Protein 7RWK (pdb70)

Foldseek 3Di:
DADPVLLVVQCLLLVCAALPPRHHNVVVLVVVVCPPHNSQKAFQAALDQPFQVHNPPVSVVPVHPSLRIHHHDPVVSCCCGPVPVVVRHSVNVSVSSVVSSVVSVVVVPDDAAQEAAEAEEFAPPPHPPTLDDQVLVQVQSPPSHHHPDSDHLYQHQDDDPDDPPDLVSLVVSLVSSVCSCVPGPVVVVVVPPGQAYEYHYDDALVVLLVLLLVCQVHDHYHYWFFAVVVTGTHADPDDPAWDKDKDKDAAAQAAEEEEQAQHDDDCCLVCVVPPVRYIYIYIYTVVRHQRNPHHVVNLVVLLVVVVVVQVVRCVVRVPAPAYEYHYPDTSRNSSSNSNSDDQPPGGKYFYWDQPVPDGGIDGRDIGD/DADPVLLVVQCLLLVCAALVPRHHNVVVLVVVVCVPHHSQKDFQQALDLPFQVHNPPVNVVPVHPSLRIHHHDPVVSCCCGPVPVPVCHSVNVSVSSVVSSVVSVLQVPQDPVQEAAEEEEEAPAPDPPTLDHLVLVQVQSPPSHGHPDSDHQYQHLDDDPDDPVDQVSLVVSVVSNVVSCVPRPVVCPVVPNHAAYEYHYDDFLVSLLVLLLSCQPHDHYHYWFFAVDPTGGHAADDDPAWDKDKDKDDDAQAEEEEEQAQHDDDCVLVCPVPHVRYMYIYIYTVPRHQRNRRHPVNLVVLLVVLVVNQVVSCVVRVPHQAYEYHYPDGSRNSSSNSNNDDPVRGHKYFYWGADPPVGGIDGRDIGD

Solvent-accessible surface area: 33455 Å² total; per-residue (Å²): 143,18,46,84,102,21,34,4,9,0,1,9,69,0,14,2,18,0,9,50,55,12,51,66,2,19,46,60,5,78,75,33,129,11,147,149,36,142,4,9,15,0,34,0,1,6,33,113,87,147,22,39,43,28,46,95,132,88,0,79,120,26,41,61,52,17,92,3,0,1,0,0,21,48,70,46,21,138,40,0,36,100,118,14,52,98,110,25,50,46,92,93,0,46,82,27,3,149,53,9,24,62,18,8,106,43,0,3,69,10,43,72,60,52,7,0,18,1,0,4,1,1,32,103,35,77,88,169,69,6,43,2,73,27,118,70,0,34,42,4,0,14,26,40,51,29,31,109,67,129,121,32,18,19,0,56,17,29,196,31,159,98,50,76,52,70,72,100,20,5,121,64,3,17,72,26,1,52,129,7,0,93,112,71,0,83,67,56,15,62,103,53,66,20,42,6,2,0,0,0,0,60,10,38,38,0,0,0,0,17,0,0,67,26,0,12,103,31,67,68,21,31,3,0,9,30,2,149,126,85,151,15,5,57,28,36,114,133,94,113,108,18,69,20,133,65,95,111,64,48,178,6,208,43,7,0,0,35,0,8,0,20,45,103,7,77,47,85,56,0,35,150,45,24,41,158,79,7,1,6,26,11,0,43,6,101,61,29,82,108,19,10,3,8,10,67,44,5,5,79,59,0,34,37,8,0,42,143,6,9,57,42,1,71,79,48,29,103,130,41,120,16,2,23,0,0,6,18,9,8,21,0,0,0,0,1,0,0,33,16,5,26,49,180,49,17,9,43,1,41,0,17,19,60,15,226,111,79,48,14,13,88,95,34,25,37,6,85,143,21,45,63,102,21,49,6,11,0,1,8,75,0,16,2,11,0,11,2,38,15,54,59,3,20,47,57,3,81,71,33,121,25,170,150,38,74,5,7,15,0,36,0,1,5,38,113,85,144,24,32,42,24,44,92,134,95,0,82,125,20,40,62,50,19,93,3,0,0,0,1,20,56,69,23,17,136,15,0,38,95,91,2,52,90,38,0,37,41,93,102,0,33,115,21,2,147,60,12,24,63,53,6,117,46,7,4,92,1,47,69,122,82,11,0,20,0,0,3,1,0,30,97,38,75,66,77,47,0,39,2,35,29,61,26,0,23,51,3,0,29,85,31,38,26,13,104,60,128,124,32,21,19,0,46,18,20,198,36,180,88,47,33,73,77,72,99,24,7,115,54,2,23,84,20,0,48,123,14,1,75,161,67,0,102,74,68,38,101,102,38,94,1,71,14,0,0,0,0,0,54,16,43,42,0,0,0,0,20,0,0,73,32,0,28,130,36,224,102,24,35,3,0,10,44,2,85,62,89,68,11,3,59,33,31,134,144,99,117,108,19,68,22,113,59,90,103,61,48,178,13,205,47,7,0,0,35,0,5,0,14,43,110,7,82,47,123,78,0,30,206,57,42,15,143,60,7,1,7,21,12,0,45,5,114,63,26,66,86,22,12,2,9,14,65,41,5,2,108,60,0,61,59,6,0,45,148,5,7,74,45,0,84,83,42,24,112,144,23,112,36,2,24,0,0,5,18,10,7,24,0,0,0,0,2,0,0,46,30,7,77,64,159,53,11,11,46,1,43,0,16,23,65,14,162,146,76,36,37,7,83,87,42,28,42,7,96

Organism: NCBI:txid1282363

Radius of gyration: 30.32 Å; Cα contacts (8 Å, |Δi|>4): 1378; chains: 2; bounding box: 70×77×73 Å

Sequence (736 aa):
AVSQRNKLILWTRGGGRCYLCNCALLGDLISGKDKLNKGYIAHIVAAEIDGPRGDPIRSPLLCDDVENLILLCDAHHRLIDVEAVAEYSEPRLQQIKRAHEARVEAVTEITADRGTHMLFYSARIGEHDCPIQAQDARSAVLPAYYPKDRHPIALDVARSEYADNEAQYWQFQIENLNRQFERKVRPLLADGHIDHLSVFGLAPQPLLIHLGRLLSDLRKVRVHQLHREPKGWDWRNERPPVVYKTDRTGHGRTIALKIGISATIVDERITRCLGEDTTIWSLSAEGAHNDILHSEGDLQTFRSTCRRLFDAIKAAHPDATDLHIFPAMPVSTAIELGRIWMPKADLPLHIYDENRTAGGFFHRHSLGAVSQRNKLILWTRGGGRCYLCNCALLGDLISGKDKLNKGYIAHIVAAEIDGPRGDPIRSPLLCDDVENLILLCDAHHRLIDVEAVAEYSEPRLQQIKRAHEARVEAVTEITADRGTHMLFYSARIGEHDCPIQAQDARSAVLPAYYPKDRHPIALDVARSEYADNEAQYWQFQIENLNRQFERKVRPLLADGHIDHLSVFGLAPQPLLIHLGRLLSDLRKVRVHQLHREPKGWDWRNERPPVVYKTDRTGHGRTIALKIGISATIVDERITRCLGEDTTIWSLSAEGAHNDILHSEGDLQTFRSTCRRLFDAIKAAHPDATDLHIFPAMPVSTAIELGRIWMPKADLPLHIYDENRTAGGFFHRHSLG

B-factor: mean 39.61, std 12.67, range [18.43, 121.67]

InterPro domains:
  IPR040836 SMODS-associated and fused to various effectors [NF033611] (123-364)
  IPR040836 SMODS-associated and fused to various effectors [PF18145] (180-364)

Secondary structure (DSSP, 8-state):
---HHHHHHHHHHTTTB-TTT--B-HHHHHHT--SSSGGGEEESS-SSTTSTT--TTHHHHHTT-GGGEEE--HHHHHIIIII-TTTS-HHHHHHHHHHHHHHHHHHHH-----EEEEEEEETTTTSTT-SS-HHHHHHHTTTT-EESSSS-EEEE----SS-TTSHHHHHHHHHHHHHHHHHHTHHHHHHT----EEEEE-S-HHHHHHHHHHTTT-SSEEE---EETTEESS----SPPPPEEEEEEE--SEEEEEEESSS---HHHHHHHS-SSEEEEEEEETT--TT---SHHHHHHHHHHHHHHHHHHHHH--S-S-EEEEEE--HHHHHHHHHH--TTTSPPEEEEEE-SSSS-EEEEEEE-/---HHHHHHHHHHTTTB-TTT--B-HHHHHTT---SSGGGEEESS-SSTTSTT--TTHHHHHTT-GGGEEE--HHHHHIIIII-TTTS-HHHHHHHHHHHHHHHHHHHTS-GGGEEEEEEEESSTTSTT-SS-HHHHHHHHTTT-EESSSS-EEEE----S--TTSHHHHHHHHHHHHHHHHHHTHHHHHHTSS-SEEEEE-S-HHHHHHHHHHTTT-SSEEEE--BTTTTBSS----SPPPPEEEEEEE--SEEEEEEESSS---HHHHHHHH-SSEEEEEEEETT--TT---SHHHHHHHHHHHHHHHHHHHHH-TT---EEEEEE--HHHHHHHHHH--TTTSPPEEEEEE-TTT-SEEEEEEE-

Nearest PDB structures (foldseek):
  7rwk-assembly1_B  TM=6.955E-01  e=9.842E-72  Asticcacaulis sp. YBE204
  8fmh-assembly1_B  TM=7.406E-01  e=3.882E-23  Pseudomonas syringae
  8fm1-assembly5_J  TM=6.313E-01  e=9.308E-23  Pseudomonas syringae
  8fm1-assembly6_L  TM=6.138E-01  e=2.232E-22  Pseudomonas syringae
  8fm1-assembly3_E  TM=6.115E-01  e=6.376E-22  Pseudomonas syringae

Structure (mmCIF, N/CA/C/O backbone):
data_7RWK
#
_entry.id   7RWK
#
_cell.length_a   69.311
_cell.length_b   96.922
_cell.length_c   131.184
_cell.angle_alpha   90.000
_cell.angle_beta   90.000
_cell.angle_gamma   90.000
#
_symmetry.space_group_name_H-M   'P 21 21 21'
#
loop_
_entity.id
_entity.type
_entity.pdbx_description
1 polymer 'SAVED domain-containing protein'
2 non-polymer 'ZINC ION'
3 non-polymer 'MAGNESIUM ION'
4 water water
#
loop_
_atom_site.group_PDB
_atom_site.id
_atom_site.type_symbol
_atom_site.label_atom_id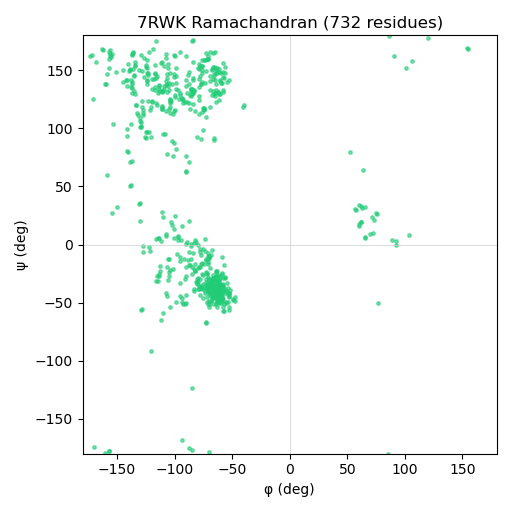
_atom_site.label_alt_id
_atom_site.label_comp_id
_atom_site.label_asym_id
_atom_site.label_entity_id
_atom_site.label_seq_id
_atom_site.pdbx_PDB_ins_code
_atom_site.Cartn_x
_atom_site.Cartn_y
_atom_site.Cartn_z
_atom_site.occupancy
_atom_site.B_iso_or_equiv
_atom_site.auth_seq_id
_atom_site.auth_comp_id
_atom_site.auth_asym_id
_atom_site.auth_atom_id
_atom_site.pdbx_PDB_model_num
ATOM 1 N N . ALA A 1 4 ? 54.495 91.435 109.564 1.00 61.28 4 ALA A N 1
ATOM 2 C CA . ALA A 1 4 ? 54.141 90.052 109.224 1.00 64.07 4 ALA A CA 1
ATOM 3 C C . ALA A 1 4 ? 53.831 89.915 107.731 1.00 60.71 4 ALA A C 1
ATOM 4 O O . ALA A 1 4 ? 53.591 90.912 107.041 1.00 54.55 4 ALA A O 1
ATOM 6 N N . VAL A 1 5 ? 53.837 88.679 107.238 1.00 50.34 5 VAL A N 1
ATOM 7 C CA . VAL A 1 5 ? 53.581 88.421 105.824 1.00 45.39 5 VAL A CA 1
ATOM 8 C C . VAL A 1 5 ? 52.074 88.385 105.603 1.00 42.51 5 VAL A C 1
ATOM 9 O O . VAL A 1 5 ? 51.340 87.757 106.371 1.00 42.80 5 VAL A O 1
ATOM 13 N N . SER A 1 6 ? 51.601 89.078 104.571 1.00 41.29 6 SER A N 1
ATOM 14 C CA . SER A 1 6 ? 50.161 89.138 104.330 1.00 40.45 6 SER A CA 1
ATOM 15 C C . SER A 1 6 ? 49.611 87.757 103.992 1.00 39.17 6 SER A C 1
ATOM 16 O O . SER A 1 6 ? 50.308 86.906 103.437 1.00 38.90 6 SER A O 1
ATOM 19 N N . GLN A 1 7 ? 48.335 87.545 104.322 1.00 41.11 7 GLN A N 1
ATOM 20 C CA . GLN A 1 7 ? 47.690 86.276 103.999 1.00 43.26 7 GLN A CA 1
ATOM 21 C C . GLN A 1 7 ? 47.703 86.007 102.501 1.00 37.99 7 GLN A C 1
ATOM 22 O O . GLN A 1 7 ? 47.808 84.850 102.076 1.00 37.05 7 GLN A O 1
ATOM 28 N N . ARG A 1 8 ? 47.585 87.055 101.690 1.00 35.42 8 ARG A N 1
ATOM 29 C CA . ARG A 1 8 ? 47.607 86.877 100.247 1.00 34.31 8 ARG A CA 1
ATOM 30 C C . ARG A 1 8 ? 48.987 86.410 99.765 1.00 34.24 8 ARG A C 1
ATOM 31 O O . ARG A 1 8 ? 49.089 85.527 98.903 1.00 33.05 8 ARG A O 1
ATOM 39 N N . ASN A 1 9 ? 50.057 86.965 100.325 1.00 34.31 9 ASN A N 1
ATOM 40 C CA . ASN A 1 9 ? 51.386 86.501 99.958 1.00 34.04 9 ASN A CA 1
ATOM 41 C C . ASN A 1 9 ? 51.615 85.085 100.462 1.00 33.04 9 ASN A C 1
ATOM 42 O O . ASN A 1 9 ? 52.320 84.310 99.810 1.00 31.01 9 ASN A O 1
ATOM 47 N N . LYS A 1 10 ? 51.032 84.725 101.613 1.00 33.54 10 LYS A N 1
ATOM 48 C CA . LYS A 1 10 ? 51.114 83.339 102.055 1.00 34.64 10 LYS A CA 1
ATOM 49 C C . LYS A 1 10 ? 50.453 82.416 101.043 1.00 32.33 10 LYS A C 1
ATOM 50 O O . LYS A 1 10 ? 50.997 81.358 100.696 1.00 30.33 10 LYS A O 1
ATOM 56 N N . LEU A 1 11 ? 49.279 82.809 100.553 1.00 31.21 11 LEU A N 1
ATOM 57 C CA . LEU A 1 11 ? 48.556 81.966 99.614 1.00 30.46 11 LEU A CA 1
ATOM 58 C C . LEU A 1 11 ? 49.334 81.820 98.323 1.00 29.44 11 LEU A C 1
ATOM 59 O O . LEU A 1 11 ? 49.500 80.712 97.813 1.00 27.22 11 LEU A O 1
ATOM 64 N N . ILE A 1 12 ? 49.860 82.931 97.813 1.00 29.79 12 ILE A N 1
ATOM 65 C CA . ILE A 1 12 ? 50.614 82.914 96.564 1.00 30.56 12 ILE A CA 1
ATOM 66 C C . ILE A 1 12 ? 51.812 81.986 96.678 1.00 29.04 12 ILE A C 1
ATOM 67 O O . ILE A 1 12 ? 52.054 81.146 95.803 1.00 27.83 12 ILE A O 1
ATOM 72 N N . LEU A 1 13 ? 52.581 82.131 97.762 1.00 28.79 13 LEU A N 1
ATOM 73 C CA . LEU A 1 13 ? 53.809 81.361 97.901 1.00 29.09 13 LEU A CA 1
ATOM 74 C C . LEU A 1 13 ? 53.508 79.878 98.076 1.00 27.84 13 LEU A C 1
ATOM 75 O O . LEU A 1 13 ? 54.163 79.033 97.457 1.00 25.48 13 LEU A O 1
ATOM 80 N N . TRP A 1 14 ? 52.491 79.549 98.873 1.00 29.37 14 TRP A N 1
ATOM 81 C CA . TRP A 1 14 ? 52.133 78.150 99.072 1.00 29.02 14 TRP A CA 1
ATOM 82 C C . TRP A 1 14 ? 51.624 77.523 97.775 1.00 28.09 14 TRP A C 1
ATOM 83 O O . TRP A 1 14 ? 51.881 76.342 97.509 1.00 27.47 14 TRP A O 1
ATOM 94 N N . THR A 1 15 ? 50.920 78.296 96.951 1.00 27.64 15 THR A N 1
ATOM 95 C CA . THR A 1 15 ? 50.484 77.776 95.665 1.00 28.57 15 THR A CA 1
ATOM 96 C C . THR A 1 15 ? 51.673 77.572 94.745 1.00 27.18 15 THR A C 1
ATOM 97 O O . THR A 1 15 ? 51.852 76.494 94.169 1.00 27.48 15 THR A O 1
ATOM 101 N N . ARG A 1 16 ? 52.504 78.601 94.601 1.00 27.74 16 ARG A N 1
ATOM 102 C CA . ARG A 1 16 ? 53.666 78.482 93.727 1.00 28.91 16 ARG A CA 1
ATOM 103 C C . ARG A 1 16 ? 54.600 77.368 94.188 1.00 28.09 16 ARG A C 1
ATOM 104 O O . ARG A 1 16 ? 55.222 76.688 93.363 1.00 27.82 16 ARG A O 1
ATOM 112 N N . GLY A 1 17 ? 54.727 77.178 95.497 1.00 27.58 17 GLY A N 1
ATOM 113 C CA . GLY A 1 17 ? 55.617 76.175 96.040 1.00 26.73 17 GLY A CA 1
ATOM 114 C C . GLY A 1 17 ? 55.035 74.786 96.156 1.00 27.77 17 GLY A C 1
ATOM 115 O O . GLY A 1 17 ? 55.713 73.878 96.647 1.00 25.53 17 GLY A O 1
ATOM 116 N N . GLY A 1 18 ? 53.777 74.609 95.751 1.00 25.81 18 GLY A N 1
ATOM 117 C CA . GLY A 1 18 ? 53.106 73.342 95.899 1.00 28.00 18 GLY A CA 1
ATOM 118 C C . GLY A 1 18 ? 52.989 72.864 97.328 1.00 29.09 18 GLY A C 1
ATOM 119 O O . GLY A 1 18 ? 52.719 71.681 97.554 1.00 26.29 18 GLY A O 1
ATOM 120 N N . GLY A 1 19 ? 53.160 73.761 98.299 1.00 29.00 19 GLY A N 1
ATOM 121 C CA . GLY A 1 19 ? 53.116 73.368 99.695 1.00 28.91 19 GLY A CA 1
ATOM 122 C C . GLY A 1 19 ? 54.230 72.436 100.108 1.00 30.31 19 GLY A C 1
ATOM 123 O O . GLY A 1 19 ? 54.035 71.586 100.992 1.00 30.93 19 GLY A O 1
ATOM 124 N N . ARG A 1 20 ? 55.403 72.569 99.502 1.00 30.67 20 ARG A N 1
ATOM 125 C CA . ARG A 1 20 ? 56.486 71.643 99.788 1.00 31.35 20 ARG A CA 1
ATOM 126 C C . ARG A 1 20 ? 57.769 72.403 100.086 1.00 29.92 20 ARG A C 1
ATOM 127 O O . ARG A 1 20 ? 57.999 73.491 99.556 1.00 29.86 20 ARG A O 1
ATOM 135 N N . CYS A 1 21 ? 58.610 71.793 100.919 1.00 30.29 21 CYS A N 1
ATOM 136 C CA . CYS A 1 21 ? 59.893 72.372 101.285 1.00 29.75 21 CYS A CA 1
ATOM 137 C C . CYS A 1 21 ? 60.750 72.564 100.040 1.00 30.40 21 CYS A C 1
ATOM 138 O O . CYS A 1 21 ? 60.917 71.643 99.236 1.00 33.91 21 CYS A O 1
ATOM 141 N N . TYR A 1 22 ? 61.286 73.770 99.868 1.00 29.46 22 TYR A N 1
ATOM 142 C CA . TYR A 1 22 ? 62.072 74.055 98.677 1.00 29.58 22 TYR A CA 1
ATOM 143 C C . TYR A 1 22 ? 63.422 73.338 98.652 1.00 30.82 22 TYR A C 1
ATOM 144 O O . TYR A 1 22 ? 64.092 73.343 97.613 1.00 28.78 22 TYR A O 1
ATOM 153 N N . LEU A 1 23 ? 63.857 72.725 99.750 1.00 30.92 23 LEU A N 1
ATOM 154 C CA . LEU A 1 23 ? 65.116 72.002 99.679 1.00 33.25 23 LEU A CA 1
ATOM 155 C C . LEU A 1 23 ? 64.989 70.485 99.644 1.00 33.40 23 LEU A C 1
ATOM 156 O O . LEU A 1 23 ? 65.769 69.854 98.938 1.00 34.10 23 LEU A O 1
ATOM 161 N N . CYS A 1 24 ? 63.974 69.886 100.260 1.00 30.58 24 CYS A N 1
ATOM 162 C CA . CYS A 1 24 ? 63.835 68.436 100.234 1.00 31.11 24 CYS A CA 1
ATOM 163 C C . CYS A 1 24 ? 62.525 67.976 99.619 1.00 33.28 24 CYS A C 1
ATOM 164 O O . CYS A 1 24 ? 62.330 66.773 99.459 1.00 30.49 24 CYS A O 1
ATOM 167 N N . ASN A 1 25 ? 61.622 68.898 99.293 1.00 33.28 25 ASN A N 1
ATOM 168 C CA . ASN A 1 25 ? 60.351 68.678 98.619 1.00 32.43 25 ASN A CA 1
ATOM 169 C C . ASN A 1 25 ? 59.317 68.007 99.520 1.00 32.56 25 ASN A C 1
ATOM 170 O O . ASN A 1 25 ? 58.302 67.517 99.009 1.00 34.73 25 ASN A O 1
ATOM 175 N N . CYS A 1 26 ? 59.578 67.876 100.819 1.00 31.98 26 CYS A N 1
ATOM 176 C CA . CYS A 1 26 ? 58.605 67.213 101.686 1.00 31.67 26 CYS A CA 1
ATOM 177 C C . CYS A 1 26 ? 57.312 68.026 101.814 1.00 31.45 26 CYS A C 1
ATOM 178 O O . CYS A 1 26 ? 57.296 69.258 101.687 1.00 31.22 26 CYS A O 1
ATOM 181 N N . ALA A 1 27 ? 56.221 67.317 102.071 1.00 30.70 27 ALA A N 1
ATOM 182 C CA . ALA A 1 27 ? 54.900 67.916 102.113 1.00 31.48 27 ALA A CA 1
ATOM 183 C C . ALA A 1 27 ? 54.677 68.644 103.433 1.00 34.52 27 ALA A C 1
ATOM 184 O O . ALA A 1 27 ? 54.773 68.045 104.507 1.00 35.95 27 ALA A O 1
ATOM 186 N N . LEU A 1 28 ? 54.329 69.930 103.350 1.00 35.74 28 LEU A N 1
ATOM 187 C CA . LEU A 1 28 ? 54.172 70.764 104.535 1.00 34.35 28 LEU A CA 1
ATOM 188 C C . LEU A 1 28 ? 52.725 71.055 104.887 1.00 35.25 28 LEU A C 1
ATOM 189 O O . LEU A 1 28 ? 52.465 71.542 105.994 1.00 36.64 28 LEU A O 1
ATOM 194 N N . LEU A 1 29 ? 51.781 70.767 103.989 1.00 34.52 29 LEU A N 1
ATOM 195 C CA . LEU A 1 29 ? 50.394 71.145 104.223 1.00 34.37 29 LEU A CA 1
ATOM 196 C C . LEU A 1 29 ? 49.820 70.436 105.443 1.00 36.65 29 LEU A C 1
ATOM 197 O O . LEU A 1 29 ? 49.212 71.071 106.313 1.00 37.37 29 LEU A O 1
ATOM 202 N N . GLY A 1 30 ? 49.986 69.110 105.512 1.00 36.03 30 GLY A N 1
ATOM 203 C CA . GLY A 1 30 ? 49.472 68.364 106.652 1.00 36.74 30 GLY A CA 1
ATOM 204 C C . GLY A 1 30 ? 49.964 68.903 107.980 1.00 40.53 30 GLY A C 1
ATOM 205 O O . GLY A 1 30 ? 49.199 69.009 108.941 1.00 42.08 30 GLY A O 1
ATOM 206 N N . ASP A 1 31 ? 51.244 69.277 108.045 1.00 41.11 31 ASP A N 1
ATOM 207 C CA . ASP A 1 31 ? 51.771 69.869 109.269 1.00 42.36 31 ASP A CA 1
ATOM 208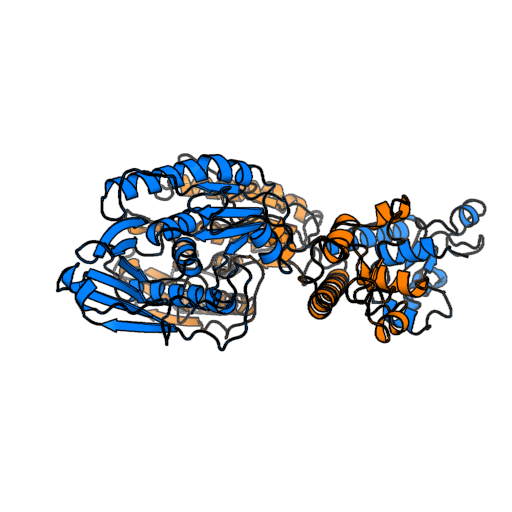 C C . ASP A 1 31 ? 51.168 71.243 109.520 1.00 42.56 31 ASP A C 1
ATOM 209 O O . ASP A 1 31 ? 50.843 71.580 110.664 1.00 45.73 31 ASP A O 1
ATOM 214 N N . LEU A 1 32 ? 50.973 72.037 108.467 1.00 40.63 32 LEU A N 1
ATOM 215 C CA . LEU A 1 32 ? 50.341 73.343 108.650 1.00 41.76 32 LEU A CA 1
ATOM 216 C C . LEU A 1 32 ? 48.945 73.198 109.246 1.00 42.35 32 LEU A C 1
ATOM 217 O O . LEU A 1 32 ? 48.572 73.927 110.177 1.00 41.53 32 LEU A O 1
ATOM 222 N N . ILE A 1 33 ? 48.159 72.256 108.717 1.00 42.72 33 ILE A N 1
ATOM 223 C CA . ILE A 1 33 ? 46.814 72.028 109.235 1.00 43.11 33 ILE A CA 1
ATOM 224 C C . ILE A 1 33 ? 46.888 71.599 110.693 1.00 42.21 33 ILE A C 1
ATOM 225 O O . ILE A 1 33 ? 46.092 72.040 111.532 1.00 44.37 33 ILE A O 1
ATOM 230 N N . SER A 1 34 ? 47.889 70.783 111.025 1.00 44.76 34 SER A N 1
ATOM 231 C CA . SER A 1 34 ? 48.088 70.317 112.388 1.00 47.13 34 SER A CA 1
ATOM 232 C C . SER A 1 34 ? 48.583 71.410 113.323 1.00 48.48 34 SER A C 1
ATOM 233 O O . SER A 1 34 ? 48.652 71.174 114.532 1.00 50.07 34 SER A O 1
ATOM 236 N N . GLY A 1 35 ? 48.927 72.588 112.803 1.00 47.44 35 GLY A N 1
ATOM 237 C CA . GLY A 1 35 ? 49.441 73.636 113.660 1.00 46.48 35 GLY A CA 1
ATOM 238 C C . GLY A 1 35 ? 50.832 73.386 114.185 1.00 48.67 35 GLY A C 1
ATOM 239 O O . GLY A 1 35 ? 51.200 73.936 115.223 1.00 53.05 35 GLY A O 1
ATOM 240 N N . LYS A 1 36 ? 51.626 72.572 113.503 1.00 48.72 36 LYS A N 1
ATOM 241 C CA . LYS A 1 36 ? 52.968 72.294 113.989 1.00 50.78 36 LYS A CA 1
ATOM 242 C C . LYS A 1 36 ? 53.973 73.376 113.620 1.00 50.83 36 LYS A C 1
ATOM 243 O O . LYS A 1 36 ? 55.158 73.205 113.927 1.00 49.05 36 LYS A O 1
ATOM 249 N N . ASP A 1 37 ? 53.541 74.468 112.980 1.00 48.33 37 ASP A N 1
ATOM 250 C CA . ASP A 1 37 ? 54.453 75.534 112.547 1.00 48.02 37 ASP A CA 1
ATOM 251 C C . ASP A 1 37 ? 54.613 76.606 113.628 1.00 51.74 37 ASP A C 1
ATOM 252 O O . ASP A 1 37 ? 54.302 77.781 113.437 1.00 49.70 37 ASP A O 1
ATOM 257 N N . LYS A 1 38 ? 55.148 76.189 114.778 1.00 53.28 38 LYS A N 1
ATOM 258 C CA . LYS A 1 38 ? 55.214 77.098 115.921 1.00 55.50 38 LYS A CA 1
ATOM 259 C C . LYS A 1 38 ? 56.424 78.021 115.845 1.00 53.49 38 LYS A C 1
ATOM 260 O O . LYS A 1 38 ? 56.327 79.205 116.185 1.00 53.80 38 LYS A O 1
ATOM 266 N N . LEU A 1 39 ? 57.562 77.500 115.383 1.00 54.51 39 LEU A N 1
ATOM 267 C CA . LEU A 1 39 ? 58.774 78.308 115.283 1.00 55.73 39 LEU A CA 1
ATOM 268 C C . LEU A 1 39 ? 58.701 79.298 114.117 1.00 55.72 39 LEU A C 1
ATOM 269 O O . LEU A 1 39 ? 59.135 80.450 114.245 1.00 52.94 39 LEU A O 1
ATOM 274 N N . ASN A 1 40 ? 58.181 78.860 112.969 1.00 57.01 40 ASN A N 1
ATOM 275 C CA . ASN A 1 40 ? 58.079 79.680 111.759 1.00 51.15 40 ASN A CA 1
ATOM 276 C C . ASN A 1 40 ? 56.626 79.565 111.274 1.00 49.80 40 ASN A C 1
ATOM 277 O O . ASN A 1 40 ? 56.294 78.542 110.657 1.00 46.19 40 ASN A O 1
ATOM 282 N N . LYS A 1 41 ? 55.753 80.567 111.511 1.00 49.09 41 LYS A N 1
ATOM 283 C CA . LYS A 1 41 ? 54.373 80.393 111.043 1.00 49.64 41 LYS A CA 1
ATOM 284 C C . LYS A 1 41 ? 54.375 80.227 109.530 1.00 44.56 41 LYS A C 1
ATOM 285 O O . LYS A 1 41 ? 55.105 80.923 108.816 1.00 41.32 41 LYS A O 1
ATOM 291 N N . GLY A 1 42 ? 53.523 79.327 109.047 1.00 42.24 42 GLY A N 1
ATOM 292 C CA . GLY A 1 42 ? 53.373 79.061 107.629 1.00 41.02 42 GLY A CA 1
ATOM 293 C C . GLY A 1 42 ? 54.577 78.465 106.945 1.00 38.22 42 GLY A C 1
ATOM 294 O O . GLY A 1 42 ? 54.570 78.357 105.712 1.00 34.38 42 GLY A O 1
ATOM 295 N N . TYR A 1 43 ? 55.623 78.110 107.697 1.00 40.10 43 TYR A N 1
ATOM 296 C CA . TYR A 1 43 ? 56.864 77.562 107.158 1.00 35.93 43 TYR A CA 1
ATOM 297 C C . TYR A 1 43 ? 57.494 78.497 106.132 1.00 34.43 43 TYR A C 1
ATOM 298 O O . TYR A 1 43 ? 58.174 78.043 105.201 1.00 30.57 43 TYR A O 1
ATOM 307 N N . ILE A 1 44 ? 57.284 79.807 106.310 1.00 33.80 44 ILE A N 1
ATOM 308 C CA . ILE A 1 44 ? 57.868 80.807 105.422 1.00 33.05 44 ILE A CA 1
ATOM 309 C C . ILE A 1 44 ? 59.283 81.123 105.877 1.00 32.66 44 ILE A C 1
ATOM 310 O O . ILE A 1 44 ? 59.529 81.396 107.057 1.00 34.05 44 ILE A O 1
ATOM 315 N N . ALA A 1 45 ? 60.220 81.081 104.942 1.00 32.63 45 ALA A N 1
ATOM 316 C CA . ALA A 1 45 ? 61.586 81.505 105.191 1.00 33.34 45 ALA A CA 1
ATOM 317 C C . ALA A 1 45 ? 61.900 82.699 104.305 1.00 33.87 45 ALA A C 1
ATOM 318 O O . ALA A 1 45 ? 61.612 82.684 103.101 1.00 31.92 45 ALA A O 1
ATOM 320 N N . HIS A 1 46 ? 62.483 83.729 104.902 1.00 34.13 46 HIS A N 1
ATOM 321 C CA . HIS A 1 46 ? 62.918 84.907 104.172 1.00 31.71 46 HIS A CA 1
ATOM 322 C C . HIS A 1 46 ? 64.318 84.666 103.624 1.00 32.63 46 HIS A C 1
ATOM 323 O O . HIS A 1 46 ? 65.205 84.226 104.363 1.00 34.51 46 HIS A O 1
ATOM 330 N N . ILE A 1 47 ? 64.530 84.964 102.344 1.00 30.81 47 ILE A N 1
ATOM 331 C CA . ILE A 1 47 ? 65.862 84.774 101.776 1.00 31.24 47 ILE A CA 1
ATOM 332 C C . ILE A 1 47 ? 66.765 85.861 102.340 1.00 32.72 47 ILE A C 1
ATOM 333 O O . ILE A 1 47 ? 67.704 85.579 103.090 1.00 33.55 47 ILE A O 1
ATOM 338 N N . VAL A 1 48 ? 66.492 87.106 101.973 1.00 32.77 48 VAL A N 1
ATOM 339 C CA . VAL A 1 48 ? 66.977 88.259 102.724 1.00 33.44 48 VAL A CA 1
ATOM 340 C C . VAL A 1 48 ? 66.134 88.353 103.991 1.00 32.59 48 VAL A C 1
ATOM 341 O O . VAL A 1 48 ? 64.911 88.519 103.922 1.00 30.35 48 VAL A O 1
ATOM 345 N N . ALA A 1 49 ? 66.770 88.184 105.145 1.00 32.36 49 ALA A N 1
ATOM 346 C CA . ALA A 1 49 ? 66.012 88.139 106.390 1.00 33.12 49 ALA A CA 1
ATOM 347 C C . ALA A 1 49 ? 65.192 89.409 106.557 1.00 35.55 49 ALA A C 1
ATOM 348 O O . ALA A 1 49 ? 65.628 90.506 106.187 1.00 36.88 49 ALA A O 1
ATOM 350 N N . ALA A 1 50 ? 63.987 89.249 107.108 1.00 36.85 50 ALA A N 1
ATOM 351 C CA . ALA A 1 50 ? 63.163 90.401 107.463 1.00 38.28 50 ALA A CA 1
ATOM 352 C C . ALA A 1 50 ? 63.849 91.262 108.518 1.00 38.56 50 ALA A C 1
ATOM 353 O O . ALA A 1 50 ? 63.657 92.480 108.549 1.00 39.39 50 ALA A O 1
ATOM 355 N N . GLU A 1 51 ? 64.629 90.638 109.390 1.00 39.43 51 GLU A N 1
ATOM 356 C CA . GLU A 1 51 ? 65.415 91.322 110.411 1.00 39.12 51 GLU A CA 1
ATOM 357 C C . GLU A 1 51 ? 66.743 91.766 109.805 1.00 36.66 51 GLU A C 1
ATOM 358 O O . GLU A 1 51 ? 67.441 90.973 109.164 1.00 36.56 51 GLU A O 1
ATOM 364 N N . ILE A 1 52 ? 67.086 93.036 109.997 1.00 37.32 52 ILE A N 1
ATOM 365 C CA . ILE A 1 52 ? 68.335 93.550 109.430 1.00 38.18 52 ILE A CA 1
ATOM 366 C C . ILE A 1 52 ? 69.538 92.754 109.942 1.00 35.31 52 ILE A C 1
ATOM 367 O O . ILE A 1 52 ? 70.490 92.482 109.195 1.00 35.13 52 ILE A O 1
ATOM 372 N N . ASP A 1 53 ? 69.502 92.339 111.206 1.00 35.98 53 ASP A N 1
ATOM 373 C CA . ASP A 1 53 ? 70.626 91.608 111.776 1.00 37.19 53 ASP A CA 1
ATOM 374 C C . ASP A 1 53 ? 70.603 90.120 111.459 1.00 35.00 53 ASP A C 1
ATOM 375 O O . ASP A 1 53 ? 71.507 89.409 111.911 1.00 36.10 53 ASP A O 1
ATOM 380 N N . GLY A 1 54 ? 69.614 89.635 110.686 1.00 36.19 54 GLY A N 1
ATOM 381 C CA . GLY A 1 54 ? 69.472 88.215 110.449 1.00 35.33 54 GLY A CA 1
ATOM 382 C C . GLY A 1 54 ? 70.340 87.718 109.305 1.00 34.80 54 GLY A C 1
ATOM 383 O O . GLY A 1 54 ? 71.108 88.459 108.677 1.00 36.80 54 GLY A O 1
ATOM 384 N N . PRO A 1 55 ? 70.204 86.428 109.006 1.00 36.55 55 PRO A N 1
ATOM 385 C CA . PRO A 1 55 ? 71.018 85.829 107.936 1.00 36.35 55 PRO A CA 1
ATOM 386 C C . PRO A 1 55 ? 70.669 86.435 106.585 1.00 36.73 55 PRO A C 1
ATOM 387 O O . PRO A 1 55 ? 69.501 86.484 106.195 1.00 35.82 55 PRO A O 1
ATOM 391 N N . ARG A 1 56 ? 71.704 86.895 105.873 1.00 36.96 56 ARG A N 1
ATOM 392 C CA . ARG A 1 56 ? 71.575 87.649 104.622 1.00 38.85 56 ARG A CA 1
ATOM 393 C C . ARG A 1 56 ? 70.827 88.982 104.805 1.00 37.22 56 ARG A C 1
ATOM 394 O O . ARG A 1 56 ? 70.320 89.547 103.833 1.00 38.51 56 ARG A O 1
ATOM 402 N N . GLY A 1 57 ? 70.736 89.497 106.033 1.00 36.57 57 GLY A N 1
ATOM 403 C CA . GLY A 1 57 ? 70.101 90.785 106.256 1.00 36.48 57 GLY A CA 1
ATOM 404 C C . GLY A 1 57 ? 70.867 91.950 105.647 1.00 39.51 57 GLY A C 1
ATOM 405 O O . GLY A 1 57 ? 72.051 91.856 105.301 1.00 39.88 57 GLY A O 1
ATOM 406 N N . ASP A 1 58 ? 70.167 93.091 105.549 1.00 39.42 58 ASP A N 1
ATOM 407 C CA . ASP A 1 58 ? 70.669 94.317 104.932 1.00 39.58 58 ASP A CA 1
ATOM 408 C C . ASP A 1 58 ? 69.846 95.486 105.444 1.00 39.31 58 ASP A C 1
ATOM 409 O O . ASP A 1 58 ? 68.618 95.360 105.530 1.00 38.83 58 ASP A O 1
ATOM 414 N N . PRO A 1 59 ? 70.464 96.630 105.778 1.00 42.18 59 PRO A N 1
ATOM 415 C CA . PRO A 1 59 ? 69.685 97.737 106.376 1.00 38.88 59 PRO A CA 1
ATOM 416 C C . PRO A 1 59 ? 68.607 98.307 105.471 1.00 37.65 59 PRO A C 1
ATOM 417 O O . PRO A 1 59 ? 67.568 98.762 105.968 1.00 36.87 59 PRO A O 1
ATOM 421 N N . ILE A 1 60 ? 68.815 98.303 104.163 1.00 38.49 60 ILE A N 1
ATOM 422 C CA . ILE A 1 60 ? 67.828 98.842 103.230 1.00 38.83 60 ILE A CA 1
ATOM 423 C C . ILE A 1 60 ? 66.848 97.763 102.771 1.00 41.15 60 ILE A C 1
ATOM 424 O O . ILE A 1 60 ? 65.626 97.927 102.850 1.00 41.50 60 ILE A O 1
ATOM 429 N N . ARG A 1 61 ? 67.371 96.628 102.317 1.00 40.18 61 ARG A N 1
ATOM 430 C CA . ARG A 1 61 ? 66.555 95.639 101.630 1.00 39.67 61 ARG A CA 1
ATOM 431 C C . ARG A 1 61 ? 65.782 94.725 102.576 1.00 39.46 61 ARG A C 1
ATOM 432 O O . ARG A 1 61 ? 64.766 94.156 102.158 1.00 40.42 61 ARG A O 1
ATOM 440 N N . SER A 1 62 ? 66.209 94.563 103.834 1.00 38.34 62 SER A N 1
ATOM 441 C CA . SER A 1 62 ? 65.390 93.766 104.748 1.00 39.67 62 SER A CA 1
ATOM 442 C C . SER A 1 62 ? 63.978 94.325 104.873 1.00 40.47 62 SER A C 1
ATOM 443 O O . SER A 1 62 ? 63.017 93.590 104.585 1.00 41.84 62 SER A O 1
ATOM 446 N N . PRO A 1 63 ? 63.765 95.588 105.265 1.00 41.06 63 PRO A N 1
ATOM 447 C CA . PRO A 1 63 ? 62.377 96.074 105.325 1.00 44.04 63 PRO A CA 1
ATOM 448 C C . PRO A 1 63 ? 61.728 96.154 103.957 1.00 41.19 63 PRO A C 1
ATOM 449 O O . PRO A 1 63 ? 60.513 95.962 103.839 1.00 41.18 63 PRO A O 1
ATOM 453 N N . LEU A 1 64 ? 62.508 96.405 102.912 1.00 39.55 64 LEU A N 1
ATOM 454 C CA . LEU A 1 64 ? 61.939 96.469 101.576 1.00 40.37 64 LEU A CA 1
ATOM 455 C C . LEU A 1 64 ? 61.372 95.120 101.134 1.00 39.79 64 LEU A C 1
ATOM 456 O O . LEU A 1 64 ? 60.397 95.077 100.382 1.00 40.47 64 LEU A O 1
ATOM 461 N N . LEU A 1 65 ? 61.925 94.013 101.618 1.00 39.97 65 LEU A N 1
ATOM 462 C CA . LEU A 1 65 ? 61.565 92.699 101.099 1.00 37.57 65 LEU A CA 1
ATOM 463 C C . LEU A 1 65 ? 60.852 91.815 102.115 1.00 36.99 65 LEU A C 1
ATOM 464 O O . LEU A 1 65 ? 60.601 90.649 101.819 1.00 36.75 65 LEU A O 1
ATOM 469 N N . CYS A 1 66 ? 60.530 92.322 103.303 1.00 39.58 66 CYS A N 1
ATOM 470 C CA . CYS A 1 66 ? 59.945 91.446 104.315 1.00 38.53 66 CYS A CA 1
ATOM 471 C C . CYS A 1 66 ? 58.504 91.053 104.015 1.00 38.71 66 CYS A C 1
ATOM 472 O O . CYS A 1 66 ? 57.990 90.139 104.666 1.00 39.50 66 CYS A O 1
ATOM 475 N N . ASP A 1 67 ? 57.830 91.706 103.070 1.00 37.68 67 ASP A N 1
ATOM 476 C CA . ASP A 1 67 ? 56.507 91.254 102.649 1.00 39.15 67 ASP A CA 1
ATOM 477 C C . ASP A 1 67 ? 56.449 91.153 101.134 1.00 39.20 67 ASP A C 1
ATOM 478 O O . ASP A 1 67 ? 55.432 91.446 100.500 1.00 39.02 67 ASP A O 1
ATOM 483 N N . ASP A 1 68 ? 57.557 90.751 100.527 1.00 38.72 68 ASP A N 1
ATOM 484 C CA . ASP A 1 68 ? 57.643 90.564 99.087 1.00 36.99 68 ASP A CA 1
ATOM 485 C C . ASP A 1 68 ? 57.785 89.072 98.820 1.00 36.42 68 ASP A C 1
ATOM 486 O O . ASP A 1 68 ? 58.773 88.454 99.243 1.00 35.18 68 ASP A O 1
ATOM 491 N N . VAL A 1 69 ? 56.812 88.505 98.098 1.00 34.95 69 VAL A N 1
ATOM 492 C CA . VAL A 1 69 ? 56.797 87.067 97.854 1.00 33.71 69 VAL A CA 1
ATOM 493 C C . VAL A 1 69 ? 58.001 86.620 97.033 1.00 34.08 69 VAL A C 1
ATOM 494 O O . VAL A 1 69 ? 58.420 85.464 97.137 1.00 34.85 69 VAL A O 1
ATOM 498 N N . GLU A 1 70 ? 58.606 87.519 96.251 1.00 36.09 70 GLU A N 1
ATOM 499 C CA . GLU A 1 70 ? 59.801 87.162 95.495 1.00 35.32 70 GLU A CA 1
ATOM 500 C C . GLU A 1 70 ? 61.001 86.914 96.394 1.00 32.99 70 GLU A C 1
ATOM 501 O O . GLU A 1 70 ? 62.027 86.424 95.908 1.00 33.55 70 GLU A O 1
ATOM 507 N N . ASN A 1 71 ? 60.881 87.220 97.686 1.00 33.27 71 ASN A N 1
ATOM 508 C CA . ASN A 1 71 ? 61.922 87.014 98.678 1.00 32.19 71 ASN A CA 1
ATOM 509 C C . ASN A 1 71 ? 61.611 85.855 99.633 1.00 33.17 71 ASN A C 1
ATOM 510 O O . ASN A 1 71 ? 62.354 85.638 100.599 1.00 31.93 71 ASN A O 1
ATOM 515 N N . LEU A 1 72 ? 60.551 85.088 99.378 1.00 33.16 72 LEU A N 1
ATOM 516 C CA . LEU A 1 72 ? 60.107 84.034 100.285 1.00 30.83 72 LEU A CA 1
ATOM 517 C C . LEU A 1 72 ? 60.198 82.658 99.631 1.00 29.62 72 LEU A C 1
ATOM 518 O O . LEU A 1 72 ? 60.008 82.506 98.420 1.00 28.72 72 LEU A O 1
ATOM 523 N N . ILE A 1 73 ? 60.497 81.655 100.459 1.00 30.46 73 ILE A N 1
ATOM 524 C CA . ILE A 1 73 ? 60.441 80.245 100.088 1.00 28.88 73 ILE A CA 1
ATOM 525 C C . ILE A 1 73 ? 59.773 79.497 101.236 1.00 31.02 73 ILE A C 1
ATOM 526 O O . ILE A 1 73 ? 59.583 80.038 102.332 1.00 30.94 73 ILE A O 1
ATOM 531 N N . LEU A 1 74 ? 59.373 78.254 100.955 1.00 28.78 74 LEU A N 1
ATOM 532 C CA . LEU A 1 74 ? 58.863 77.328 101.963 1.00 28.98 74 LEU A CA 1
ATOM 533 C C . LEU A 1 74 ? 59.985 76.388 102.379 1.00 29.75 74 LEU A C 1
ATOM 534 O O . LEU A 1 74 ? 60.689 75.833 101.523 1.00 28.90 74 LEU A O 1
ATOM 539 N N . LEU A 1 75 ? 60.133 76.187 103.682 1.00 29.92 75 LEU A N 1
ATOM 540 C CA . LEU A 1 75 ? 61.137 75.261 104.188 1.00 31.79 75 LEU A CA 1
ATOM 541 C C . LEU A 1 75 ? 60.565 74.507 105.371 1.00 32.52 75 LEU A C 1
ATOM 542 O O . LEU A 1 75 ? 59.815 75.076 106.170 1.00 31.73 75 LEU A O 1
ATOM 547 N N . CYS A 1 76 ? 60.894 73.221 105.469 1.00 32.07 76 CYS A N 1
ATOM 548 C CA . CYS A 1 76 ? 60.613 72.565 106.734 1.00 34.87 76 CYS A CA 1
ATOM 549 C C . CYS A 1 76 ? 61.581 73.096 107.792 1.00 35.45 76 CYS A C 1
ATOM 550 O O . CYS A 1 76 ? 62.626 73.675 107.480 1.00 33.50 76 CYS A O 1
ATOM 553 N N . ASP A 1 77 ? 61.223 72.876 109.061 1.00 37.38 77 ASP A N 1
ATOM 554 C CA . ASP A 1 77 ? 61.982 73.463 110.164 1.00 42.41 77 ASP A CA 1
ATOM 555 C C . ASP A 1 77 ? 63.453 73.067 110.092 1.00 45.35 77 ASP A C 1
ATOM 556 O O . ASP A 1 77 ? 64.338 73.887 110.369 1.00 44.69 77 ASP A O 1
ATOM 561 N N . ALA A 1 78 ? 63.734 71.821 109.700 1.00 41.73 78 ALA A N 1
ATOM 562 C CA . ALA A 1 78 ? 65.116 71.376 109.638 1.00 43.08 78 ALA A CA 1
ATOM 563 C C . ALA A 1 78 ? 65.916 72.162 108.630 1.00 37.19 78 ALA A C 1
ATOM 564 O O . ALA A 1 78 ? 67.016 72.645 108.925 1.00 38.23 78 ALA A O 1
ATOM 566 N N . HIS A 1 79 ? 65.350 72.375 107.466 1.00 39.23 79 HIS A N 1
ATOM 567 C CA . HIS A 1 79 ? 66.097 73.065 106.441 1.00 38.81 79 HIS A CA 1
ATOM 568 C C . HIS A 1 79 ? 65.995 74.574 106.567 1.00 36.00 79 HIS A C 1
ATOM 569 O O . HIS A 1 79 ? 66.870 75.284 106.060 1.00 33.81 79 HIS A O 1
ATOM 576 N N . HIS A 1 80 ? 64.991 75.081 107.279 1.00 36.35 80 HIS A N 1
ATOM 577 C CA . HIS A 1 80 ? 65.072 76.475 107.676 1.00 37.21 80 HIS A CA 1
ATOM 578 C C . HIS A 1 80 ? 66.293 76.689 108.567 1.00 38.52 80 HIS A C 1
ATOM 579 O O . HIS A 1 80 ? 67.058 77.638 108.359 1.00 36.75 80 HIS A O 1
ATOM 586 N N . ARG A 1 81 ? 66.540 75.766 109.505 1.00 38.24 81 ARG A N 1
ATOM 587 C CA . ARG A 1 81 ? 67.719 75.883 110.353 1.00 39.10 81 ARG A CA 1
ATOM 588 C C . ARG A 1 81 ? 68.999 75.719 109.559 1.00 38.05 81 ARG A C 1
ATOM 589 O O . ARG A 1 81 ? 70.032 76.280 109.929 1.00 38.76 81 ARG A O 1
ATOM 597 N N . LEU A 1 82 ? 68.958 74.939 108.484 1.00 38.68 82 LEU A N 1
ATOM 598 C CA . LEU A 1 82 ? 70.162 74.704 107.700 1.00 37.05 82 LEU A CA 1
ATOM 599 C C . LEU A 1 82 ? 70.638 75.976 107.011 1.00 38.27 82 LEU A C 1
ATOM 600 O O . LEU A 1 82 ? 71.835 76.294 107.039 1.00 38.62 82 LEU A O 1
ATOM 605 N N . ILE A 1 83 ? 69.715 76.738 106.407 1.00 35.97 83 ILE A N 1
ATOM 606 C CA . ILE A 1 83 ? 70.121 77.951 105.695 1.00 37.81 83 ILE A CA 1
ATOM 607 C C . ILE A 1 83 ? 70.225 79.170 106.605 1.00 35.32 83 ILE A C 1
ATOM 608 O O . ILE A 1 83 ? 70.789 80.199 106.190 1.00 34.81 83 ILE A O 1
ATOM 613 N N . ASP A 1 84 ? 69.710 79.094 107.827 1.00 34.83 84 ASP A N 1
ATOM 614 C CA . ASP A 1 84 ? 69.744 80.243 108.717 1.00 38.19 84 ASP A CA 1
ATOM 615 C C . ASP A 1 84 ? 70.798 80.137 109.815 1.00 40.34 84 ASP A C 1
ATOM 616 O O . ASP A 1 84 ? 71.220 81.171 110.337 1.00 40.73 84 ASP A O 1
ATOM 621 N N . VAL A 1 85 ? 71.253 78.931 110.165 1.00 39.45 85 VAL A N 1
ATOM 622 C CA . VAL A 1 85 ? 72.173 78.775 111.289 1.00 40.52 85 VAL A CA 1
ATOM 623 C C . VAL A 1 85 ? 73.396 77.961 110.885 1.00 41.69 85 VAL A C 1
ATOM 624 O O . VAL A 1 85 ? 74.535 78.424 111.006 1.00 42.12 85 VAL A O 1
ATOM 628 N N . GLU A 1 86 ? 73.165 76.755 110.375 1.00 44.03 86 GLU A N 1
ATOM 629 C CA . GLU A 1 86 ? 74.255 75.810 110.181 1.00 45.24 86 GLU A CA 1
ATOM 630 C C . GLU A 1 86 ? 75.105 76.147 108.960 1.00 47.44 86 GLU A C 1
ATOM 631 O O . GLU A 1 86 ? 76.335 76.011 109.001 1.00 48.92 86 GLU A O 1
ATOM 637 N N . ALA A 1 87 ? 74.486 76.595 107.872 1.00 44.59 87 ALA A N 1
ATOM 638 C CA . ALA A 1 87 ? 75.201 76.719 106.609 1.00 45.79 87 ALA A CA 1
ATOM 639 C C . ALA A 1 87 ? 74.829 78.018 105.908 1.00 44.90 87 ALA A C 1
ATOM 640 O O . ALA A 1 87 ? 74.487 78.033 104.725 1.00 45.27 87 ALA A O 1
ATOM 642 N N . VAL A 1 88 ? 74.915 79.136 106.635 1.00 41.14 88 VAL A N 1
ATOM 643 C CA . VAL A 1 88 ? 74.530 80.427 106.062 1.00 41.01 88 VAL A CA 1
ATOM 644 C C . VAL A 1 88 ? 75.385 80.755 104.848 1.00 40.81 88 VAL A C 1
ATOM 645 O O . VAL A 1 88 ? 74.875 81.201 103.816 1.00 40.19 88 VAL A O 1
ATOM 649 N N . ALA A 1 89 ? 76.696 80.542 104.945 1.00 45.76 89 ALA A N 1
ATOM 650 C CA . ALA A 1 89 ? 77.583 80.921 103.845 1.00 47.61 89 ALA A CA 1
ATOM 651 C C . ALA A 1 89 ? 77.297 80.096 102.587 1.00 48.57 89 ALA A C 1
ATOM 652 O O . ALA A 1 89 ? 77.413 80.604 101.465 1.00 48.06 89 ALA A O 1
ATOM 654 N N . GLU A 1 90 ? 76.934 78.822 102.753 1.00 46.39 90 GLU A N 1
ATOM 655 C CA . GLU A 1 90 ? 76.615 77.990 101.597 1.00 47.92 90 GLU A CA 1
ATOM 656 C C . GLU A 1 90 ? 75.436 78.539 100.808 1.00 46.75 90 GLU A C 1
ATOM 657 O O . GLU A 1 90 ? 75.417 78.455 99.577 1.00 49.22 90 GLU A O 1
ATOM 663 N N . TYR A 1 91 ? 74.439 79.089 101.495 1.00 44.38 91 TYR A N 1
ATOM 664 C CA . TYR A 1 91 ? 73.177 79.502 100.877 1.00 41.55 91 TYR A CA 1
ATOM 665 C C . TYR A 1 91 ? 73.084 81.024 100.775 1.00 39.89 91 TYR A C 1
ATOM 666 O O . TYR A 1 91 ? 72.368 81.682 101.533 1.00 39.68 91 TYR A O 1
ATOM 675 N N . SER A 1 92 ? 73.782 81.581 99.794 1.00 40.56 92 SER A N 1
ATOM 676 C CA . SER A 1 92 ? 73.684 83.011 99.525 1.00 39.83 92 SER A CA 1
ATOM 677 C C . SER A 1 92 ? 72.345 83.336 98.878 1.00 39.14 92 SER A C 1
ATOM 678 O O . SER A 1 92 ? 71.642 82.448 98.383 1.00 39.03 92 SER A O 1
ATOM 681 N N . GLU A 1 93 ? 71.999 84.634 98.879 1.00 36.69 93 GLU A N 1
ATOM 682 C CA . GLU A 1 93 ? 70.807 85.095 98.166 1.00 38.07 93 GLU A CA 1
ATOM 683 C C . GLU A 1 93 ? 70.709 84.545 96.746 1.00 39.00 93 GLU A C 1
ATOM 684 O O . GLU A 1 93 ? 69.640 84.026 96.393 1.00 37.44 93 GLU A O 1
ATOM 690 N N . PRO A 1 94 ? 71.752 84.593 95.901 1.00 38.75 94 PRO A N 1
ATOM 691 C CA . PRO A 1 94 ? 71.597 84.030 94.548 1.00 39.28 94 PRO A CA 1
ATOM 692 C C . PRO A 1 94 ? 71.331 82.537 94.537 1.00 41.61 94 PRO A C 1
ATOM 693 O O . PRO A 1 94 ? 70.543 82.060 93.711 1.00 43.91 94 PRO A O 1
ATOM 697 N N . ARG A 1 95 ? 71.960 81.772 95.422 1.00 39.84 95 ARG A N 1
ATOM 698 C CA . ARG A 1 95 ? 71.714 80.341 95.385 1.00 39.63 95 ARG A CA 1
ATOM 699 C C . ARG A 1 95 ? 70.305 80.018 95.860 1.00 39.29 95 ARG A C 1
ATOM 700 O O . ARG A 1 95 ? 69.633 79.163 95.271 1.00 43.03 95 ARG A O 1
ATOM 708 N N . LEU A 1 96 ? 69.829 80.697 96.906 1.00 37.58 96 LEU A N 1
ATOM 709 C CA . LEU A 1 96 ? 68.457 80.459 97.355 1.00 38.91 96 LEU A CA 1
ATOM 710 C C . LEU A 1 96 ? 67.460 80.956 96.321 1.00 38.72 96 LEU A C 1
ATOM 711 O O . LEU A 1 96 ? 66.442 80.303 96.046 1.00 36.94 96 LEU A O 1
ATOM 716 N N . GLN A 1 97 ? 67.751 82.107 95.730 1.00 38.86 97 GLN A N 1
ATOM 717 C CA . GLN A 1 97 ? 66.917 82.626 94.667 1.00 39.49 97 GLN A CA 1
ATOM 718 C C . GLN A 1 97 ? 66.850 81.647 93.500 1.00 43.10 97 GLN A C 1
ATOM 719 O O . GLN A 1 97 ? 65.789 81.478 92.888 1.00 43.24 97 GLN A O 1
ATOM 725 N N . GLN A 1 98 ? 67.959 80.974 93.175 1.00 45.72 98 GLN A N 1
ATOM 726 C CA . GLN A 1 98 ? 67.893 80.079 92.024 1.00 51.37 98 GLN A CA 1
ATOM 727 C C . GLN A 1 98 ? 67.150 78.785 92.373 1.00 46.25 98 GLN A C 1
ATOM 728 O O . GLN A 1 98 ? 66.493 78.191 91.508 1.00 45.81 98 GLN A O 1
ATOM 734 N N . ILE A 1 99 ? 67.304 78.284 93.605 1.00 43.07 99 ILE A N 1
ATOM 735 C CA . ILE A 1 99 ? 66.489 77.151 94.036 1.00 39.38 99 ILE A CA 1
ATOM 736 C C . ILE A 1 99 ? 65.008 77.526 93.982 1.00 35.59 99 ILE A C 1
ATOM 737 O O . ILE A 1 99 ? 64.159 76.732 93.559 1.00 31.66 99 ILE A O 1
ATOM 742 N N . LYS A 1 100 ? 64.686 78.758 94.378 1.00 35.73 100 LYS A N 1
ATOM 743 C CA . LYS A 1 100 ? 63.308 79.224 94.350 1.00 33.21 100 LYS A CA 1
ATOM 744 C C . LYS A 1 100 ? 62.739 79.244 92.943 1.00 35.06 100 LYS A C 1
ATOM 745 O O . LYS A 1 100 ? 61.633 78.745 92.721 1.00 30.99 100 LYS A O 1
ATOM 751 N N . ARG A 1 101 ? 63.497 79.752 91.957 1.00 36.84 101 ARG A N 1
ATOM 752 C CA . ARG A 1 101 ? 62.884 79.892 90.641 1.00 37.01 101 ARG A CA 1
ATOM 753 C C . ARG A 1 101 ? 62.609 78.485 90.127 1.00 38.05 101 ARG A C 1
ATOM 754 O O . ARG A 1 101 ? 61.579 78.216 89.488 1.00 35.84 101 ARG A O 1
ATOM 762 N N . ALA A 1 102 ? 63.619 77.619 90.313 1.00 34.19 102 ALA A N 1
ATOM 763 C CA . ALA A 1 102 ? 63.620 76.273 89.779 1.00 33.07 102 ALA A CA 1
ATOM 764 C C . ALA A 1 102 ? 62.554 75.433 90.431 1.00 34.09 102 ALA A C 1
ATOM 765 O O . ALA A 1 102 ? 61.922 74.600 89.772 1.00 30.46 102 ALA A O 1
ATOM 767 N N . HIS A 1 103 ? 62.374 75.597 91.739 1.00 32.20 103 HIS A N 1
ATOM 768 C CA . HIS A 1 103 ? 61.321 74.857 92.414 1.00 30.01 103 HIS A CA 1
ATOM 769 C C . HIS A 1 103 ? 59.960 75.290 91.889 1.00 28.78 103 HIS A C 1
ATOM 770 O O . HIS A 1 103 ? 59.109 74.455 91.568 1.00 28.39 103 HIS A O 1
ATOM 777 N N . GLU A 1 104 ? 59.750 76.597 91.761 1.00 30.00 104 GLU A N 1
ATOM 778 C CA . GLU A 1 104 ? 58.432 77.074 91.360 1.00 31.12 104 GLU A CA 1
ATOM 779 C C . GLU A 1 104 ? 58.173 76.797 89.885 1.00 31.40 104 GLU A C 1
ATOM 780 O O . GLU A 1 104 ? 57.059 76.397 89.516 1.00 31.02 104 GLU A O 1
ATOM 786 N N . ALA A 1 105 ? 59.203 76.933 89.037 1.00 31.62 105 ALA A N 1
ATOM 787 C CA . ALA A 1 105 ? 59.038 76.572 87.627 1.00 32.25 105 ALA A CA 1
ATOM 788 C C . ALA A 1 105 ? 58.702 75.086 87.473 1.00 31.67 105 ALA A C 1
ATOM 789 O O . ALA A 1 105 ? 57.815 74.721 86.689 1.00 29.26 105 ALA A O 1
ATOM 791 N N . ARG A 1 106 ? 59.382 74.221 88.235 1.00 28.10 106 ARG A N 1
ATOM 792 C CA . ARG A 1 106 ? 59.107 72.789 88.159 1.00 29.83 106 ARG A CA 1
ATOM 793 C C . ARG A 1 106 ? 57.678 72.482 88.579 1.00 30.62 106 ARG A C 1
ATOM 794 O O . ARG A 1 106 ? 56.991 71.687 87.926 1.00 28.35 106 ARG A O 1
ATOM 802 N N . VAL A 1 107 ? 57.204 73.118 89.659 1.00 30.54 107 VAL A N 1
ATOM 803 C CA . VAL A 1 107 ? 55.849 72.863 90.156 1.00 29.19 107 VAL A CA 1
ATOM 804 C C . VAL A 1 107 ? 54.814 73.229 89.093 1.00 30.82 107 VAL A C 1
ATOM 805 O O . VAL A 1 107 ? 53.912 72.443 88.777 1.00 28.35 107 VAL A O 1
ATOM 809 N N . GLU A 1 108 ? 54.955 74.413 88.491 1.00 33.20 108 GLU A N 1
ATOM 810 C CA . GLU A 1 108 ? 54.010 74.814 87.452 1.00 34.39 108 GLU A CA 1
ATOM 811 C C . GLU A 1 108 ? 54.020 73.838 86.282 1.00 33.67 108 GLU A C 1
ATOM 812 O O . GLU A 1 108 ? 52.965 73.523 85.716 1.00 32.90 108 GLU A O 1
ATOM 818 N N . ALA A 1 109 ? 55.205 73.373 85.884 1.00 33.88 109 ALA A N 1
ATOM 819 C CA . ALA A 1 109 ? 55.275 72.548 84.685 1.00 32.16 109 ALA A CA 1
ATOM 820 C C . ALA A 1 109 ? 54.607 71.193 84.897 1.00 30.90 109 ALA A C 1
ATOM 821 O O . ALA A 1 109 ? 53.902 70.710 84.008 1.00 32.78 109 ALA A O 1
ATOM 823 N N . VAL A 1 110 ? 54.723 70.605 86.087 1.00 30.39 110 VAL A N 1
ATOM 824 C CA . VAL A 1 110 ? 54.129 69.283 86.261 1.00 29.93 110 VAL A CA 1
ATOM 825 C C . VAL A 1 110 ? 52.623 69.372 86.484 1.00 29.99 110 VAL A C 1
ATOM 826 O O . VAL A 1 110 ? 51.867 68.507 86.009 1.00 29.42 110 VAL A O 1
ATOM 830 N N . THR A 1 111 ? 52.138 70.410 87.182 1.00 28.33 111 THR A N 1
ATOM 831 C CA . THR A 1 111 ? 50.685 70.494 87.362 1.00 28.88 111 THR A CA 1
ATOM 832 C C . THR A 1 111 ? 49.980 70.850 86.065 1.00 29.74 111 THR A C 1
ATOM 833 O O . THR A 1 111 ? 48.753 70.716 85.986 1.00 29.00 111 THR A O 1
ATOM 837 N N . GLU A 1 112 ? 50.723 71.332 85.070 1.00 31.56 112 GLU A N 1
ATOM 838 C CA . GLU A 1 112 ? 50.154 71.653 83.770 1.00 33.82 112 GLU A CA 1
ATOM 839 C C . GLU A 1 112 ? 49.848 70.412 82.933 1.00 36.12 112 GLU A C 1
ATOM 840 O O . GLU A 1 112 ? 48.969 70.453 82.067 1.00 36.72 112 GLU A O 1
ATOM 846 N N . ILE A 1 113 ? 50.558 69.313 83.168 1.00 32.59 113 ILE A N 1
ATOM 847 C CA . ILE A 1 113 ? 50.463 68.133 82.320 1.00 32.71 113 ILE A CA 1
ATOM 848 C C . ILE A 1 113 ? 49.211 67.341 82.673 1.00 32.59 113 ILE A C 1
ATOM 849 O O . ILE A 1 113 ? 49.141 66.710 83.732 1.00 32.70 113 ILE A O 1
ATOM 854 N N . THR A 1 114 ? 48.256 67.299 81.757 1.00 34.99 114 THR A N 1
ATOM 855 C CA . THR A 1 114 ? 47.062 66.491 81.977 1.00 37.06 114 THR A CA 1
ATOM 856 C C . THR A 1 114 ? 46.312 66.421 80.663 1.00 36.91 114 THR A C 1
ATOM 857 O O . THR A 1 114 ? 46.500 67.258 79.774 1.00 39.22 114 THR A O 1
ATOM 861 N N . ALA A 1 115 ? 45.499 65.381 80.531 1.00 37.93 115 ALA A N 1
ATOM 862 C CA . ALA A 1 115 ? 44.686 65.258 79.332 1.00 41.83 115 ALA A CA 1
ATOM 863 C C . ALA A 1 115 ? 43.705 66.423 79.241 1.00 44.22 115 ALA A C 1
ATOM 864 O O . ALA A 1 115 ? 43.230 66.954 80.247 1.00 41.33 115 ALA A O 1
ATOM 866 N N . ASP A 1 116 ? 43.406 66.821 78.020 1.00 47.01 116 ASP A N 1
ATOM 867 C CA . ASP A 1 116 ? 42.502 67.926 77.800 1.00 47.44 116 ASP A CA 1
ATOM 868 C C . ASP A 1 116 ? 41.078 67.453 78.019 1.00 48.40 116 ASP A C 1
ATOM 869 O O . ASP A 1 116 ? 40.703 66.362 77.568 1.00 45.90 116 ASP A O 1
ATOM 874 N N . ARG A 1 117 ? 40.286 68.269 78.684 1.00 45.52 117 ARG A N 1
ATOM 875 C CA . ARG A 1 117 ? 38.875 67.999 78.820 1.00 50.04 117 ARG A CA 1
ATOM 876 C C . ARG A 1 117 ? 38.002 68.571 77.764 1.00 41.34 117 ARG A C 1
ATOM 877 O O . ARG A 1 117 ? 36.802 68.271 77.793 1.00 40.90 117 ARG A O 1
ATOM 885 N N . GLY A 1 118 ? 38.452 69.554 77.027 1.00 36.99 118 GLY A N 1
ATOM 886 C CA . GLY A 1 118 ? 37.569 70.172 76.075 1.00 36.49 118 GLY A CA 1
ATOM 887 C C . GLY A 1 118 ? 37.458 69.305 74.831 1.00 33.57 118 GLY A C 1
ATOM 888 O O . GLY A 1 118 ? 38.434 68.717 74.372 1.00 36.29 118 GLY A O 1
ATOM 889 N N . THR A 1 119 ? 36.256 69.239 74.260 1.00 31.02 119 THR A N 1
ATOM 890 C CA . THR A 1 119 ? 36.016 68.320 73.152 1.00 30.50 119 THR A CA 1
ATOM 891 C C . THR A 1 119 ? 35.257 69.030 72.050 1.00 28.59 119 THR A C 1
ATOM 892 O O . THR A 1 119 ? 34.562 70.015 72.282 1.00 30.37 119 THR A O 1
ATOM 896 N N . HIS A 1 120 ? 35.436 68.541 70.832 1.00 27.68 120 HIS A N 1
ATOM 897 C CA . HIS A 1 120 ? 34.652 68.976 69.694 1.00 26.28 120 HIS A CA 1
ATOM 898 C C . HIS A 1 120 ? 33.662 67.875 69.321 1.00 27.84 120 HIS A C 1
ATOM 899 O O . HIS A 1 120 ? 34.030 66.696 69.223 1.00 28.65 120 HIS A O 1
ATOM 906 N N . MET A 1 121 ? 32.407 68.254 69.143 1.00 26.01 121 MET A N 1
ATOM 907 C CA . MET A 1 121 ? 31.383 67.322 68.723 1.00 26.14 121 MET A CA 1
ATOM 908 C C . MET A 1 121 ? 31.391 67.199 67.205 1.00 25.36 121 MET A C 1
ATOM 909 O O . MET A 1 121 ? 31.488 68.196 66.490 1.00 26.51 121 MET A O 1
ATOM 914 N N . LEU A 1 122 ? 31.343 65.968 66.729 1.00 24.30 122 LEU A N 1
ATOM 915 C CA . LEU A 1 122 ? 31.225 65.654 65.316 1.00 26.06 122 LEU A CA 1
ATOM 916 C C . LEU A 1 122 ? 29.935 64.848 65.127 1.00 25.65 122 LEU A C 1
ATOM 917 O O . LEU A 1 122 ? 29.740 63.808 65.784 1.00 25.79 122 LEU A O 1
ATOM 922 N N . PHE A 1 123 ? 29.056 65.341 64.258 1.00 23.03 123 PHE A N 1
ATOM 923 C CA . PHE A 1 123 ? 27.779 64.716 63.927 1.00 24.24 123 PHE A CA 1
ATOM 924 C C . PHE A 1 123 ? 27.884 64.082 62.550 1.00 24.38 123 PHE A C 1
ATOM 925 O O . PHE A 1 123 ? 28.389 64.703 61.610 1.00 23.21 123 PHE A O 1
ATOM 933 N N . TYR A 1 124 ? 27.363 62.870 62.411 1.00 23.11 124 TYR A N 1
ATOM 934 C CA . TYR A 1 124 ? 27.173 62.279 61.088 1.00 24.92 124 TYR A CA 1
ATOM 935 C C . TYR A 1 124 ? 25.768 61.705 61.049 1.00 26.68 124 TYR A C 1
ATOM 936 O O . TYR A 1 124 ? 25.462 60.762 61.785 1.00 24.58 124 TYR A O 1
ATOM 945 N N . SER A 1 125 ? 24.908 62.301 60.223 1.00 27.93 125 SER A N 1
ATOM 946 C CA . SER A 1 125 ? 23.489 61.982 60.253 1.00 27.72 125 SER A CA 1
ATOM 947 C C . SER A 1 125 ? 22.790 62.688 59.104 1.00 31.18 125 SER A C 1
ATOM 948 O O . SER A 1 125 ? 23.292 63.675 58.551 1.00 30.19 125 SER A O 1
ATOM 951 N N . ALA A 1 126 ? 21.595 62.198 58.791 1.00 32.58 126 ALA A N 1
ATOM 952 C CA . ALA A 1 126 ? 20.695 62.928 57.910 1.00 34.35 126 ALA A CA 1
ATOM 953 C C . ALA A 1 126 ? 20.057 64.091 58.665 1.00 32.84 126 ALA A C 1
ATOM 954 O O . ALA A 1 126 ? 19.964 64.083 59.900 1.00 31.20 126 ALA A O 1
ATOM 956 N N . ARG A 1 127 ? 19.666 65.123 57.912 1.00 35.45 127 ARG A N 1
ATOM 957 C CA . ARG A 1 127 ? 18.822 66.208 58.434 1.00 38.59 127 ARG A CA 1
ATOM 958 C C . ARG A 1 127 ? 19.473 66.949 59.601 1.00 35.33 127 ARG A C 1
ATOM 959 O O . ARG A 1 127 ? 18.794 67.374 60.539 1.00 34.80 127 ARG A O 1
ATOM 967 N N . ILE A 1 128 ? 20.799 67.086 59.578 1.00 34.42 128 ILE A N 1
ATOM 968 C CA . ILE A 1 128 ? 21.468 67.854 60.619 1.00 35.90 128 ILE A CA 1
ATOM 969 C C . ILE A 1 128 ? 20.985 69.290 60.555 1.00 35.41 128 ILE A C 1
ATOM 970 O O . ILE A 1 128 ? 20.922 69.894 59.473 1.00 34.31 128 ILE A O 1
ATOM 975 N N . GLY A 1 129 ? 20.606 69.829 61.714 1.00 36.06 129 GLY A N 1
ATOM 976 C CA . GLY A 1 129 ? 20.144 71.192 61.811 1.00 36.59 129 GLY A CA 1
ATOM 977 C C . GLY A 1 129 ? 18.662 71.369 61.602 1.00 41.64 129 GLY A C 1
ATOM 978 O O . GLY A 1 129 ? 18.180 72.510 61.587 1.00 46.28 129 GLY A O 1
ATOM 979 N N . GLU A 1 130 ? 17.921 70.288 61.430 1.00 41.58 130 GLU A N 1
ATOM 980 C CA . GLU A 1 130 ? 16.491 70.368 61.203 1.00 42.05 130 GLU A CA 1
ATOM 981 C C . GLU A 1 130 ? 15.731 69.914 62.441 1.00 41.79 130 GLU A C 1
ATOM 982 O O . GLU A 1 130 ? 16.307 69.359 63.376 1.00 40.85 130 GLU A O 1
ATOM 988 N N . HIS A 1 131 ? 14.434 70.245 62.481 1.00 44.25 131 HIS A N 1
ATOM 989 C CA . HIS A 1 131 ? 13.679 70.077 63.720 1.00 43.25 131 HIS A CA 1
ATOM 990 C C . HIS A 1 131 ? 13.634 68.617 64.163 1.00 44.09 131 HIS A C 1
ATOM 991 O O . HIS A 1 131 ? 13.643 68.344 65.366 1.00 42.54 131 HIS A O 1
ATOM 998 N N . ASP A 1 132 ? 13.612 67.675 63.213 1.00 43.90 132 ASP A N 1
ATOM 999 C CA . ASP A 1 132 ? 13.471 66.249 63.496 1.00 44.96 132 ASP A CA 1
ATOM 1000 C C . ASP A 1 132 ? 14.789 65.476 63.380 1.00 42.55 132 ASP A C 1
ATOM 1001 O O . ASP A 1 132 ? 14.762 64.249 63.240 1.00 41.79 132 ASP A O 1
ATOM 1006 N N . CYS A 1 133 ? 15.931 66.157 63.446 1.00 40.48 133 CYS A N 1
ATOM 1007 C CA . CYS A 1 133 ? 17.214 65.459 63.429 1.00 37.98 133 CYS A CA 1
ATOM 1008 C C . CYS A 1 133 ? 17.370 64.571 64.663 1.00 37.51 133 CYS A C 1
ATOM 1009 O O . CYS A 1 133 ? 17.111 65.028 65.789 1.00 37.04 133 CYS A O 1
ATOM 1012 N N . PRO A 1 134 ? 17.796 63.311 64.506 1.00 33.52 134 PRO A N 1
ATOM 1013 C CA . PRO A 1 134 ? 17.968 62.447 65.685 1.00 33.23 134 PRO A CA 1
ATOM 1014 C C . PRO A 1 134 ? 19.227 62.747 66.482 1.00 31.26 134 PRO A C 1
ATOM 1015 O O . PRO A 1 134 ? 19.365 62.235 67.597 1.00 32.06 134 PRO A O 1
ATOM 1019 N N . ILE A 1 135 ? 20.128 63.581 65.983 1.00 32.71 135 ILE A N 1
ATOM 1020 C CA . ILE A 1 135 ? 21.213 64.147 66.784 1.00 30.53 135 ILE A CA 1
ATOM 1021 C C . ILE A 1 135 ? 21.113 65.675 66.755 1.00 31.96 135 ILE A C 1
ATOM 1022 O O . ILE A 1 135 ? 21.316 66.308 65.717 1.00 31.77 135 ILE A O 1
ATOM 1027 N N . GLN A 1 136 ? 20.865 66.248 67.916 1.00 32.44 136 GLN A N 1
ATOM 1028 C CA . GLN A 1 136 ? 20.722 67.671 68.190 1.00 34.50 136 GLN A CA 1
ATOM 1029 C C . GLN A 1 136 ? 21.752 68.190 69.182 1.00 33.76 136 GLN A C 1
ATOM 1030 O O . GLN A 1 136 ? 22.093 67.516 70.165 1.00 31.39 136 GLN A O 1
ATOM 1036 N N . ALA A 1 137 ? 22.198 69.425 68.903 1.00 31.27 137 ALA A N 1
ATOM 1037 C CA . ALA A 1 137 ? 23.368 70.003 69.558 1.00 31.96 137 ALA A CA 1
ATOM 1038 C C . ALA A 1 137 ? 23.209 70.080 71.070 1.00 33.75 137 ALA A C 1
ATOM 1039 O O . ALA A 1 137 ? 24.172 69.843 71.803 1.00 32.29 137 ALA A O 1
ATOM 1041 N N . GLN A 1 138 ? 22.019 70.426 71.559 1.00 35.62 138 GLN A N 1
ATOM 1042 C CA . GLN A 1 138 ? 21.841 70.537 73.003 1.00 37.54 138 GLN A CA 1
ATOM 1043 C C . GLN A 1 138 ? 21.938 69.169 73.667 1.00 36.37 138 GLN A C 1
ATOM 1044 O O . GLN A 1 138 ? 22.468 69.048 74.778 1.00 36.12 138 GLN A O 1
ATOM 1050 N N . ASP A 1 139 ? 21.436 68.122 73.006 1.00 35.03 139 ASP A N 1
ATOM 1051 C CA . ASP A 1 139 ? 21.577 66.787 73.568 1.00 34.54 139 ASP A CA 1
ATOM 1052 C C . ASP A 1 139 ? 23.022 66.312 73.522 1.00 34.33 139 ASP A C 1
ATOM 1053 O O . ASP A 1 139 ? 23.480 65.625 74.443 1.00 32.21 139 ASP A O 1
ATOM 1058 N N . ALA A 1 140 ? 23.758 66.684 72.475 1.00 30.64 140 ALA A N 1
ATOM 1059 C CA . ALA A 1 140 ? 25.159 66.313 72.404 1.00 30.80 140 ALA A CA 1
ATOM 1060 C C . ALA A 1 140 ? 25.969 67.039 73.469 1.00 30.97 140 ALA A C 1
ATOM 1061 O O . ALA A 1 140 ? 26.808 66.423 74.141 1.00 30.64 140 ALA A O 1
ATOM 1063 N N . ARG A 1 141 ? 25.734 68.346 73.641 1.00 31.71 141 ARG A N 1
ATOM 1064 C CA . ARG A 1 141 ? 26.534 69.108 74.597 1.00 32.92 141 ARG A CA 1
ATOM 1065 C C . ARG A 1 141 ? 26.348 68.587 76.020 1.00 32.51 141 ARG A C 1
ATOM 1066 O O . ARG A 1 141 ? 27.312 68.536 76.804 1.00 29.23 141 ARG A O 1
ATOM 1074 N N . SER A 1 142 ? 25.140 68.131 76.346 1.00 29.77 142 SER A N 1
ATOM 1075 C CA . SER A 1 142 ? 24.914 67.511 77.642 1.00 31.67 142 SER A CA 1
ATOM 1076 C C . SER A 1 142 ? 25.537 66.110 77.727 1.00 31.40 142 SER A C 1
ATOM 1077 O O . SER A 1 142 ? 26.033 65.715 78.793 1.00 28.37 142 SER A O 1
ATOM 1080 N N . ALA A 1 143 ? 25.584 65.376 76.611 1.00 29.31 143 ALA A N 1
ATOM 1081 C CA . ALA A 1 143 ? 26.008 63.973 76.672 1.00 32.08 143 ALA A CA 1
ATOM 1082 C C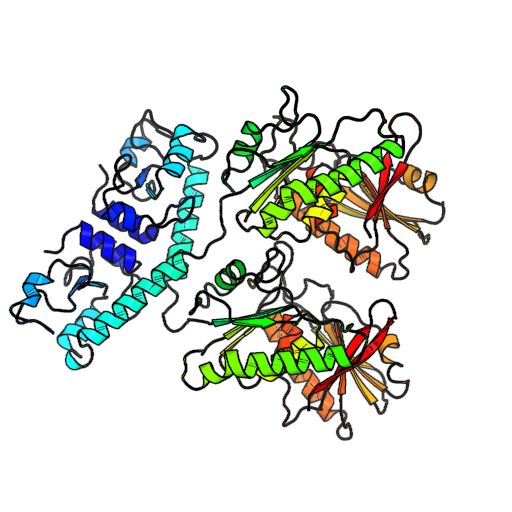 . ALA A 1 143 ? 27.508 63.816 76.936 1.00 30.00 143 ALA A C 1
ATOM 1083 O O . ALA A 1 143 ? 27.929 62.797 77.500 1.00 29.86 143 ALA A O 1
ATOM 1085 N N . VAL A 1 144 ? 28.323 64.810 76.571 1.00 29.45 144 VAL A N 1
ATOM 1086 C CA . VAL A 1 144 ? 29.768 64.674 76.765 1.00 29.14 144 VAL A CA 1
ATOM 1087 C C . VAL A 1 144 ? 30.182 64.903 78.220 1.00 29.68 144 VAL A C 1
ATOM 1088 O O . VAL A 1 144 ? 31.275 64.483 78.615 1.00 30.81 144 VAL A O 1
ATOM 1092 N N . LEU A 1 145 ? 29.338 65.561 79.032 1.00 30.01 145 LEU A N 1
ATOM 1093 C CA . LEU A 1 145 ? 29.612 65.788 80.442 1.00 30.84 145 LEU A CA 1
ATOM 1094 C C . LEU A 1 145 ? 29.374 64.501 81.237 1.00 33.35 145 LEU A C 1
ATOM 1095 O O . LEU A 1 145 ? 28.552 63.671 80.854 1.00 33.24 145 LEU A O 1
ATOM 1100 N N . PRO A 1 146 ? 30.103 64.295 82.337 1.00 35.27 146 PRO A N 1
ATOM 1101 C CA . PRO A 1 146 ? 31.141 65.219 82.770 1.00 38.68 146 PRO A CA 1
ATOM 1102 C C . PRO A 1 146 ? 32.483 64.745 82.308 1.00 43.05 146 PRO A C 1
ATOM 1103 O O . PRO A 1 146 ? 33.397 65.236 82.885 1.00 47.09 146 PRO A O 1
ATOM 1107 N N . ALA A 1 147 ? 32.596 63.702 81.473 1.00 40.61 147 ALA A N 1
ATOM 1108 C CA . ALA A 1 147 ? 33.912 63.249 81.049 1.00 41.54 147 ALA A CA 1
ATOM 1109 C C . ALA A 1 147 ? 34.584 64.311 80.129 1.00 43.29 147 ALA A C 1
ATOM 1110 O O . ALA A 1 147 ? 35.811 64.346 79.991 1.00 47.64 147 ALA A O 1
ATOM 1112 N N . TYR A 1 148 ? 33.828 65.056 79.315 1.00 39.67 148 TYR A N 1
ATOM 1113 C CA . TYR A 1 148 ? 34.412 66.136 78.507 1.00 40.47 148 TYR A CA 1
ATOM 1114 C C . TYR A 1 148 ? 33.434 67.289 78.626 1.00 38.96 148 TYR A C 1
ATOM 1115 O O . TYR A 1 148 ? 32.283 67.155 79.020 1.00 34.28 148 TYR A O 1
ATOM 1124 N N . TYR A 1 149 ? 33.926 68.483 78.262 1.00 39.24 149 TYR A N 1
ATOM 1125 C CA . TYR A 1 149 ? 33.027 69.617 78.073 1.00 32.86 149 TYR A CA 1
ATOM 1126 C C . TYR A 1 149 ? 33.192 70.174 76.660 1.00 30.36 149 TYR A C 1
ATOM 1127 O O . TYR A 1 149 ? 34.301 70.167 76.106 1.00 30.90 149 TYR A O 1
ATOM 1136 N N . PRO A 1 150 ? 32.121 70.677 76.053 1.00 30.39 150 PRO A N 1
ATOM 1137 C CA . PRO A 1 150 ? 32.234 71.186 74.679 1.00 30.27 150 PRO A CA 1
ATOM 1138 C C . PRO A 1 150 ? 33.209 72.354 74.604 1.00 32.42 150 PRO A C 1
ATOM 1139 O O . PRO A 1 150 ? 33.106 73.338 75.345 1.00 31.36 150 PRO A O 1
ATOM 1143 N N . LYS A 1 151 ? 34.203 72.212 73.734 1.00 32.53 151 LYS A N 1
ATOM 1144 C CA . LYS A 1 151 ? 35.163 73.291 73.523 1.00 31.87 151 LYS A CA 1
ATOM 1145 C C . LYS A 1 151 ? 34.584 74.358 72.599 1.00 33.35 151 LYS A C 1
ATOM 1146 O O . LYS A 1 151 ? 34.904 75.542 72.731 1.00 33.05 151 LYS A O 1
ATOM 1152 N N . ASP A 1 152 ? 33.741 73.954 71.664 1.00 32.07 152 ASP A N 1
ATOM 1153 C CA . ASP A 1 152 ? 32.913 74.866 70.911 1.00 31.09 152 ASP A CA 1
ATOM 1154 C C . ASP A 1 152 ? 31.468 74.404 71.024 1.00 32.61 152 ASP A C 1
ATOM 1155 O O . ASP A 1 152 ? 31.179 73.203 71.062 1.00 31.45 152 ASP A O 1
ATOM 1160 N N . ARG A 1 153 ? 30.572 75.380 71.078 1.00 31.70 153 ARG A N 1
ATOM 1161 C CA . ARG A 1 153 ? 29.155 75.126 71.268 1.00 32.14 153 ARG A CA 1
ATOM 1162 C C . ARG A 1 153 ? 28.541 74.351 70.105 1.00 29.22 153 ARG A C 1
ATOM 1163 O O . ARG A 1 153 ? 27.532 73.656 70.279 1.00 29.66 153 ARG A O 1
ATOM 1171 N N . HIS A 1 154 ? 29.091 74.482 68.944 1.00 27.47 154 HIS A N 1
ATOM 1172 C CA . HIS A 1 154 ? 28.468 73.987 67.744 1.00 27.82 154 HIS A CA 1
ATOM 1173 C C . HIS A 1 154 ? 29.185 72.761 67.206 1.00 27.99 154 HIS A C 1
ATOM 1174 O O . HIS A 1 154 ? 30.413 72.688 67.246 1.00 26.83 154 HIS A O 1
ATOM 1181 N N . PRO A 1 155 ? 28.437 71.788 66.713 1.00 27.73 155 PRO A N 1
ATOM 1182 C CA . PRO A 1 155 ? 29.045 70.578 66.167 1.00 27.40 155 PRO A CA 1
ATOM 1183 C C . PRO A 1 155 ? 29.641 70.809 64.792 1.00 28.24 155 PRO A C 1
ATOM 1184 O O . PRO A 1 155 ? 29.266 71.724 64.070 1.00 29.44 155 PRO A O 1
ATOM 1188 N N . ILE A 1 156 ? 30.571 69.931 64.426 1.00 27.78 156 ILE A N 1
ATOM 1189 C CA . ILE A 1 156 ? 31.028 69.828 63.049 1.00 29.39 156 ILE A CA 1
ATOM 1190 C C . ILE A 1 156 ? 30.081 68.858 62.346 1.00 30.69 156 ILE A C 1
ATOM 1191 O O . ILE A 1 156 ? 29.897 67.720 62.803 1.00 27.57 156 ILE A O 1
ATOM 1196 N N . ALA A 1 157 ? 29.432 69.325 61.270 1.00 30.21 157 ALA A N 1
ATOM 1197 C CA . ALA A 1 157 ? 28.311 68.614 60.655 1.00 31.25 157 ALA A CA 1
ATOM 1198 C C . ALA A 1 157 ? 28.767 67.859 59.412 1.00 33.26 157 ALA A C 1
ATOM 1199 O O . ALA A 1 157 ? 29.153 68.475 58.416 1.00 40.49 157 ALA A O 1
ATOM 1201 N N . LEU A 1 158 ? 28.696 66.528 59.457 1.00 30.45 158 LEU A N 1
ATOM 1202 C CA . LEU A 1 158 ? 28.847 65.688 58.272 1.00 31.31 158 LEU A CA 1
ATOM 1203 C C . LEU A 1 158 ? 27.462 65.199 57.865 1.00 30.33 158 LEU A C 1
ATOM 1204 O O . LEU A 1 158 ? 26.762 64.582 58.672 1.00 27.80 158 LEU A O 1
ATOM 1209 N N . ASP A 1 159 ? 27.049 65.510 56.640 1.00 30.81 159 ASP A N 1
ATOM 1210 C CA . ASP A 1 159 ? 25.684 65.250 56.217 1.00 32.83 159 ASP A CA 1
ATOM 1211 C C . ASP A 1 159 ? 25.547 63.862 55.610 1.00 33.49 159 ASP A C 1
ATOM 1212 O O . ASP A 1 159 ? 26.307 63.480 54.706 1.00 33.11 159 ASP A O 1
ATOM 1217 N N . VAL A 1 160 ? 24.552 63.122 56.077 1.00 32.53 160 VAL A N 1
ATOM 1218 C CA . VAL A 1 160 ? 24.022 62.043 55.259 1.00 33.73 160 VAL A CA 1
ATOM 1219 C C . VAL A 1 160 ? 23.071 62.728 54.274 1.00 36.70 160 VAL A C 1
ATOM 1220 O O . VAL A 1 160 ? 21.890 62.951 54.570 1.00 35.69 160 VAL A O 1
ATOM 1224 N N . ALA A 1 161 ? 23.597 63.089 53.111 1.00 37.62 161 ALA A N 1
ATOM 1225 C CA . ALA A 1 161 ? 22.911 64.001 52.212 1.00 43.68 161 ALA A CA 1
ATOM 1226 C C . ALA A 1 161 ? 21.676 63.345 51.615 1.00 46.46 161 ALA A C 1
ATOM 1227 O O . ALA A 1 161 ? 21.651 62.146 51.329 1.00 44.87 161 ALA A O 1
ATOM 1229 N N . ARG A 1 162 ? 20.652 64.166 51.417 1.00 52.64 162 ARG A N 1
ATOM 1230 C CA . ARG A 1 162 ? 19.429 63.720 50.770 1.00 58.63 162 ARG A CA 1
ATOM 1231 C C . ARG A 1 162 ? 19.736 63.202 49.367 1.00 57.08 162 ARG A C 1
ATOM 1232 O O . ARG A 1 162 ? 20.521 63.793 48.620 1.00 54.78 162 ARG A O 1
ATOM 1240 N N . SER A 1 163 ? 19.091 62.104 48.997 1.00 58.23 163 SER A N 1
ATOM 1241 C CA . SER A 1 163 ? 19.390 61.462 47.729 1.00 59.87 163 SER A CA 1
ATOM 1242 C C . SER A 1 163 ? 18.117 60.874 47.147 1.00 61.30 163 SER A C 1
ATOM 1243 O O . SER A 1 163 ? 17.224 60.437 47.878 1.00 60.86 163 SER A O 1
ATOM 1246 N N . GLU A 1 164 ? 18.066 60.820 45.818 1.00 61.28 164 GLU A N 1
ATOM 1247 C CA . GLU A 1 164 ? 16.932 60.227 45.136 1.00 60.48 164 GLU A CA 1
ATOM 1248 C C . GLU A 1 164 ? 17.147 58.757 44.818 1.00 61.10 164 GLU A C 1
ATOM 1249 O O . GLU A 1 164 ? 16.435 58.202 43.973 1.00 56.60 164 GLU A O 1
ATOM 1255 N N . TYR A 1 165 ? 18.134 58.127 45.447 1.00 65.56 165 TYR A N 1
ATOM 1256 C CA . TYR A 1 165 ? 18.351 56.689 45.372 1.00 63.37 165 TYR A CA 1
ATOM 1257 C C . TYR A 1 165 ? 17.994 56.055 46.711 1.00 60.11 165 TYR A C 1
ATOM 1258 O O . TYR A 1 165 ? 18.092 56.695 47.762 1.00 57.70 165 TYR A O 1
ATOM 1267 N N . ALA A 1 166 ? 17.615 54.782 46.670 1.00 61.88 166 ALA A N 1
ATOM 1268 C CA . ALA A 1 166 ? 17.241 53.999 47.842 1.00 59.12 166 ALA A CA 1
ATOM 1269 C C . ALA A 1 166 ? 18.394 53.100 48.289 1.00 57.38 166 ALA A C 1
ATOM 1270 O O . ALA A 1 166 ? 19.346 52.857 47.540 1.00 56.95 166 ALA A O 1
ATOM 1272 N N . ASP A 1 167 ? 18.298 52.614 49.538 1.00 56.25 167 ASP A N 1
ATOM 1273 C CA . ASP A 1 167 ? 19.358 51.810 50.155 1.00 53.46 167 ASP A CA 1
ATOM 1274 C C . ASP A 1 167 ? 19.723 50.565 49.363 1.00 52.49 167 ASP A C 1
ATOM 1275 O O . ASP A 1 167 ? 20.784 49.986 49.621 1.00 45.43 167 ASP A O 1
ATOM 1280 N N . ASN A 1 168 ? 18.869 50.116 48.440 1.00 53.14 168 ASN A N 1
ATOM 1281 C CA . ASN A 1 168 ? 19.122 48.884 47.696 1.00 54.46 168 ASN A CA 1
ATOM 1282 C C . ASN A 1 168 ? 19.671 49.134 46.300 1.00 54.10 168 ASN A C 1
ATOM 1283 O O . ASN A 1 168 ? 19.868 48.178 45.540 1.00 52.66 168 ASN A O 1
ATOM 1288 N N . GLU A 1 169 ? 19.969 50.382 45.957 1.00 54.47 169 GLU A N 1
ATOM 1289 C CA . GLU A 1 169 ? 20.556 50.695 44.668 1.00 54.62 169 GLU A CA 1
ATOM 1290 C C . GLU A 1 169 ? 21.998 51.115 44.896 1.00 51.54 169 GLU A C 1
ATOM 1291 O O . GLU A 1 169 ? 22.289 51.869 45.831 1.00 50.88 169 GLU A O 1
ATOM 1297 N N . ALA A 1 170 ? 22.895 50.611 44.040 1.00 50.88 170 ALA A N 1
ATOM 1298 C CA . ALA A 1 170 ? 24.330 50.824 44.232 1.00 50.93 170 ALA A CA 1
ATOM 1299 C C . ALA A 1 170 ? 24.653 52.306 44.215 1.00 50.66 170 ALA A C 1
ATOM 1300 O O . ALA A 1 170 ? 25.532 52.780 44.942 1.00 46.37 170 ALA A O 1
ATOM 1302 N N . GLN A 1 171 ? 23.912 53.030 43.383 1.00 55.47 171 GLN A N 1
ATOM 1303 C CA . GLN A 1 171 ? 24.018 54.459 43.152 1.00 58.79 171 GLN A CA 1
ATOM 1304 C C . GLN A 1 171 ? 24.088 55.224 44.469 1.00 52.10 171 GLN A C 1
ATOM 1305 O O . GLN A 1 171 ? 24.964 56.077 44.658 1.00 46.41 171 GLN A O 1
ATOM 1311 N N . TYR A 1 172 ? 23.209 54.862 45.415 1.00 51.42 172 TYR A N 1
ATOM 1312 C CA . TYR A 1 172 ? 23.153 55.480 46.738 1.00 47.90 172 TYR A CA 1
ATOM 1313 C C . TYR A 1 172 ? 24.481 55.342 47.485 1.00 43.71 172 TYR A C 1
ATOM 1314 O O . TYR A 1 172 ? 24.953 56.294 48.123 1.00 41.57 172 TYR A O 1
ATOM 1323 N N . TRP A 1 173 ? 25.078 54.141 47.450 1.00 44.39 173 TRP A N 1
ATOM 1324 C CA . TRP A 1 173 ? 26.285 53.884 48.229 1.00 41.23 173 TRP A CA 1
ATOM 1325 C C . TRP A 1 173 ? 27.494 54.599 47.650 1.00 39.90 173 TRP A C 1
ATOM 1326 O O . TRP A 1 173 ? 28.362 55.053 48.401 1.00 38.78 173 TRP A O 1
ATOM 1337 N N . GLN A 1 174 ? 27.613 54.660 46.323 1.00 42.96 174 GLN A N 1
ATOM 1338 C CA . GLN A 1 174 ? 28.688 55.461 45.750 1.00 47.08 174 GLN A CA 1
ATOM 1339 C C . GLN A 1 174 ? 28.526 56.927 46.115 1.00 44.31 174 GLN A C 1
ATOM 1340 O O . GLN A 1 174 ? 29.483 57.584 46.531 1.00 43.99 174 GLN A O 1
ATOM 1346 N N . PHE A 1 175 ? 27.303 57.445 46.018 1.00 44.06 175 PHE A N 1
ATOM 1347 C CA . PHE A 1 175 ? 27.086 58.853 46.307 1.00 39.01 175 PHE A CA 1
ATOM 1348 C C . PHE A 1 175 ? 27.363 59.161 47.770 1.00 39.15 175 PHE A C 1
ATOM 1349 O O . PHE A 1 175 ? 28.004 60.168 48.091 1.00 37.11 175 PHE A O 1
ATOM 1357 N N . GLN A 1 176 ? 26.906 58.296 48.672 1.00 39.09 176 GLN A N 1
ATOM 1358 C CA . GLN A 1 176 ? 27.091 58.599 50.079 1.00 37.49 176 GLN A CA 1
ATOM 1359 C C . GLN A 1 176 ? 28.542 58.435 50.498 1.00 36.17 176 GLN A C 1
ATOM 1360 O O . GLN A 1 176 ? 29.017 59.194 51.350 1.00 35.29 176 GLN A O 1
ATOM 1366 N N . ILE A 1 177 ? 29.260 57.467 49.914 1.00 36.24 177 ILE A N 1
ATOM 1367 C CA . ILE A 1 177 ? 30.649 57.255 50.304 1.00 38.75 177 ILE A CA 1
ATOM 1368 C C . ILE A 1 177 ? 31.536 58.407 49.832 1.00 38.69 177 ILE A C 1
ATOM 1369 O O . ILE A 1 177 ? 32.277 58.994 50.630 1.00 34.06 177 ILE A O 1
ATOM 1374 N N . GLU A 1 178 ? 31.506 58.729 48.534 1.00 37.64 178 GLU A N 1
ATOM 1375 C CA . GLU A 1 178 ? 32.271 59.875 48.051 1.00 44.08 178 GLU A CA 1
ATOM 1376 C C . GLU A 1 178 ? 31.868 61.146 48.769 1.00 40.74 178 GLU A C 1
ATOM 1377 O O . GLU A 1 178 ? 32.710 62.007 49.025 1.00 40.53 178 GLU A O 1
ATOM 1383 N N . ASN A 1 179 ? 30.594 61.269 49.123 1.00 39.54 179 ASN A N 1
ATOM 1384 C CA . ASN A 1 179 ? 30.182 62.489 49.784 1.00 39.43 179 ASN A CA 1
ATOM 1385 C C . ASN A 1 179 ? 30.641 62.525 51.228 1.00 38.56 179 ASN A C 1
ATOM 1386 O O . ASN A 1 179 ? 30.943 63.607 51.739 1.00 39.77 179 ASN A O 1
ATOM 1391 N N . LEU A 1 180 ? 30.687 61.374 51.908 1.00 37.00 180 LEU A N 1
ATOM 1392 C CA . LEU A 1 180 ? 31.325 61.351 53.214 1.00 34.88 180 LEU A CA 1
ATOM 1393 C C . LEU A 1 180 ? 32.812 61.642 53.078 1.00 35.48 180 LEU A C 1
ATOM 1394 O O . LEU A 1 180 ? 33.376 62.383 53.891 1.00 34.44 180 LEU A O 1
ATOM 1399 N N . ASN A 1 181 ? 33.451 61.120 52.022 1.00 34.05 181 ASN A N 1
ATOM 1400 C CA . ASN A 1 181 ? 34.875 61.386 51.829 1.00 37.21 181 ASN A CA 1
ATOM 1401 C C . ASN A 1 181 ? 35.129 62.877 51.609 1.00 38.85 181 ASN A C 1
ATOM 1402 O O . ASN A 1 181 ? 35.932 63.479 52.328 1.00 39.97 181 ASN A O 1
ATOM 1407 N N . ARG A 1 182 ? 34.439 63.493 50.631 1.00 40.18 182 ARG A N 1
ATOM 1408 C CA . ARG A 1 182 ? 34.590 64.936 50.430 1.00 43.39 182 ARG A CA 1
ATOM 1409 C C . ARG A 1 182 ? 34.304 65.687 51.706 1.00 48.52 182 ARG A C 1
ATOM 1410 O O . ARG A 1 182 ? 35.021 66.623 52.057 1.00 47.45 182 ARG A O 1
ATOM 1418 N N . GLN A 1 183 ? 33.261 65.285 52.415 1.00 46.57 183 GLN A N 1
ATOM 1419 C CA . GLN A 1 183 ? 32.859 66.045 53.583 1.00 49.61 183 GLN A CA 1
ATOM 1420 C C . GLN A 1 183 ? 33.952 66.044 54.659 1.00 47.87 183 GLN A C 1
ATOM 1421 O O . GLN A 1 183 ? 34.280 67.095 55.225 1.00 47.47 183 GLN A O 1
ATOM 1427 N N . PHE A 1 184 ? 34.599 64.896 54.875 1.00 41.43 184 PHE A N 1
ATOM 1428 C CA . PHE A 1 184 ? 35.607 64.791 55.923 1.00 40.08 184 PHE A CA 1
ATOM 1429 C C . PHE A 1 184 ? 36.835 65.625 55.597 1.00 46.99 184 PHE A C 1
ATOM 1430 O O . PHE A 1 184 ? 37.491 66.170 56.482 1.00 41.82 184 PHE A O 1
ATOM 1438 N N . GLU A 1 185 ? 37.164 65.661 54.329 1.00 47.50 185 GLU A N 1
ATOM 1439 C CA . GLU A 1 185 ? 38.398 66.096 53.743 1.00 53.71 185 GLU A CA 1
ATOM 1440 C C . GLU A 1 185 ? 38.363 67.610 53.627 1.00 54.17 185 GLU A C 1
ATOM 1441 O O . GLU A 1 185 ? 39.430 68.263 53.650 1.00 54.58 185 GLU A O 1
ATOM 1447 N N . ARG A 1 186 ? 37.159 68.171 53.737 1.00 53.93 186 ARG A N 1
ATOM 1448 C CA . ARG A 1 1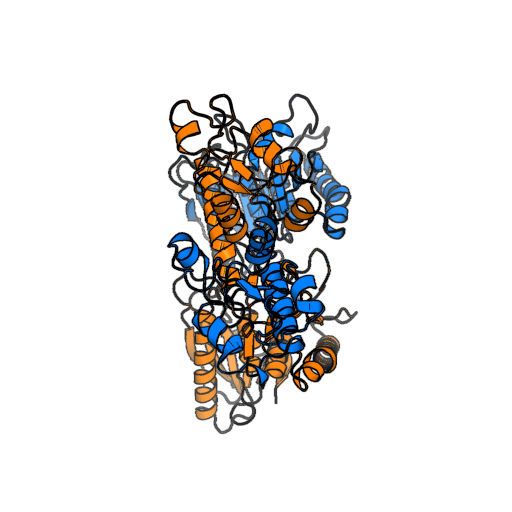86 ? 36.647 69.543 53.585 1.00 55.29 186 ARG A CA 1
ATOM 1449 C C . ARG A 1 186 ? 36.476 70.290 54.915 1.00 51.33 186 ARG A C 1
ATOM 1450 O O . ARG A 1 186 ? 36.935 71.424 55.066 1.00 49.06 186 ARG A O 1
ATOM 1458 N N . LYS A 1 187 ? 35.820 69.669 55.901 1.00 47.41 187 LYS A N 1
ATOM 1459 C CA . LYS A 1 187 ? 35.505 70.331 57.170 1.00 45.99 187 LYS A CA 1
ATOM 1460 C C . LYS A 1 187 ? 36.234 69.787 58.383 1.00 41.01 187 LYS A C 1
ATOM 1461 O O . LYS A 1 187 ? 36.250 70.450 59.428 1.00 38.93 187 LYS A O 1
ATOM 1467 N N . VAL A 1 188 ? 36.777 68.582 58.298 1.00 40.99 188 VAL A N 1
ATOM 1468 C CA . VAL A 1 188 ? 37.413 67.953 59.437 1.00 36.51 188 VAL A CA 1
ATOM 1469 C C . VAL A 1 188 ? 38.922 68.011 59.324 1.00 36.03 188 VAL A C 1
ATOM 1470 O O . VAL A 1 188 ? 39.587 68.478 60.244 1.00 36.46 188 VAL A O 1
ATOM 1474 N N . ARG A 1 189 ? 39.478 67.533 58.207 1.00 37.71 189 ARG A N 1
ATOM 1475 C CA . ARG A 1 189 ? 40.930 67.523 58.030 1.00 37.24 189 ARG A CA 1
ATOM 1476 C C . ARG A 1 189 ? 41.558 68.880 58.263 1.00 37.33 189 ARG A C 1
ATOM 1477 O O . ARG A 1 189 ? 42.428 68.979 59.136 1.00 35.01 189 ARG A O 1
ATOM 1485 N N . PRO A 1 190 ? 41.119 69.958 57.612 1.00 37.25 190 PRO A N 1
ATOM 1486 C CA . PRO A 1 190 ? 41.765 71.249 57.865 1.00 35.98 190 PRO A CA 1
ATOM 1487 C C . PRO A 1 190 ? 41.712 71.662 59.323 1.00 36.72 190 PRO A C 1
ATOM 1488 O O . PRO A 1 190 ? 42.634 72.342 59.786 1.00 37.37 190 PRO A O 1
ATOM 1492 N N . LEU A 1 191 ? 40.697 71.249 60.088 1.00 35.13 191 LEU A N 1
ATOM 1493 C CA . LEU A 1 191 ? 40.724 71.636 61.494 1.00 36.30 191 LEU A CA 1
ATOM 1494 C C . LEU A 1 191 ? 41.657 70.751 62.305 1.00 36.70 191 LEU A C 1
ATOM 1495 O O . LEU A 1 191 ? 42.263 71.225 63.272 1.00 36.75 191 LEU A O 1
ATOM 1500 N N . LEU A 1 192 ? 41.833 69.496 61.888 1.00 35.33 192 LEU A N 1
ATOM 1501 C CA . LEU A 1 192 ? 42.785 68.609 62.555 1.00 39.25 192 LEU A CA 1
ATOM 1502 C C . LEU A 1 192 ? 44.208 69.065 62.265 1.00 37.22 192 LEU A C 1
ATOM 1503 O O . LEU A 1 192 ? 45.032 69.174 63.178 1.00 36.71 192 LEU A O 1
ATOM 1508 N N . ALA A 1 193 ? 44.510 69.310 60.985 1.00 38.02 193 ALA A N 1
ATOM 1509 C CA . ALA A 1 193 ? 45.797 69.862 60.584 1.00 38.53 193 ALA A CA 1
ATOM 1510 C C . ALA A 1 193 ? 46.128 71.118 61.377 1.00 39.55 193 ALA A C 1
ATOM 1511 O O . ALA A 1 193 ? 47.287 71.353 61.732 1.00 39.64 193 ALA A O 1
ATOM 1513 N N . ASP A 1 194 ? 45.114 71.950 61.635 1.00 39.97 194 ASP A N 1
ATOM 1514 C CA . ASP A 1 194 ? 45.313 73.246 62.279 1.00 41.04 194 ASP A CA 1
ATOM 1515 C C . ASP A 1 194 ? 45.681 73.100 63.750 1.00 39.96 194 ASP A C 1
ATOM 1516 O O . ASP A 1 194 ? 46.265 74.024 64.333 1.00 37.75 194 ASP A O 1
ATOM 1521 N N . GLY A 1 195 ? 45.239 72.015 64.396 1.00 38.33 195 GLY A N 1
ATOM 1522 C CA . GLY A 1 195 ? 45.656 71.698 65.746 1.00 37.91 195 GLY A CA 1
ATOM 1523 C C . GLY A 1 195 ? 44.798 72.218 66.884 1.00 40.90 195 GLY A C 1
ATOM 1524 O O . GLY A 1 195 ? 45.150 71.984 68.045 1.00 41.84 195 GLY A O 1
ATOM 1525 N N . HIS A 1 196 ? 43.712 72.943 66.608 1.00 42.48 196 HIS A N 1
ATOM 1526 C CA . HIS A 1 196 ? 42.838 73.398 67.689 1.00 43.12 196 HIS A CA 1
ATOM 1527 C C . HIS A 1 196 ? 41.927 72.299 68.238 1.00 43.74 196 HIS A C 1
ATOM 1528 O O . HIS A 1 196 ? 41.358 72.486 69.319 1.00 45.33 196 HIS A O 1
ATOM 1535 N N . ILE A 1 197 ? 41.744 71.182 67.527 1.00 42.75 197 ILE A N 1
ATOM 1536 C CA . ILE A 1 197 ? 40.962 70.059 68.047 1.00 42.66 197 ILE A CA 1
ATOM 1537 C C . ILE A 1 197 ? 41.876 69.061 68.750 1.00 43.67 197 ILE A C 1
ATOM 1538 O O . ILE A 1 197 ? 42.734 68.435 68.123 1.00 41.98 197 ILE A O 1
ATOM 1543 N N . ASP A 1 198 ? 41.613 68.806 70.026 1.00 45.24 198 ASP A N 1
ATOM 1544 C CA . ASP A 1 198 ? 42.372 67.770 70.701 1.00 55.23 198 ASP A CA 1
ATOM 1545 C C . ASP A 1 198 ? 41.530 66.566 71.078 1.00 49.68 198 ASP A C 1
ATOM 1546 O O . ASP A 1 198 ? 42.076 65.468 71.202 1.00 50.21 198 ASP A O 1
ATOM 1551 N N . HIS A 1 199 ? 40.232 66.720 71.199 1.00 40.87 199 HIS A N 1
ATOM 1552 C CA . HIS A 1 199 ? 39.388 65.577 71.445 1.00 35.75 199 HIS A CA 1
ATOM 1553 C C . HIS A 1 199 ? 38.145 65.708 70.592 1.00 32.53 199 HIS A C 1
ATOM 1554 O O . HIS A 1 199 ? 37.594 66.803 70.430 1.00 33.55 199 HIS A O 1
ATOM 1561 N N . LEU A 1 200 ? 37.692 64.588 70.075 1.00 30.36 200 LEU A N 1
ATOM 1562 C CA . LEU A 1 200 ? 36.558 64.556 69.170 1.00 29.74 200 LEU A CA 1
ATOM 1563 C C . LEU A 1 200 ? 35.522 63.625 69.774 1.00 29.46 200 LEU A C 1
ATOM 1564 O O . LEU A 1 200 ? 35.835 62.476 70.106 1.00 29.59 200 LEU A O 1
ATOM 1569 N N . SER A 1 201 ? 34.318 64.141 69.987 1.00 28.53 201 SER A N 1
ATOM 1570 C CA . SER A 1 201 ? 33.199 63.335 70.459 1.00 27.81 201 SER A CA 1
ATOM 1571 C C . SER A 1 201 ? 32.279 63.084 69.278 1.00 28.39 201 SER A C 1
ATOM 1572 O O . SER A 1 201 ? 31.810 64.034 68.641 1.00 26.57 201 SER A O 1
ATOM 1575 N N . VAL A 1 202 ? 32.015 61.816 68.982 1.00 27.61 202 VAL A N 1
ATOM 1576 C CA . VAL A 1 202 ? 31.404 61.433 67.716 1.00 26.09 202 VAL A CA 1
ATOM 1577 C C . VAL A 1 202 ? 29.997 60.929 67.979 1.00 24.60 202 VAL A C 1
ATOM 1578 O O . VAL A 1 202 ? 29.782 60.105 68.874 1.00 26.48 202 VAL A O 1
ATOM 1582 N N . PHE A 1 203 ? 29.050 61.447 67.199 1.00 23.78 203 PHE A N 1
ATOM 1583 C CA . PHE A 1 203 ? 27.629 61.118 67.253 1.00 25.07 203 PHE A CA 1
ATOM 1584 C C . PHE A 1 203 ? 27.251 60.789 65.815 1.00 24.49 203 PHE A C 1
ATOM 1585 O O . PHE A 1 203 ? 27.121 61.705 64.991 1.00 24.76 203 PHE A O 1
ATOM 1593 N N . GLY A 1 204 ? 27.162 59.487 65.504 1.00 24.83 204 GLY A N 1
ATOM 1594 C CA . GLY A 1 204 ? 26.860 59.021 64.165 1.00 23.71 204 GLY A CA 1
ATOM 1595 C C . GLY A 1 204 ? 25.583 58.200 64.101 1.00 26.03 204 GLY A C 1
ATOM 1596 O O . GLY A 1 204 ? 25.394 57.282 64.910 1.00 27.28 204 GLY A O 1
ATOM 1597 N N . LEU A 1 205 ? 24.721 58.490 63.124 1.00 26.05 205 LEU A N 1
ATOM 1598 C CA . LEU A 1 205 ? 23.479 57.745 62.908 1.00 26.84 205 LEU A CA 1
ATOM 1599 C C . LEU A 1 205 ? 23.391 57.577 61.396 1.00 27.19 205 LEU A C 1
ATOM 1600 O O . LEU A 1 205 ? 23.002 58.519 60.705 1.00 27.82 205 LEU A O 1
ATOM 1605 N N . ALA A 1 206 ? 23.697 56.395 60.883 1.00 28.30 206 ALA A N 1
ATOM 1606 C CA . ALA A 1 206 ? 23.693 56.191 59.440 1.00 28.39 206 ALA A CA 1
ATOM 1607 C C . ALA A 1 206 ? 23.651 54.695 59.177 1.00 28.44 206 ALA A C 1
ATOM 1608 O O . ALA A 1 206 ? 23.800 53.896 60.101 1.00 28.92 206 ALA A O 1
ATOM 1610 N N . PRO A 1 207 ? 23.399 54.285 57.941 1.00 27.95 207 PRO A N 1
ATOM 1611 C CA . PRO A 1 207 ? 23.534 52.867 57.602 1.00 30.81 207 PRO A CA 1
ATOM 1612 C C . PRO A 1 207 ? 24.908 52.351 58.009 1.00 29.59 207 PRO A C 1
ATOM 1613 O O . PRO A 1 207 ? 25.908 53.065 57.906 1.00 27.86 207 PRO A O 1
ATOM 1617 N N . GLN A 1 208 ? 24.941 51.114 58.510 1.00 28.92 208 GLN A N 1
ATOM 1618 C CA . GLN A 1 208 ? 26.168 50.562 59.081 1.00 29.21 208 GLN A CA 1
ATOM 1619 C C . GLN A 1 208 ? 27.392 50.640 58.171 1.00 28.10 208 GLN A C 1
ATOM 1620 O O . GLN A 1 208 ? 28.479 50.933 58.687 1.00 26.15 208 GLN A O 1
ATOM 1626 N N . PRO A 1 209 ? 27.319 50.374 56.863 1.00 28.49 209 PRO A N 1
ATOM 1627 C CA . PRO A 1 209 ? 28.535 50.511 56.045 1.00 28.45 209 PRO A CA 1
ATOM 1628 C C . PRO A 1 209 ? 29.110 51.915 56.043 1.00 27.79 209 PRO A C 1
ATOM 1629 O O . PRO A 1 209 ? 30.334 52.070 55.999 1.00 28.60 209 PRO A O 1
ATOM 1633 N N . LEU A 1 210 ? 28.266 52.946 56.072 1.00 27.80 210 LEU A N 1
ATOM 1634 C CA . LEU A 1 210 ? 28.769 54.315 56.125 1.00 27.49 210 LEU A CA 1
ATOM 1635 C C . LEU A 1 210 ? 29.378 54.625 57.483 1.00 27.22 210 LEU A C 1
ATOM 1636 O O . LEU A 1 210 ? 30.371 55.364 57.575 1.00 25.67 210 LEU A O 1
ATOM 1641 N N . LEU A 1 211 ? 28.797 54.070 58.553 1.00 26.69 211 LEU A N 1
ATOM 1642 C CA . LEU A 1 211 ? 29.367 54.283 59.873 1.00 24.91 211 LEU A CA 1
ATOM 1643 C C . LEU A 1 211 ? 30.724 53.597 59.987 1.00 25.79 211 LEU A C 1
ATOM 1644 O O . LEU A 1 211 ? 31.628 54.106 60.658 1.00 26.49 211 LEU A O 1
ATOM 1649 N N . ILE A 1 212 ? 30.892 52.449 59.331 1.00 24.00 212 ILE A N 1
ATOM 1650 C CA . ILE A 1 212 ? 32.189 51.787 59.354 1.00 26.57 212 ILE A CA 1
ATOM 1651 C C . ILE A 1 212 ? 33.219 52.631 58.618 1.00 26.76 212 ILE A C 1
ATOM 1652 O O . ILE A 1 212 ? 34.385 52.746 59.045 1.00 24.94 212 ILE A O 1
ATOM 1657 N N . HIS A 1 213 ? 32.811 53.226 57.492 1.00 27.59 213 HIS A N 1
ATOM 1658 C CA . HIS A 1 213 ? 33.708 54.140 56.786 1.00 29.07 213 HIS A CA 1
ATOM 1659 C C . HIS A 1 213 ? 34.056 55.363 57.640 1.00 28.55 213 HIS A C 1
ATOM 1660 O O . HIS A 1 213 ? 35.226 55.772 57.708 1.00 28.16 213 HIS A O 1
ATOM 1667 N N . LEU A 1 214 ? 33.060 55.958 58.306 1.00 27.30 214 LEU A N 1
ATOM 1668 C CA . LEU A 1 214 ? 33.373 57.029 59.245 1.00 27.06 214 LEU A CA 1
ATOM 1669 C C . LEU A 1 214 ? 34.425 56.571 60.247 1.00 27.60 214 LEU A C 1
ATOM 1670 O O . LEU A 1 214 ? 35.386 57.298 60.523 1.00 28.38 214 LEU A O 1
ATOM 1675 N N . GLY A 1 215 ? 34.269 55.359 60.788 1.00 26.59 215 GLY A N 1
ATOM 1676 C CA . GLY A 1 215 ? 35.266 54.838 61.717 1.00 27.00 215 GLY A CA 1
ATOM 1677 C C . GLY A 1 215 ? 36.643 54.702 61.090 1.00 26.84 215 GLY A C 1
ATOM 1678 O O . GLY A 1 215 ? 37.654 55.035 61.708 1.00 27.80 215 GLY A O 1
ATOM 1679 N N . ARG A 1 216 ? 36.696 54.251 59.844 1.00 26.76 216 ARG A N 1
ATOM 1680 C CA . ARG A 1 216 ? 37.964 54.197 59.139 1.00 30.16 216 ARG A CA 1
ATOM 1681 C C . ARG A 1 216 ? 38.579 55.580 59.003 1.00 31.41 216 ARG A C 1
ATOM 1682 O O . ARG A 1 216 ? 39.791 55.740 59.181 1.00 32.26 216 ARG A O 1
ATOM 1690 N N . LEU A 1 217 ? 37.752 56.600 58.708 1.00 31.05 217 LEU A N 1
ATOM 1691 C CA . LEU A 1 217 ? 38.275 57.958 58.561 1.00 32.21 217 LEU A CA 1
ATOM 1692 C C . LEU A 1 217 ? 38.804 58.498 59.880 1.00 32.39 217 LEU A C 1
ATOM 1693 O O . LEU A 1 217 ? 39.675 59.375 59.883 1.00 31.45 217 LEU A O 1
ATOM 1698 N N . LEU A 1 218 ? 38.288 57.995 60.999 1.00 30.46 218 LEU A N 1
ATOM 1699 C CA . LEU A 1 218 ? 38.735 58.403 62.319 1.00 31.87 218 LEU A CA 1
ATOM 1700 C C . LEU A 1 218 ? 39.889 57.559 62.862 1.00 33.47 218 LEU A C 1
ATOM 1701 O O . LEU A 1 218 ? 40.338 57.803 63.987 1.00 34.80 218 LEU A O 1
ATOM 1706 N N . SER A 1 219 ? 40.378 56.575 62.107 1.00 34.75 219 SER A N 1
ATOM 1707 C CA . SER A 1 219 ? 41.235 55.549 62.709 1.00 36.93 219 SER A CA 1
ATOM 1708 C C . SER A 1 219 ? 42.586 56.098 63.182 1.00 40.50 219 SER A C 1
ATOM 1709 O O . SER A 1 219 ? 43.135 55.594 64.166 1.00 43.52 219 SER A O 1
ATOM 1712 N N . ASP A 1 220 ? 43.137 57.119 62.525 1.00 41.33 220 ASP A N 1
ATOM 1713 C CA . ASP A 1 220 ? 44.451 57.615 62.938 1.00 43.61 220 ASP A CA 1
ATOM 1714 C C . ASP A 1 220 ? 44.393 58.617 64.084 1.00 44.72 220 ASP A C 1
ATOM 1715 O O . ASP A 1 220 ? 45.444 58.981 64.617 1.00 46.21 220 ASP A O 1
ATOM 1720 N N . LEU A 1 221 ? 43.207 59.051 64.491 1.00 43.05 221 LEU A N 1
ATOM 1721 C CA . LEU A 1 221 ? 43.073 60.072 65.517 1.00 40.29 221 LEU A CA 1
ATOM 1722 C C . LEU A 1 221 ? 43.292 59.484 66.908 1.00 41.23 221 LEU A C 1
ATOM 1723 O O . LEU A 1 221 ? 42.941 58.332 67.179 1.00 40.86 221 LEU A O 1
ATOM 1728 N N . ARG A 1 222 ? 43.890 60.283 67.788 1.00 42.69 222 ARG A N 1
ATOM 1729 C CA . ARG A 1 222 ? 44.308 59.802 69.098 1.00 44.02 222 ARG A CA 1
ATOM 1730 C C . ARG A 1 222 ? 43.246 59.976 70.183 1.00 43.84 222 ARG A C 1
ATOM 1731 O O . ARG A 1 222 ? 43.215 59.191 71.138 1.00 41.83 222 ARG A O 1
ATOM 1739 N N . LYS A 1 223 ? 42.392 60.992 70.087 1.00 41.45 223 LYS A N 1
ATOM 1740 C CA . LYS A 1 223 ? 41.413 61.296 71.130 1.00 38.45 223 LYS A CA 1
ATOM 1741 C C . LYS A 1 223 ? 40.027 61.326 70.498 1.00 34.73 223 LYS A C 1
ATOM 1742 O O . LYS A 1 223 ? 39.611 62.334 69.912 1.00 36.49 223 LYS A O 1
ATOM 1748 N N . VAL A 1 224 ? 39.323 60.215 70.597 1.00 35.97 224 VAL A N 1
ATOM 1749 C CA . VAL A 1 224 ? 37.991 60.050 70.029 1.00 32.99 224 VAL A CA 1
ATOM 1750 C C . VAL A 1 224 ? 37.152 59.334 71.070 1.00 32.27 224 VAL A C 1
ATOM 1751 O O . VAL A 1 224 ? 37.610 58.354 71.671 1.00 32.13 224 VAL A O 1
ATOM 1755 N N . ARG A 1 225 ? 35.938 59.820 71.296 1.00 29.62 225 ARG A N 1
ATOM 1756 C CA . ARG A 1 225 ? 34.990 59.112 72.139 1.00 28.17 225 ARG A CA 1
ATOM 1757 C C . ARG A 1 225 ? 33.699 58.960 71.355 1.00 28.22 225 ARG A C 1
ATOM 1758 O O . ARG A 1 225 ? 33.038 59.952 71.035 1.00 30.26 225 ARG A O 1
ATOM 1766 N N . VAL A 1 226 ? 33.366 57.738 71.012 1.00 27.63 226 VAL A N 1
ATOM 1767 C CA . VAL A 1 226 ? 32.142 57.487 70.273 1.00 27.57 226 VAL A CA 1
ATOM 1768 C C . VAL A 1 226 ? 30.979 57.401 71.247 1.00 27.64 226 VAL A C 1
ATOM 1769 O O . VAL A 1 226 ? 31.110 56.909 72.375 1.00 29.14 226 VAL A O 1
ATOM 1773 N N . HIS A 1 227 ? 29.843 57.915 70.823 1.00 25.53 227 HIS A N 1
ATOM 1774 C CA . HIS A 1 227 ? 28.618 57.864 71.599 1.00 27.41 227 HIS A CA 1
ATOM 1775 C C . HIS A 1 227 ? 27.625 56.926 70.925 1.00 27.28 227 HIS A C 1
ATOM 1776 O O . HIS A 1 227 ? 27.720 56.654 69.725 1.00 25.49 227 HIS A O 1
ATOM 1783 N N . GLN A 1 228 ? 26.681 56.422 71.729 1.00 26.87 228 GLN A N 1
ATOM 1784 C CA . GLN A 1 228 ? 25.618 55.535 71.277 1.00 28.47 228 GLN A CA 1
ATOM 1785 C C . GLN A 1 228 ? 24.256 56.196 71.501 1.00 27.81 228 GLN A C 1
ATOM 1786 O O . GLN A 1 228 ? 24.033 56.858 72.519 1.00 26.39 228 GLN A O 1
ATOM 1792 N N . LEU A 1 229 ? 23.338 55.994 70.560 1.00 27.84 229 LEU A N 1
ATOM 1793 C CA . LEU A 1 229 ? 21.972 56.466 70.746 1.00 31.51 229 LEU A CA 1
ATOM 1794 C C . LEU A 1 229 ? 21.217 55.449 71.599 1.00 33.40 229 LEU A C 1
ATOM 1795 O O . LEU A 1 229 ? 21.032 54.295 71.191 1.00 33.96 229 LEU A O 1
ATOM 1800 N N . HIS A 1 230 ? 20.815 55.867 72.787 1.00 35.95 230 HIS A N 1
ATOM 1801 C CA . HIS A 1 230 ? 20.115 54.992 73.705 1.00 39.68 230 HIS A CA 1
ATOM 1802 C C . HIS A 1 230 ? 18.625 55.220 73.532 1.00 47.38 230 HIS A C 1
ATOM 1803 O O . HIS A 1 230 ? 18.168 56.195 72.926 1.00 45.61 230 HIS A O 1
ATOM 1810 N N . ARG A 1 231 ? 17.868 54.301 74.074 1.00 53.38 231 ARG A N 1
ATOM 1811 C CA . ARG A 1 231 ? 16.546 54.082 73.546 1.00 61.31 231 ARG A CA 1
ATOM 1812 C C . ARG A 1 231 ? 15.419 54.431 74.512 1.00 63.30 231 ARG A C 1
ATOM 1813 O O . ARG A 1 231 ? 14.374 54.905 74.065 1.00 66.49 231 ARG A O 1
ATOM 1821 N N . GLU A 1 232 ? 15.612 54.281 75.832 1.00 61.31 232 GLU A N 1
ATOM 1822 C CA . GLU A 1 232 ? 14.594 54.644 76.820 1.00 61.75 232 GLU A CA 1
ATOM 1823 C C . GLU A 1 232 ? 15.292 54.992 78.129 1.00 58.16 232 GLU A C 1
ATOM 1824 O O . GLU A 1 232 ? 15.773 54.100 78.845 1.00 53.92 232 GLU A O 1
ATOM 1830 N N . PRO A 1 233 ? 15.402 56.295 78.465 1.00 58.44 233 PRO A N 1
ATOM 1831 C CA . PRO A 1 233 ? 14.987 57.444 77.644 1.00 57.21 233 PRO A CA 1
ATOM 1832 C C . PRO A 1 233 ? 15.907 57.675 76.462 1.00 55.27 233 PRO A C 1
ATOM 1833 O O . PRO A 1 233 ? 17.089 57.390 76.578 1.00 53.90 233 PRO A O 1
ATOM 1837 N N . LYS A 1 234 ? 15.386 58.203 75.358 1.00 56.38 234 LYS A N 1
ATOM 1838 C CA . LYS A 1 234 ? 16.243 58.484 74.213 1.00 55.91 234 LYS A CA 1
ATOM 1839 C C . LYS A 1 234 ? 17.282 59.543 74.568 1.00 51.13 234 LYS A C 1
ATOM 1840 O O . LYS A 1 234 ? 17.037 60.453 75.363 1.00 53.95 234 LYS A O 1
ATOM 1846 N N . GLY A 1 235 ? 18.445 59.421 73.962 1.00 45.86 235 GLY A N 1
ATOM 1847 C CA . GLY A 1 235 ? 19.554 60.296 74.274 1.00 41.19 235 GLY A CA 1
ATOM 1848 C C . GLY A 1 235 ? 20.869 59.615 73.963 1.00 37.89 235 GLY A C 1
ATOM 1849 O O . GLY A 1 235 ? 20.941 58.403 73.718 1.00 37.07 235 GLY A O 1
ATOM 1850 N N . TRP A 1 236 ? 21.929 60.428 73.994 1.00 33.91 236 TRP A N 1
ATOM 1851 C CA . TRP A 1 236 ? 23.257 60.011 73.584 1.00 32.00 236 TRP A CA 1
ATOM 1852 C C . TRP A 1 236 ? 24.230 59.931 74.735 1.00 30.88 236 TRP A C 1
ATOM 1853 O O . TRP A 1 236 ? 25.404 59.648 74.507 1.00 30.15 236 TRP A O 1
ATOM 1864 N N . ASP A 1 237 ? 23.783 60.178 75.956 1.00 33.42 237 ASP A N 1
ATOM 1865 C CA . ASP A 1 237 ? 24.667 60.076 77.101 1.00 34.84 237 ASP A CA 1
ATOM 1866 C C . ASP A 1 237 ? 24.857 58.610 77.449 1.00 36.13 237 ASP A C 1
ATOM 1867 O O . ASP A 1 237 ? 23.913 57.819 77.372 1.00 36.69 237 ASP A O 1
ATOM 1872 N N . TRP A 1 238 ? 26.092 58.245 77.774 1.00 35.42 238 TRP A N 1
ATOM 1873 C CA . TRP A 1 238 ? 26.376 56.908 78.276 1.00 38.89 238 TRP A CA 1
ATOM 1874 C C . TRP A 1 238 ? 25.701 56.710 79.634 1.00 43.53 238 TRP A C 1
ATOM 1875 O O . TRP A 1 238 ? 25.603 57.643 80.436 1.00 46.70 238 TRP A O 1
ATOM 1886 N N . ARG A 1 239 ? 25.240 55.482 79.899 1.00 47.83 239 ARG A N 1
ATOM 1887 C CA . ARG A 1 239 ? 24.407 55.199 81.072 1.00 56.10 239 ARG A CA 1
ATOM 1888 C C . ARG A 1 239 ? 25.100 54.338 82.125 1.00 64.00 239 ARG A C 1
ATOM 1889 O O . ARG A 1 239 ? 25.287 54.798 83.253 1.00 79.37 239 ARG A O 1
ATOM 1897 N N . ASN A 1 240 ? 25.432 53.078 81.820 1.00 60.76 240 ASN A N 1
ATOM 1898 C CA . ASN A 1 240 ? 26.065 52.148 82.776 1.00 67.68 240 ASN A CA 1
ATOM 1899 C C . ASN A 1 240 ? 25.156 51.826 83.974 1.00 69.23 240 ASN A C 1
ATOM 1900 O O . ASN A 1 240 ? 25.450 52.147 85.124 1.00 72.74 240 ASN A O 1
ATOM 1905 N N . GLU A 1 241 ? 24.026 51.186 83.679 1.00 66.31 241 GLU A N 1
ATOM 1906 C CA . GLU A 1 241 ? 23.034 50.826 84.689 1.00 71.91 241 GLU A CA 1
ATOM 1907 C C . GLU A 1 241 ? 22.646 49.346 84.666 1.00 65.13 241 GLU A C 1
ATOM 1908 O O . GLU A 1 241 ? 21.854 48.916 85.509 1.00 60.79 241 GLU A O 1
ATOM 1914 N N . ARG A 1 242 ? 23.195 48.558 83.746 1.00 58.35 242 ARG A N 1
ATOM 1915 C CA . ARG A 1 242 ? 22.798 47.183 83.491 1.00 51.84 242 ARG A CA 1
ATOM 1916 C C . ARG A 1 242 ? 23.992 46.277 83.752 1.00 50.54 242 ARG A C 1
ATOM 1917 O O . ARG A 1 242 ? 25.122 46.760 83.897 1.00 53.78 242 ARG A O 1
ATOM 1925 N N . PRO A 1 243 ? 23.793 44.964 83.819 1.00 48.13 243 PRO A N 1
ATOM 1926 C CA . PRO A 1 243 ? 24.934 44.065 83.774 1.00 45.23 243 PRO A CA 1
ATOM 1927 C C . PRO A 1 243 ? 25.635 44.183 82.436 1.00 42.86 243 PRO A C 1
ATOM 1928 O O . PRO A 1 243 ? 24.996 44.452 81.401 1.00 42.44 243 PRO A O 1
ATOM 1932 N N . PRO A 1 244 ? 26.945 43.956 82.401 1.00 40.97 244 PRO A N 1
ATOM 1933 C CA . PRO A 1 244 ? 27.680 44.095 81.142 1.00 40.07 244 PRO A CA 1
ATOM 1934 C C . PRO A 1 244 ? 27.130 43.193 80.048 1.00 39.29 244 PRO A C 1
ATOM 1935 O O . PRO A 1 244 ? 26.590 42.110 80.294 1.00 41.04 244 PRO A O 1
ATOM 1939 N N . VAL A 1 245 ? 27.242 43.681 78.819 1.00 38.43 245 VAL A N 1
ATOM 1940 C CA . VAL A 1 245 ? 26.962 42.837 77.676 1.00 38.84 245 VAL A CA 1
ATOM 1941 C C . VAL A 1 245 ? 27.969 41.706 77.645 1.00 37.69 245 VAL A C 1
ATOM 1942 O O . VAL A 1 245 ? 29.170 41.903 77.874 1.00 37.41 245 VAL A O 1
ATOM 1946 N N . VAL A 1 246 ? 27.486 40.512 77.347 1.00 37.89 246 VAL A N 1
ATOM 1947 C CA . VAL A 1 246 ? 28.341 39.355 77.162 1.00 37.64 246 VAL A CA 1
ATOM 1948 C C . VAL A 1 246 ? 28.452 39.115 75.667 1.00 39.50 246 VAL A C 1
ATOM 1949 O O . VAL A 1 246 ? 27.437 38.975 74.973 1.00 38.59 246 VAL A O 1
ATOM 1953 N N . TYR A 1 247 ? 29.675 39.093 75.166 1.00 37.66 247 TYR A N 1
ATOM 1954 C CA . TYR A 1 247 ? 29.944 38.782 73.777 1.00 39.33 247 TYR A CA 1
ATOM 1955 C C . TYR A 1 247 ? 30.544 37.399 73.731 1.00 41.79 247 TYR A C 1
ATOM 1956 O O . TYR A 1 247 ? 31.296 37.023 74.637 1.00 43.39 247 TYR A O 1
ATOM 1965 N N . LYS A 1 248 ? 30.210 36.623 72.711 1.00 40.83 248 LYS A N 1
ATOM 1966 C CA . LYS A 1 248 ? 31.122 35.515 72.513 1.00 46.99 248 LYS A CA 1
ATOM 1967 C C . LYS A 1 248 ? 31.202 35.062 71.074 1.00 42.60 248 LYS A C 1
ATOM 1968 O O . LYS A 1 248 ? 30.304 35.283 70.261 1.00 40.38 248 LYS A O 1
ATOM 1974 N N . THR A 1 249 ? 32.407 34.594 70.772 1.00 41.35 249 THR A N 1
ATOM 1975 C CA . THR A 1 249 ? 32.906 34.285 69.449 1.00 43.80 249 THR A CA 1
ATOM 1976 C C . THR A 1 249 ? 32.805 32.791 69.172 1.00 46.04 249 THR A C 1
ATOM 1977 O O . THR A 1 249 ? 32.915 31.968 70.087 1.00 43.93 249 THR A O 1
ATOM 1981 N N . ASP A 1 250 ? 32.525 32.459 67.914 1.00 44.51 250 ASP A N 1
ATOM 1982 C CA . ASP A 1 250 ? 32.453 31.079 67.462 1.00 44.65 250 ASP A CA 1
ATOM 1983 C C . ASP A 1 250 ? 32.690 31.034 65.952 1.00 43.88 250 ASP A C 1
ATOM 1984 O O . ASP A 1 250 ? 32.980 32.053 65.313 1.00 41.27 250 ASP A O 1
ATOM 1989 N N . ARG A 1 251 ? 32.601 29.825 65.391 1.00 44.14 251 ARG A N 1
ATOM 1990 C CA . ARG A 1 251 ? 32.731 29.631 63.951 1.00 43.68 251 ARG A CA 1
ATOM 1991 C C . ARG A 1 251 ? 32.066 28.347 63.511 1.00 44.83 251 ARG A C 1
ATOM 1992 O O . ARG A 1 251 ? 32.008 27.367 64.257 1.00 46.67 251 ARG A O 1
ATOM 2000 N N . THR A 1 252 ? 31.614 28.363 62.264 1.00 42.03 252 THR A N 1
ATOM 2001 C CA . THR A 1 252 ? 31.036 27.208 61.608 1.00 44.62 252 THR A CA 1
ATOM 2002 C C . THR A 1 252 ? 31.631 27.101 60.213 1.00 43.43 252 THR A C 1
ATOM 2003 O O . THR A 1 252 ? 32.115 28.091 59.648 1.00 41.90 252 THR A O 1
ATOM 2007 N N . GLY A 1 253 ? 31.641 25.876 59.688 1.00 43.54 253 GLY A N 1
ATOM 2008 C CA . GLY A 1 253 ? 32.060 25.639 58.323 1.00 43.77 253 GLY A CA 1
ATOM 2009 C C . GLY A 1 253 ? 33.555 25.463 58.174 1.00 47.09 253 GLY A C 1
ATOM 2010 O O . GLY A 1 253 ? 34.339 25.524 59.138 1.00 44.75 253 GLY A O 1
ATOM 2011 N N . HIS A 1 254 ? 33.957 25.223 56.898 1.00 48.78 254 HIS A N 1
ATOM 2012 C CA . HIS A 1 254 ? 35.373 25.044 56.597 1.00 50.14 254 HIS A CA 1
ATOM 2013 C C . HIS A 1 254 ? 35.753 25.388 55.149 1.00 52.55 254 HIS A C 1
ATOM 2014 O O . HIS A 1 254 ? 36.764 24.877 54.654 1.00 53.59 254 HIS A O 1
ATOM 2021 N N . GLY A 1 255 ? 35.011 26.279 54.481 1.00 51.85 255 GLY A N 1
ATOM 2022 C CA . GLY A 1 255 ? 35.312 26.635 53.114 1.00 54.15 255 GLY A CA 1
ATOM 2023 C C . GLY A 1 255 ? 36.359 27.704 53.123 1.00 55.85 255 GLY A C 1
ATOM 2024 O O . GLY A 1 255 ? 36.750 28.217 54.183 1.00 51.97 255 GLY A O 1
ATOM 2025 N N . ARG A 1 256 ? 36.823 28.093 51.937 1.00 59.97 256 ARG A N 1
ATOM 2026 C CA . ARG A 1 256 ? 37.892 29.058 52.100 1.00 66.36 256 ARG A CA 1
ATOM 2027 C C . ARG A 1 256 ? 37.440 30.496 51.975 1.00 65.21 256 ARG A C 1
ATOM 2028 O O . ARG A 1 256 ? 38.273 31.379 52.108 1.00 59.14 256 ARG A O 1
ATOM 2036 N N . THR A 1 257 ? 36.135 30.779 51.806 1.00 58.59 257 THR A N 1
ATOM 2037 C CA . THR A 1 257 ? 35.684 32.162 51.883 1.00 56.15 257 THR A CA 1
ATOM 2038 C C . THR A 1 257 ? 35.471 32.462 53.355 1.00 52.87 257 THR A C 1
ATOM 2039 O O . THR A 1 257 ? 34.635 31.820 54.005 1.00 51.30 257 THR A O 1
ATOM 2043 N N . ILE A 1 258 ? 36.189 33.454 53.871 1.00 46.62 258 ILE A N 1
ATOM 2044 C CA . ILE A 1 258 ? 36.120 33.752 55.292 1.00 44.07 258 ILE A CA 1
ATOM 2045 C C . ILE A 1 258 ? 35.074 34.834 55.489 1.00 41.90 258 ILE A C 1
ATOM 2046 O O . ILE A 1 258 ? 35.101 35.874 54.823 1.00 41.96 258 ILE A O 1
ATOM 2051 N N . ALA A 1 259 ? 34.118 34.558 56.352 1.00 40.62 259 ALA A N 1
ATOM 2052 C CA . ALA A 1 259 ? 33.055 35.491 56.671 1.00 38.28 259 ALA A CA 1
ATOM 2053 C C . ALA A 1 259 ? 33.024 35.714 58.172 1.00 38.59 259 ALA A C 1
ATOM 2054 O O . ALA A 1 259 ? 33.430 34.850 58.950 1.00 36.60 259 ALA A O 1
ATOM 2056 N N . LEU A 1 260 ? 32.554 36.887 58.574 1.00 38.05 260 LEU A N 1
ATOM 2057 C CA . LEU A 1 260 ? 32.317 37.177 59.979 1.00 35.89 260 LEU A CA 1
ATOM 2058 C C . LEU A 1 260 ? 30.949 37.831 60.090 1.00 35.96 260 LEU A C 1
ATOM 2059 O O . LEU A 1 260 ? 30.696 38.870 59.471 1.00 34.79 260 LEU A O 1
ATOM 2064 N N . LYS A 1 261 ? 30.062 37.207 60.841 1.00 34.22 261 LYS A N 1
ATOM 2065 C CA . LYS A 1 261 ? 28.775 37.794 61.141 1.00 33.83 261 LYS A CA 1
ATOM 2066 C C . LYS A 1 261 ? 28.879 38.410 62.519 1.00 34.41 261 LYS A C 1
ATOM 2067 O O . LYS A 1 261 ? 29.554 37.872 63.401 1.00 33.64 261 LYS A O 1
ATOM 2073 N N . ILE A 1 262 ? 28.302 39.585 62.669 1.00 35.01 262 ILE A N 1
ATOM 2074 C CA . ILE A 1 262 ? 28.387 40.327 63.916 1.00 33.39 262 ILE A CA 1
ATOM 2075 C C . ILE A 1 262 ? 26.955 40.630 64.334 1.00 31.19 262 ILE A C 1
ATOM 2076 O O . ILE A 1 262 ? 26.358 41.628 63.930 1.00 31.98 262 ILE A O 1
ATOM 2081 N N . GLY A 1 263 ? 26.394 39.748 65.149 1.00 31.89 263 GLY A N 1
ATOM 2082 C CA . GLY A 1 263 ? 25.037 39.901 65.603 1.00 31.87 263 GLY A CA 1
ATOM 2083 C C . GLY A 1 263 ? 24.977 40.462 67.003 1.00 33.06 263 GLY A C 1
ATOM 2084 O O . GLY A 1 263 ? 24.912 39.707 67.975 1.00 34.61 263 GLY A O 1
ATOM 2085 N N . ILE A 1 264 ? 24.980 41.787 67.124 1.00 32.75 264 ILE A N 1
ATOM 2086 C CA . ILE A 1 264 ? 24.958 42.449 68.416 1.00 34.12 264 ILE A CA 1
ATOM 2087 C C . ILE A 1 264 ? 23.594 43.066 68.707 1.00 35.07 264 ILE A C 1
ATOM 2088 O O . ILE A 1 264 ? 23.069 42.930 69.813 1.00 33.89 264 ILE A O 1
ATOM 2093 N N . SER A 1 265 ? 22.995 43.732 67.729 1.00 34.11 265 SER A N 1
ATOM 2094 C CA . SER A 1 265 ? 21.648 44.238 67.919 1.00 37.18 265 SER A CA 1
ATOM 2095 C C . SER A 1 265 ? 20.585 43.283 67.373 1.00 36.59 265 SER A C 1
ATOM 2096 O O . SER A 1 265 ? 19.412 43.423 67.707 1.00 35.60 265 SER A O 1
ATOM 2099 N N . ALA A 1 266 ? 20.978 42.263 66.623 1.00 37.27 266 ALA A N 1
ATOM 2100 C CA . ALA A 1 266 ? 20.032 41.271 66.137 1.00 37.75 266 ALA A CA 1
ATOM 2101 C C . ALA A 1 266 ? 20.807 40.000 65.855 1.00 38.45 266 ALA A C 1
ATOM 2102 O O . ALA A 1 266 ? 22.039 39.995 65.839 1.00 37.26 266 ALA A O 1
ATOM 2104 N N . THR A 1 267 ? 20.067 38.918 65.659 1.00 39.24 267 THR A N 1
ATOM 2105 C CA . THR A 1 267 ? 20.627 37.652 65.215 1.00 37.79 267 THR A CA 1
ATOM 2106 C C . THR A 1 267 ? 20.680 37.569 63.701 1.00 37.19 267 THR A C 1
ATOM 2107 O O . THR A 1 267 ? 19.821 38.105 62.998 1.00 37.93 267 THR A O 1
ATOM 2111 N N . ILE A 1 268 ? 21.717 36.901 63.209 1.00 34.21 268 ILE A N 1
ATOM 2112 C CA . ILE A 1 268 ? 21.885 36.600 61.794 1.00 38.03 268 ILE A CA 1
ATOM 2113 C C . ILE A 1 268 ? 22.143 35.098 61.657 1.00 39.39 268 ILE A C 1
ATOM 2114 O O . ILE A 1 268 ? 23.147 34.594 62.176 1.00 38.48 268 ILE A O 1
ATOM 2119 N N . VAL A 1 269 ? 21.238 34.379 60.954 1.00 38.93 269 VAL A N 1
ATOM 2120 C CA . VAL A 1 269 ? 21.401 32.936 60.757 1.00 42.77 269 VAL A CA 1
ATOM 2121 C C . VAL A 1 269 ? 22.400 32.680 59.634 1.00 43.61 269 VAL A C 1
ATOM 2122 O O . VAL A 1 269 ? 22.559 33.488 58.710 1.00 42.32 269 VAL A O 1
ATOM 2126 N N . ASP A 1 270 ? 23.077 31.532 59.709 1.00 43.74 270 ASP A N 1
ATOM 2127 C CA . ASP A 1 270 ? 24.138 31.231 58.750 1.00 43.41 270 ASP A CA 1
ATOM 2128 C C . ASP A 1 270 ? 23.620 31.138 57.327 1.00 43.70 270 ASP A C 1
ATOM 2129 O O . ASP A 1 270 ? 24.385 31.352 56.375 1.00 42.27 270 ASP A O 1
ATOM 2134 N N . GLU A 1 271 ? 22.335 30.803 57.168 1.00 45.90 271 GLU A N 1
ATOM 2135 C CA . GLU A 1 271 ? 21.723 30.676 55.847 1.00 47.78 271 GLU A CA 1
ATOM 2136 C C . GLU A 1 271 ? 21.936 31.942 55.027 1.00 47.90 271 GLU A C 1
ATOM 2137 O O . GLU A 1 271 ? 22.303 31.880 53.846 1.00 47.78 271 GLU A O 1
ATOM 2143 N N . ARG A 1 272 ? 21.639 33.100 55.621 1.00 46.26 272 ARG A N 1
ATOM 2144 C CA . ARG A 1 272 ? 21.709 34.348 54.871 1.00 44.48 272 ARG A CA 1
ATOM 2145 C C . ARG A 1 272 ? 23.116 34.601 54.346 1.00 42.73 272 ARG A C 1
ATOM 2146 O O . ARG A 1 272 ? 23.283 35.169 53.263 1.00 42.11 272 ARG A O 1
ATOM 2154 N N . ILE A 1 273 ? 24.137 34.108 55.044 1.00 42.00 273 ILE A N 1
ATOM 2155 C CA . ILE A 1 273 ? 25.484 34.250 54.510 1.00 41.62 273 ILE A CA 1
ATOM 2156 C C . ILE A 1 273 ? 25.748 33.235 53.401 1.00 46.55 273 ILE A C 1
ATOM 2157 O O . ILE A 1 273 ? 26.306 33.581 52.353 1.00 47.41 273 ILE A O 1
ATOM 2162 N N . THR A 1 274 ? 25.348 31.974 53.585 1.00 47.62 274 THR A N 1
ATOM 2163 C CA . THR A 1 274 ? 25.624 30.993 52.537 1.00 49.68 274 THR A CA 1
ATOM 2164 C C . THR A 1 274 ? 24.760 31.269 51.315 1.00 48.28 274 THR A C 1
ATOM 2165 O O . THR A 1 274 ? 25.218 31.127 50.179 1.00 52.44 274 THR A O 1
ATOM 2169 N N . ARG A 1 275 ? 23.498 31.625 51.529 1.00 45.83 275 ARG A N 1
ATOM 2170 C CA . ARG A 1 275 ? 22.666 32.068 50.420 1.00 49.56 275 ARG A CA 1
ATOM 2171 C C . ARG A 1 275 ? 23.306 33.215 49.643 1.00 50.66 275 ARG A C 1
ATOM 2172 O O . ARG A 1 275 ? 23.160 33.290 48.417 1.00 50.85 275 ARG A O 1
ATOM 2180 N N . CYS A 1 276 ? 24.050 34.092 50.320 1.00 52.06 276 CYS A N 1
ATOM 2181 C CA . CYS A 1 276 ? 24.703 35.195 49.628 1.00 50.24 276 CYS A CA 1
ATOM 2182 C C . CYS A 1 276 ? 26.103 34.854 49.135 1.00 53.17 276 CYS A C 1
ATOM 2183 O O . CYS A 1 276 ? 26.432 35.139 47.980 1.00 54.20 276 CYS A O 1
ATOM 2186 N N . LEU A 1 277 ? 26.912 34.187 49.949 1.00 52.80 277 LEU A N 1
ATOM 2187 C CA . LEU A 1 277 ? 28.257 33.819 49.541 1.00 53.56 277 LEU A CA 1
ATOM 2188 C C . LEU A 1 277 ? 28.177 32.411 48.961 1.00 60.45 277 LEU A C 1
ATOM 2189 O O . LEU A 1 277 ? 27.088 31.903 48.692 1.00 62.94 277 LEU A O 1
ATOM 2194 N N . GLY A 1 278 ? 29.304 31.753 48.739 1.00 57.96 278 GLY A N 1
ATOM 2195 C CA . GLY A 1 278 ? 29.231 30.396 48.249 1.00 67.71 278 GLY A CA 1
ATOM 2196 C C . GLY A 1 278 ? 28.710 29.461 49.333 1.00 63.51 278 GLY A C 1
ATOM 2197 O O . GLY A 1 278 ? 28.381 29.864 50.450 1.00 61.04 278 GLY A O 1
ATOM 2198 N N . GLU A 1 279 ? 28.628 28.175 48.987 1.00 65.96 279 GLU A N 1
ATOM 2199 C CA . GLU A 1 279 ? 28.350 27.184 50.018 1.00 63.24 279 GLU A CA 1
ATOM 2200 C C . GLU A 1 279 ? 29.642 26.818 50.723 1.00 56.74 279 GLU A C 1
ATOM 2201 O O . GLU A 1 279 ? 29.618 26.389 51.880 1.00 49.43 279 GLU A O 1
ATOM 2207 N N . ASP A 1 280 ? 30.764 27.077 50.044 1.00 56.70 280 ASP A N 1
ATOM 2208 C CA . ASP A 1 280 ? 32.128 26.770 50.473 1.00 56.41 280 ASP A CA 1
ATOM 2209 C C . ASP A 1 280 ? 32.693 27.952 51.269 1.00 57.24 280 ASP A C 1
ATOM 2210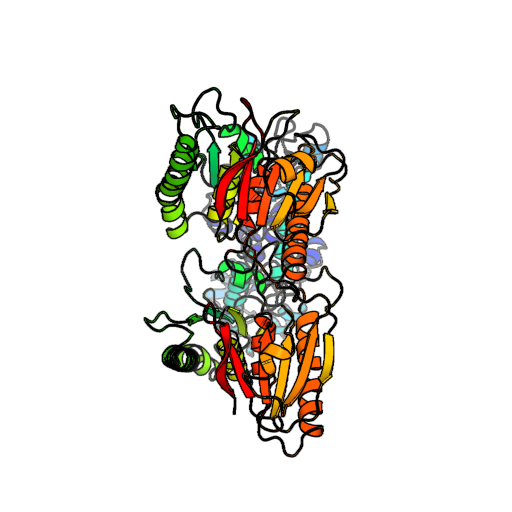 O O . ASP A 1 280 ? 33.525 28.729 50.800 1.00 54.45 280 ASP A O 1
ATOM 2215 N N . THR A 1 281 ? 32.236 28.072 52.515 1.00 56.56 281 THR A N 1
ATOM 2216 C CA . THR A 1 281 ? 32.550 29.214 53.366 1.00 52.44 281 THR A CA 1
ATOM 2217 C C . THR A 1 281 ? 32.952 28.749 54.759 1.00 49.52 281 THR A C 1
ATOM 2218 O O . THR A 1 281 ? 32.643 27.632 55.192 1.00 49.89 281 THR A O 1
ATOM 2222 N N . THR A 1 282 ? 33.698 29.617 55.433 1.00 46.91 282 THR A N 1
ATOM 2223 C CA . THR A 1 282 ? 33.915 29.548 56.873 1.00 44.38 282 THR A CA 1
ATOM 2224 C C . THR A 1 282 ? 33.299 30.795 57.484 1.00 42.10 282 THR A C 1
ATOM 2225 O O . THR A 1 282 ? 33.658 31.911 57.096 1.00 42.97 282 THR A O 1
ATOM 2229 N N . ILE A 1 283 ? 32.356 30.608 58.405 1.00 40.24 283 ILE A N 1
ATOM 2230 C CA . ILE A 1 283 ? 31.590 31.699 58.995 1.00 36.97 283 ILE A CA 1
ATOM 2231 C C . ILE A 1 283 ? 32.010 31.875 60.453 1.00 37.63 283 ILE A C 1
ATOM 2232 O O . ILE A 1 283 ? 31.463 31.231 61.358 1.00 37.02 283 ILE A O 1
ATOM 2237 N N . TRP A 1 284 ? 32.950 32.787 60.701 1.00 36.43 284 TRP A N 1
ATOM 2238 C CA . TRP A 1 284 ? 33.204 33.226 62.063 1.00 34.85 284 TRP A CA 1
ATOM 2239 C C . TRP A 1 284 ? 32.056 34.113 62.572 1.00 35.55 284 TRP A C 1
ATOM 2240 O O . TRP A 1 284 ? 31.308 34.726 61.802 1.00 35.24 284 TRP A O 1
ATOM 2251 N N . SER A 1 285 ? 31.966 34.228 63.893 1.00 35.38 285 SER A N 1
ATOM 2252 C CA . SER A 1 285 ? 30.813 34.827 64.542 1.00 35.56 285 SER A CA 1
ATOM 2253 C C . SER A 1 285 ? 31.229 35.681 65.737 1.00 36.50 285 SER A C 1
ATOM 2254 O O . SER A 1 285 ? 32.072 35.273 66.541 1.00 37.34 285 SER A O 1
ATOM 2257 N N . LEU A 1 286 ? 30.618 36.861 65.852 1.00 34.94 286 LEU A N 1
ATOM 2258 C CA . LEU A 1 286 ? 30.756 37.741 67.014 1.00 35.20 286 LEU A CA 1
ATOM 2259 C C . LEU A 1 286 ? 29.351 38.117 67.434 1.00 33.99 286 LEU A C 1
ATOM 2260 O O . LEU A 1 286 ? 28.673 38.866 66.727 1.00 32.55 286 LEU A O 1
ATOM 2265 N N . SER A 1 287 ? 28.915 37.588 68.561 1.00 34.33 287 SER A N 1
ATOM 2266 C CA . SER A 1 287 ? 27.531 37.697 68.973 1.00 35.09 287 SER A CA 1
ATOM 2267 C C . SER A 1 287 ? 27.470 38.316 70.351 1.00 35.31 287 SER A C 1
ATOM 2268 O O . SER A 1 287 ? 28.412 38.200 71.140 1.00 38.05 287 SER A O 1
ATOM 2271 N N . ALA A 1 288 ? 26.348 38.944 70.645 1.00 34.56 288 ALA A N 1
ATOM 2272 C CA . ALA A 1 288 ? 26.048 39.422 71.982 1.00 37.77 288 ALA A CA 1
ATOM 2273 C C . ALA A 1 288 ? 24.872 38.611 72.500 1.00 38.99 288 ALA A C 1
ATOM 2274 O O . ALA A 1 288 ? 23.909 38.375 71.761 1.00 38.72 288 ALA A O 1
ATOM 2276 N N . GLU A 1 289 ? 24.975 38.135 73.736 1.00 42.06 289 GLU A N 1
ATOM 2277 C CA . GLU A 1 289 ? 23.877 37.380 74.327 1.00 42.70 289 GLU A CA 1
ATOM 2278 C C . GLU A 1 289 ? 22.675 38.295 74.502 1.00 38.76 289 GLU A C 1
ATOM 2279 O O . GLU A 1 289 ? 22.801 39.391 75.047 1.00 40.68 289 GLU A O 1
ATOM 2285 N N . GLY A 1 290 ? 21.516 37.855 74.027 1.00 36.50 290 GLY A N 1
ATOM 2286 C CA . GLY A 1 290 ? 20.334 38.692 74.111 1.00 39.82 290 GLY A CA 1
ATOM 2287 C C . GLY A 1 290 ? 20.315 39.829 73.112 1.00 40.06 290 GLY A C 1
ATOM 2288 O O . GLY A 1 290 ? 19.698 40.863 73.378 1.00 38.00 290 GLY A O 1
ATOM 2289 N N . ALA A 1 291 ? 20.993 39.661 71.975 1.00 38.25 291 ALA A N 1
ATOM 2290 C CA . ALA A 1 291 ? 21.107 40.656 70.919 1.00 37.12 291 ALA A CA 1
ATOM 2291 C C . ALA A 1 291 ? 19.789 41.379 70.677 1.00 38.16 291 ALA A C 1
ATOM 2292 O O . ALA A 1 291 ? 18.777 40.761 70.341 1.00 39.55 291 ALA A O 1
ATOM 2294 N N . HIS A 1 292 ? 19.801 42.689 70.883 1.00 39.49 292 HIS A N 1
ATOM 2295 C CA . HIS A 1 292 ? 18.654 43.547 70.621 1.00 39.34 292 HIS A CA 1
ATOM 2296 C C . HIS A 1 292 ? 19.198 44.949 70.405 1.00 39.64 292 HIS A C 1
ATOM 2297 O O . HIS A 1 292 ? 20.347 45.239 70.753 1.00 38.89 292 HIS A O 1
ATOM 2304 N N . ASN A 1 293 ? 18.377 45.814 69.805 1.00 42.58 293 ASN A N 1
ATOM 2305 C CA . ASN A 1 293 ? 18.924 47.074 69.300 1.00 45.69 293 ASN A CA 1
ATOM 2306 C C . ASN A 1 293 ? 19.215 48.108 70.401 1.00 41.63 293 ASN A C 1
ATOM 2307 O O . ASN A 1 293 ? 19.746 49.179 70.097 1.00 43.94 293 ASN A O 1
ATOM 2312 N N . ASP A 1 294 ? 18.891 47.822 71.658 1.00 41.17 294 ASP A N 1
ATOM 2313 C CA . ASP A 1 294 ? 19.253 48.659 72.794 1.00 41.23 294 ASP A CA 1
ATOM 2314 C C . ASP A 1 294 ? 20.319 48.004 73.682 1.00 40.24 294 ASP A C 1
ATOM 2315 O O . ASP A 1 294 ? 20.423 48.332 74.864 1.00 40.98 294 ASP A O 1
ATOM 2320 N N . ILE A 1 295 ? 21.119 47.082 73.143 1.00 38.87 295 ILE A N 1
ATOM 2321 C CA . ILE A 1 295 ? 21.995 46.281 73.999 1.00 37.52 295 ILE A CA 1
ATOM 2322 C C . ILE A 1 295 ? 23.257 47.052 74.422 1.00 37.65 295 ILE A C 1
ATOM 2323 O O . ILE A 1 295 ? 23.728 46.884 75.552 1.00 37.61 295 ILE A O 1
ATOM 2328 N N . LEU A 1 296 ? 23.851 47.870 73.529 1.00 38.39 296 LEU A N 1
ATOM 2329 C CA . LEU A 1 296 ? 24.968 48.765 73.883 1.00 37.32 296 LEU A CA 1
ATOM 2330 C C . LEU A 1 296 ? 24.622 49.883 74.860 1.00 38.62 296 LEU A C 1
ATOM 2331 O O . LEU A 1 296 ? 24.279 51.004 74.464 1.00 35.60 296 LEU A O 1
ATOM 2336 N N . HIS A 1 297 ? 24.801 49.597 76.143 1.00 38.07 297 HIS A N 1
ATOM 2337 C CA . HIS A 1 297 ? 24.346 50.455 77.224 1.00 41.38 297 HIS A CA 1
ATOM 2338 C C . HIS A 1 297 ? 25.420 51.403 77.751 1.00 40.22 297 HIS A C 1
ATOM 2339 O O . HIS A 1 297 ? 25.132 52.571 78.032 1.00 41.00 297 HIS A O 1
ATOM 2346 N N . SER A 1 298 ? 26.639 50.903 77.952 1.00 39.20 298 SER A N 1
ATOM 2347 C CA . SER A 1 298 ? 27.676 51.596 78.704 1.00 38.27 298 SER A CA 1
ATOM 2348 C C . SER A 1 298 ? 28.968 51.652 77.907 1.00 34.53 298 SER A C 1
ATOM 2349 O O . SER A 1 298 ? 29.161 50.905 76.936 1.00 34.80 298 SER A O 1
ATOM 2352 N N . GLU A 1 299 ? 29.876 52.546 78.331 1.00 36.48 299 GLU A N 1
ATOM 2353 C CA . GLU A 1 299 ? 31.132 52.636 77.586 1.00 33.98 299 GLU A CA 1
ATOM 2354 C C . GLU A 1 299 ? 31.995 51.403 77.786 1.00 32.11 299 GLU A C 1
ATOM 2355 O O . GLU A 1 299 ? 32.747 51.035 76.884 1.00 29.67 299 GLU A O 1
ATOM 2361 N N . GLY A 1 300 ? 31.904 50.763 78.950 1.00 32.31 300 GLY A N 1
ATOM 2362 C CA . GLY A 1 300 ? 32.568 49.483 79.125 1.00 32.58 300 GLY A CA 1
ATOM 2363 C C . GLY A 1 300 ? 32.080 48.448 78.133 1.00 31.81 300 GLY A C 1
ATOM 2364 O O . GLY A 1 300 ? 32.870 47.667 77.609 1.00 32.52 300 GLY A O 1
ATOM 2365 N N . ASP A 1 301 ? 30.771 48.437 77.848 1.00 33.85 301 ASP A N 1
ATOM 2366 C CA . ASP A 1 301 ? 30.263 47.556 76.803 1.00 33.22 301 ASP A CA 1
ATOM 2367 C C . ASP A 1 301 ? 30.939 47.849 75.473 1.00 32.73 301 ASP A C 1
ATOM 2368 O O . ASP A 1 301 ? 31.254 46.931 74.709 1.00 31.10 301 ASP A O 1
ATOM 2373 N N . LEU A 1 302 ? 31.175 49.125 75.179 1.00 32.22 302 LEU A N 1
ATOM 2374 C CA . LEU A 1 302 ? 31.830 49.457 73.923 1.00 31.79 302 LEU A CA 1
ATOM 2375 C C . LEU A 1 302 ? 33.300 49.047 73.950 1.00 29.68 302 LEU A C 1
ATOM 2376 O O . LEU A 1 302 ? 33.831 48.566 72.941 1.00 29.86 302 LEU A O 1
ATOM 2381 N N . GLN A 1 303 ? 33.982 49.231 75.088 1.00 30.50 303 GLN A N 1
ATOM 2382 C CA . GLN A 1 303 ? 35.379 48.828 75.138 1.00 34.09 303 GLN A CA 1
ATOM 2383 C C . GLN A 1 303 ? 35.520 47.322 74.977 1.00 33.17 303 GLN A C 1
ATOM 2384 O O . GLN A 1 303 ? 36.388 46.854 74.228 1.00 30.68 303 GLN A O 1
ATOM 2390 N N . THR A 1 304 ? 34.663 46.548 75.655 1.00 30.45 304 THR A N 1
ATOM 2391 C CA . THR A 1 304 ? 34.754 45.100 75.528 1.00 32.87 304 THR A CA 1
ATOM 2392 C C . THR A 1 304 ? 34.463 44.656 74.102 1.00 33.29 304 THR A C 1
ATOM 2393 O O . THR A 1 304 ? 35.070 43.699 73.626 1.00 32.92 304 THR A O 1
ATOM 2397 N N . PHE A 1 305 ? 33.598 45.375 73.377 1.00 32.46 305 PHE A N 1
ATOM 2398 C CA . PHE A 1 305 ? 33.439 45.074 71.956 1.00 30.10 305 PHE A CA 1
ATOM 2399 C C . PHE A 1 305 ? 34.729 45.334 71.190 1.00 30.66 305 PHE A C 1
ATOM 2400 O O . PHE A 1 305 ? 35.101 44.565 70.300 1.00 30.01 305 PHE A O 1
ATOM 2408 N N . ARG A 1 306 ? 35.388 46.460 71.465 1.00 31.17 306 ARG A N 1
ATOM 2409 C CA . ARG A 1 306 ? 36.618 46.759 70.737 1.00 32.81 306 ARG A CA 1
ATOM 2410 C C . ARG A 1 306 ? 37.665 45.670 70.964 1.00 32.56 306 ARG A C 1
ATOM 2411 O O . ARG A 1 306 ? 38.242 45.136 70.007 1.00 30.66 306 ARG A O 1
ATOM 2419 N N . SER A 1 307 ? 37.884 45.292 72.226 1.00 31.75 307 SER A N 1
ATOM 2420 C CA . SER A 1 307 ? 38.929 44.319 72.519 1.00 34.71 307 SER A CA 1
ATOM 2421 C C . SER A 1 307 ? 38.539 42.928 72.030 1.00 37.05 307 SER A C 1
ATOM 2422 O O . SER A 1 307 ? 39.386 42.195 71.501 1.00 35.10 307 SER A O 1
ATOM 2425 N N . THR A 1 308 ? 37.259 42.562 72.164 1.00 33.76 308 THR A N 1
ATOM 2426 C CA . THR A 1 308 ? 36.797 41.275 71.648 1.00 33.39 308 THR A CA 1
ATOM 2427 C C . THR A 1 308 ? 36.959 41.207 70.136 1.00 34.42 308 THR A C 1
ATOM 2428 O O . THR A 1 308 ? 37.446 40.208 69.592 1.00 34.59 308 THR A O 1
ATOM 2432 N N . CYS A 1 309 ? 36.550 42.267 69.440 1.00 32.87 309 CYS A N 1
ATOM 2433 C CA . CYS A 1 309 ? 36.664 42.304 67.987 1.00 32.37 309 CYS A CA 1
ATOM 2434 C C . CYS A 1 309 ? 38.112 42.252 67.545 1.00 34.28 309 CYS A C 1
ATOM 2435 O O . CYS A 1 309 ? 38.425 41.639 66.516 1.00 35.57 309 CYS A O 1
ATOM 2438 N N . ARG A 1 310 ? 39.007 42.881 68.313 1.00 34.21 310 ARG A N 1
ATOM 2439 C CA . ARG A 1 310 ? 40.437 42.808 68.026 1.00 35.06 310 ARG A CA 1
ATOM 2440 C C . ARG A 1 310 ? 40.957 41.370 68.135 1.00 35.27 310 ARG A C 1
ATOM 2441 O O . ARG A 1 310 ? 41.719 40.912 67.275 1.00 34.05 310 ARG A O 1
ATOM 2449 N N . ARG A 1 311 ? 40.588 40.661 69.214 1.00 34.46 311 ARG A N 1
ATOM 2450 C CA . ARG A 1 311 ? 41.015 39.271 69.378 1.00 36.01 311 ARG A CA 1
ATOM 2451 C C . ARG A 1 311 ? 40.523 38.403 68.226 1.00 37.13 311 ARG A C 1
ATOM 2452 O O . ARG A 1 311 ? 41.291 37.609 67.666 1.00 36.39 311 ARG A O 1
ATOM 2460 N N . LEU A 1 312 ? 39.256 38.577 67.833 1.00 33.79 312 LEU A N 1
ATOM 2461 C CA . LEU A 1 312 ? 38.693 37.802 66.736 1.00 34.81 312 LEU A CA 1
ATOM 2462 C C . LEU A 1 312 ? 39.422 38.078 65.427 1.00 36.56 312 LEU A C 1
ATOM 2463 O O . LEU A 1 312 ? 39.720 37.149 64.669 1.00 38.15 312 LEU A O 1
ATOM 2468 N N . PHE A 1 313 ? 39.724 39.351 65.146 1.00 37.22 313 PHE A N 1
ATOM 2469 C CA . PHE A 1 313 ? 40.457 39.696 63.927 1.00 38.11 313 PHE A CA 1
ATOM 2470 C C . PHE A 1 313 ? 41.820 39.009 63.883 1.00 38.44 313 PHE A C 1
ATOM 2471 O O . PHE A 1 313 ? 42.244 38.521 62.825 1.00 37.56 313 PHE A O 1
ATOM 2479 N N . ASP A 1 314 ? 42.545 39.019 65.007 1.00 37.80 314 ASP A N 1
ATOM 2480 C CA . ASP A 1 314 ? 43.813 38.308 65.067 1.00 38.43 314 ASP A CA 1
ATOM 2481 C C . ASP A 1 314 ? 43.596 36.822 64.827 1.00 41.25 314 ASP A C 1
ATOM 2482 O O . ASP A 1 314 ? 44.242 36.219 63.958 1.00 42.11 314 ASP A O 1
ATOM 2487 N N . ALA A 1 315 ? 42.649 36.226 65.563 1.00 37.62 315 ALA A N 1
ATOM 2488 C CA . ALA A 1 315 ? 42.402 34.793 65.442 1.00 38.95 315 ALA A CA 1
ATOM 2489 C C . ALA A 1 315 ? 42.047 34.412 64.015 1.00 40.18 315 ALA A C 1
ATOM 2490 O O . ALA A 1 315 ? 42.507 33.387 63.503 1.00 41.63 315 ALA A O 1
ATOM 2492 N N . ILE A 1 316 ? 41.274 35.252 63.340 1.00 38.76 316 ILE A N 1
ATOM 2493 C CA . ILE A 1 316 ? 40.810 34.902 62.010 1.00 39.66 316 ILE A CA 1
ATOM 2494 C C . ILE A 1 316 ? 41.970 34.869 61.031 1.00 43.56 316 ILE A C 1
ATOM 2495 O O . ILE A 1 316 ? 42.119 33.918 60.254 1.00 45.30 316 ILE A O 1
ATOM 2500 N N . LYS A 1 317 ? 42.837 35.878 61.070 1.00 43.37 317 LYS A N 1
ATOM 2501 C CA . LYS A 1 317 ? 43.942 35.836 60.127 1.00 50.19 317 LYS A CA 1
ATOM 2502 C C . LYS A 1 317 ? 44.933 34.729 60.503 1.00 49.60 317 LYS A C 1
ATOM 2503 O O . LYS A 1 317 ? 45.454 34.029 59.623 1.00 51.01 317 LYS A O 1
ATOM 2509 N N . ALA A 1 318 ? 45.172 34.525 61.802 1.00 45.42 318 ALA A N 1
ATOM 2510 C CA . ALA A 1 318 ? 46.054 33.434 62.213 1.00 46.57 318 ALA A CA 1
ATOM 2511 C C . ALA A 1 318 ? 45.537 32.086 61.719 1.00 48.09 318 ALA A C 1
ATOM 2512 O O . ALA A 1 318 ? 46.315 31.252 61.235 1.00 50.39 318 ALA A O 1
ATOM 2514 N N . ALA A 1 319 ? 44.220 31.864 61.810 1.00 46.76 319 ALA A N 1
ATOM 2515 C CA . ALA A 1 319 ? 43.621 30.603 61.387 1.00 47.55 319 ALA A CA 1
ATOM 2516 C C . ALA A 1 319 ? 43.511 30.489 59.873 1.00 49.58 319 ALA A C 1
ATOM 2517 O O . ALA A 1 319 ? 43.306 29.386 59.363 1.00 50.09 319 ALA A O 1
ATOM 2519 N N . HIS A 1 320 ? 43.636 31.595 59.140 1.00 51.58 320 HIS A N 1
ATOM 2520 C CA . HIS A 1 320 ? 43.485 31.595 57.682 1.00 52.25 320 HIS A CA 1
ATOM 2521 C C . HIS A 1 320 ? 44.581 32.446 57.061 1.00 56.59 320 HIS A C 1
ATOM 2522 O O . HIS A 1 320 ? 44.325 33.531 56.531 1.00 58.58 320 HIS A O 1
ATOM 2529 N N . PRO A 1 321 ? 45.826 31.958 57.075 1.00 60.29 321 PRO A N 1
ATOM 2530 C CA . PRO A 1 321 ? 46.924 32.742 56.489 1.00 63.22 321 PRO A CA 1
ATOM 2531 C C . PRO A 1 321 ? 46.826 32.893 54.977 1.00 67.52 321 PRO A C 1
ATOM 2532 O O . PRO A 1 321 ? 47.668 33.593 54.399 1.00 68.08 321 PRO A O 1
ATOM 2536 N N . ASP A 1 322 ? 45.854 32.252 54.313 1.00 71.01 322 ASP A N 1
ATOM 2537 C CA . ASP A 1 322 ? 45.615 32.482 52.887 1.00 75.62 322 ASP A CA 1
ATOM 2538 C C . ASP A 1 322 ? 44.441 33.460 52.801 1.00 72.61 322 ASP A C 1
ATOM 2539 O O . ASP A 1 322 ? 43.280 33.083 52.647 1.00 73.22 322 ASP A O 1
ATOM 2544 N N . ALA A 1 323 ? 44.747 34.738 52.959 1.00 74.01 323 ALA A N 1
ATOM 2545 C CA . ALA A 1 323 ? 43.726 35.776 52.976 1.00 67.12 323 ALA A CA 1
ATOM 2546 C C . ALA A 1 323 ? 43.480 36.397 51.605 1.00 68.92 323 ALA A C 1
ATOM 2547 O O . ALA A 1 323 ? 44.406 36.934 50.988 1.00 72.39 323 ALA A O 1
ATOM 2549 N N . THR A 1 324 ? 42.230 36.362 51.148 1.00 70.41 324 THR A N 1
ATOM 2550 C CA . THR A 1 324 ? 41.821 37.198 50.023 1.00 73.57 324 THR A CA 1
ATOM 2551 C C . THR A 1 324 ? 41.255 38.521 50.551 1.00 69.94 324 THR A C 1
ATOM 2552 O O . THR A 1 324 ? 41.700 39.618 50.182 1.00 66.63 324 THR A O 1
ATOM 2556 N N . ASP A 1 325 ? 40.311 38.372 51.476 1.00 62.00 325 ASP A N 1
ATOM 2557 C CA . ASP A 1 325 ? 39.470 39.309 52.224 1.00 57.67 325 ASP A CA 1
ATOM 2558 C C . ASP A 1 325 ? 38.730 38.562 53.343 1.00 50.93 325 ASP A C 1
ATOM 2559 O O . ASP A 1 325 ? 38.971 37.378 53.613 1.00 54.17 325 ASP A O 1
ATOM 2564 N N . LEU A 1 326 ? 37.840 39.308 54.000 1.00 46.94 326 LEU A N 1
ATOM 2565 C CA . LEU A 1 326 ? 36.956 38.936 55.090 1.00 42.73 326 LEU A CA 1
ATOM 2566 C C . LEU A 1 326 ? 35.622 39.580 54.747 1.00 43.36 326 LEU A C 1
ATOM 2567 O O . LEU A 1 326 ? 35.579 40.775 54.420 1.00 42.23 326 LEU A O 1
ATOM 2572 N N . HIS A 1 327 ? 34.549 38.805 54.795 1.00 40.49 327 HIS A N 1
ATOM 2573 C CA . HIS A 1 327 ? 33.224 39.276 54.405 1.00 37.19 327 HIS A CA 1
ATOM 2574 C C . HIS A 1 327 ? 32.403 39.546 55.661 1.00 36.97 327 HIS A C 1
ATOM 2575 O O . HIS A 1 327 ? 32.060 38.615 56.398 1.00 35.83 327 HIS A O 1
ATOM 2582 N N . ILE A 1 328 ? 32.077 40.822 55.891 1.00 36.52 328 ILE A N 1
ATOM 2583 C CA . ILE A 1 328 ? 31.429 41.271 57.123 1.00 34.47 328 ILE A CA 1
ATOM 2584 C C . ILE A 1 328 ? 29.919 41.336 56.930 1.00 33.53 328 ILE A C 1
ATOM 2585 O O . ILE A 1 328 ? 29.422 41.916 55.958 1.00 34.72 328 ILE A O 1
ATOM 2590 N N . PHE A 1 329 ? 29.187 40.746 57.867 1.00 32.25 329 PHE A N 1
ATOM 2591 C CA . PHE A 1 329 ? 27.728 40.771 57.867 1.00 34.13 329 PHE A CA 1
ATOM 2592 C C . PHE A 1 329 ? 27.283 41.342 59.194 1.00 31.45 329 PHE A C 1
ATOM 2593 O O . PHE A 1 329 ? 27.244 40.616 60.200 1.00 32.06 329 PHE A O 1
ATOM 2601 N N . PRO A 1 330 ? 26.989 42.639 59.260 1.00 33.18 330 PRO A N 1
ATOM 2602 C CA . PRO A 1 330 ? 26.772 43.285 60.559 1.00 31.83 330 PRO A CA 1
ATOM 2603 C C . PRO A 1 330 ? 25.312 43.493 60.916 1.00 30.88 330 PRO A C 1
ATOM 2604 O O . PRO A 1 330 ? 24.470 43.690 60.043 1.00 31.59 330 PRO A O 1
ATOM 2608 N N . ALA A 1 331 ? 25.003 43.400 62.208 1.00 31.72 331 ALA A N 1
ATOM 2609 C CA . ALA A 1 331 ? 23.760 43.902 62.800 1.00 32.79 331 ALA A CA 1
ATOM 2610 C C . ALA A 1 331 ? 24.214 44.477 64.143 1.00 32.94 331 ALA A C 1
ATOM 2611 O O . ALA A 1 331 ? 24.103 43.829 65.198 1.00 32.38 331 ALA A O 1
ATOM 2613 N N . MET A 1 332 ? 24.750 45.701 64.073 1.00 30.98 332 MET A N 1
ATOM 2614 C CA . MET A 1 332 ? 25.536 46.363 65.092 1.00 31.19 332 MET A CA 1
ATOM 2615 C C . MET A 1 332 ? 24.928 47.700 65.465 1.00 29.73 332 MET A C 1
ATOM 2616 O O . MET A 1 332 ? 24.566 48.478 64.579 1.00 29.45 332 MET A O 1
ATOM 2621 N N . PRO A 1 333 ? 24.901 48.035 66.753 1.00 29.33 333 PRO A N 1
ATOM 2622 C CA . PRO A 1 333 ? 24.571 49.403 67.158 1.00 28.21 333 PRO A CA 1
ATOM 2623 C C . PRO A 1 333 ? 25.532 50.392 66.520 1.00 27.09 333 PRO A C 1
ATOM 2624 O O . PRO A 1 333 ? 26.648 50.041 66.115 1.00 25.60 333 PRO A O 1
ATOM 2628 N N . VAL A 1 334 ? 25.066 51.641 66.398 1.00 25.84 334 VAL A N 1
ATOM 2629 C CA . VAL A 1 334 ? 25.821 52.649 65.651 1.00 25.51 334 VAL A CA 1
ATOM 2630 C C . VAL A 1 334 ? 27.204 52.841 66.251 1.00 22.41 334 VAL A C 1
ATOM 2631 O O . VAL A 1 334 ? 28.194 52.978 65.523 1.00 19.99 334 VAL A O 1
ATOM 2635 N N . SER A 1 335 ? 27.307 52.798 67.579 1.00 22.43 335 SER A N 1
ATOM 2636 C CA . SER A 1 335 ? 28.603 53.012 68.204 1.00 24.10 335 SER A CA 1
ATOM 2637 C C . SER A 1 335 ? 29.590 51.887 67.863 1.00 27.72 335 SER A C 1
ATOM 2638 O O . SER A 1 335 ? 30.759 52.171 67.550 1.00 25.50 335 SER A O 1
ATOM 2641 N N . THR A 1 336 ? 29.140 50.612 67.855 1.00 20.72 336 THR A N 1
ATOM 2642 C CA . THR A 1 336 ? 30.080 49.535 67.519 1.00 26.57 336 THR A CA 1
ATOM 2643 C C . THR A 1 336 ? 30.453 49.564 66.045 1.00 26.51 336 THR A C 1
ATOM 2644 O O . THR A 1 336 ? 31.578 49.189 65.686 1.00 24.81 336 THR A O 1
ATOM 2648 N N . ALA A 1 337 ? 29.518 49.974 65.179 1.00 24.30 337 ALA A N 1
ATOM 2649 C CA . ALA A 1 337 ? 29.812 50.018 63.751 1.00 23.38 337 ALA A CA 1
ATOM 2650 C C . ALA A 1 337 ? 30.903 51.034 63.457 1.00 25.08 337 ALA A C 1
ATOM 2651 O O . ALA A 1 337 ? 31.799 50.786 62.648 1.00 25.14 337 ALA A O 1
ATOM 2653 N N . ILE A 1 338 ? 30.840 52.190 64.106 1.00 24.23 338 ILE A N 1
ATOM 2654 C CA . ILE A 1 338 ? 31.918 53.157 63.982 1.00 25.21 338 ILE A CA 1
ATOM 2655 C C . ILE A 1 338 ? 33.218 52.555 64.499 1.00 27.15 338 ILE A C 1
ATOM 2656 O O . ILE A 1 338 ? 34.278 52.726 63.893 1.00 27.95 338 ILE A O 1
ATOM 2661 N N . GLU A 1 339 ? 33.163 51.845 65.626 1.00 26.38 339 GLU A N 1
ATOM 2662 C CA . GLU A 1 339 ? 34.405 51.358 66.216 1.00 29.15 339 GLU A CA 1
ATOM 2663 C C . GLU A 1 339 ? 35.002 50.210 65.412 1.00 28.02 339 GLU A C 1
ATOM 2664 O O . GLU A 1 339 ? 36.223 50.053 65.389 1.00 28.03 339 GLU A O 1
ATOM 2670 N N . LEU A 1 340 ? 34.179 49.417 64.734 1.00 27.99 340 LEU A N 1
ATOM 2671 C CA . LEU A 1 340 ? 34.741 48.434 63.822 1.00 28.80 340 LEU A CA 1
ATOM 2672 C C . LEU A 1 340 ? 35.652 49.111 62.804 1.00 29.26 340 LEU A C 1
ATOM 2673 O O . LEU A 1 340 ? 36.795 48.672 62.578 1.00 29.99 340 LEU A O 1
ATOM 2678 N N . GLY A 1 341 ? 35.157 50.179 62.172 1.00 26.92 341 GLY A N 1
ATOM 2679 C CA . GLY A 1 341 ? 35.975 50.894 61.214 1.00 26.74 341 GLY A CA 1
ATOM 2680 C C . GLY A 1 341 ? 37.181 51.541 61.858 1.00 27.64 341 GLY A C 1
ATOM 2681 O O . GLY A 1 341 ? 38.226 51.677 61.221 1.00 28.85 341 GLY A O 1
ATOM 2682 N N . ARG A 1 342 ? 37.076 51.899 63.140 1.00 26.53 342 ARG A N 1
ATOM 2683 C CA . ARG A 1 342 ? 38.163 52.616 63.791 1.00 28.60 342 ARG A CA 1
ATOM 2684 C C . ARG A 1 342 ? 39.294 51.699 64.236 1.00 30.17 342 ARG A C 1
ATOM 2685 O O . ARG A 1 342 ? 40.459 52.113 64.214 1.00 29.27 342 ARG A O 1
ATOM 2693 N N . ILE A 1 343 ? 38.988 50.450 64.614 1.00 31.18 343 ILE A N 1
ATOM 2694 C CA . ILE A 1 343 ? 40.040 49.552 65.090 1.00 33.87 343 ILE A CA 1
ATOM 2695 C C . ILE A 1 343 ? 40.630 48.705 63.969 1.00 34.54 343 ILE A C 1
ATOM 2696 O O . ILE A 1 343 ? 41.674 48.070 64.167 1.00 35.76 343 ILE A O 1
ATOM 2701 N N . TRP A 1 344 ? 39.996 48.678 62.806 1.00 34.06 344 TRP A N 1
ATOM 2702 C CA . TRP A 1 344 ? 40.554 47.995 61.653 1.00 35.77 344 TRP A CA 1
ATOM 2703 C C . TRP A 1 344 ? 41.930 48.571 61.332 1.00 38.40 344 TRP A C 1
ATOM 2704 O O . TRP A 1 344 ? 42.122 49.792 61.325 1.00 38.93 344 TRP A O 1
ATOM 2715 N N . MET A 1 345 ? 42.898 47.691 61.117 1.00 40.06 345 MET A N 1
ATOM 2716 C CA . MET A 1 345 ? 44.262 48.113 60.835 1.00 44.03 345 MET A CA 1
ATOM 2717 C C . MET A 1 345 ? 44.521 47.916 59.355 1.00 47.40 345 MET A C 1
ATOM 2718 O O . MET A 1 345 ? 44.495 46.771 58.877 1.00 48.72 345 MET A O 1
ATOM 2723 N N . PRO A 1 346 ? 44.781 48.985 58.603 1.00 48.65 346 PRO A N 1
ATOM 2724 C CA . PRO A 1 346 ? 44.792 48.861 57.138 1.00 53.34 346 PRO A CA 1
ATOM 2725 C C . PRO A 1 346 ? 45.744 47.819 56.594 1.00 58.67 346 PRO A C 1
ATOM 2726 O O . PRO A 1 346 ? 45.453 47.223 55.551 1.00 59.62 346 PRO A O 1
ATOM 2730 N N . LYS A 1 347 ? 46.843 47.525 57.276 1.00 60.99 347 LYS A N 1
ATOM 2731 C CA . LYS A 1 347 ? 47.796 46.590 56.694 1.00 65.90 347 LYS A CA 1
ATOM 2732 C C . LYS A 1 347 ? 48.201 45.486 57.661 1.00 62.77 347 LYS A C 1
ATOM 2733 O O . LYS A 1 347 ? 49.266 44.889 57.492 1.00 68.45 347 LYS A O 1
ATOM 2739 N N . ALA A 1 348 ? 47.404 45.238 58.689 1.00 58.62 348 ALA A N 1
ATOM 2740 C CA . ALA A 1 348 ? 47.563 44.059 59.528 1.00 55.57 348 ALA A CA 1
ATOM 2741 C C . ALA A 1 348 ? 46.361 43.134 59.443 1.00 50.47 348 ALA A C 1
ATOM 2742 O O . ALA A 1 348 ? 46.519 41.924 59.561 1.00 52.54 348 ALA A O 1
ATOM 2744 N N . ASP A 1 349 ? 45.170 43.685 59.232 1.00 51.00 349 ASP A N 1
ATOM 2745 C CA . ASP A 1 349 ? 43.893 42.995 59.141 1.00 44.72 349 ASP A CA 1
ATOM 2746 C C . ASP A 1 349 ? 43.623 42.605 57.696 1.00 45.23 349 ASP A C 1
ATOM 2747 O O . ASP A 1 349 ? 44.223 43.145 56.766 1.00 47.59 349 ASP A O 1
ATOM 2752 N N . LEU A 1 350 ? 42.694 41.673 57.514 1.00 43.58 350 LEU A N 1
ATOM 2753 C CA . LEU A 1 350 ? 42.186 41.379 56.184 1.00 42.54 350 LEU A CA 1
ATOM 2754 C C . LEU A 1 350 ? 41.387 42.570 55.655 1.00 42.83 350 LEU A C 1
ATOM 2755 O O . LEU A 1 350 ? 40.785 43.312 56.432 1.00 42.27 350 LEU A O 1
ATOM 2760 N N . PRO A 1 351 ? 41.367 42.778 54.338 1.00 44.56 351 PRO A N 1
ATOM 2761 C CA . PRO A 1 351 ? 40.415 43.741 53.770 1.00 43.38 351 PRO A CA 1
ATOM 2762 C C . PRO A 1 351 ? 38.983 43.325 54.092 1.00 43.01 351 PRO A C 1
ATOM 2763 O O . PRO A 1 351 ? 38.673 42.139 54.224 1.00 41.40 351 PRO A O 1
ATOM 2767 N N . LEU A 1 352 ? 38.107 44.316 54.264 1.00 40.51 352 LEU A N 1
ATOM 2768 C CA . LEU A 1 352 ? 36.737 44.054 54.679 1.00 39.72 352 LEU A CA 1
ATOM 2769 C C . LEU A 1 352 ? 35.792 44.350 53.528 1.00 40.95 352 LEU A C 1
ATOM 2770 O O . LEU A 1 352 ? 35.905 45.398 52.882 1.00 40.26 352 LEU A O 1
ATOM 2775 N N . HIS A 1 353 ? 34.874 43.418 53.269 1.00 40.49 353 HIS A N 1
ATOM 2776 C CA . HIS A 1 353 ? 33.764 43.628 52.354 1.00 41.64 353 HIS A CA 1
ATOM 2777 C C . HIS A 1 353 ? 32.489 43.677 53.177 1.00 38.70 353 HIS A C 1
ATOM 2778 O O . HIS A 1 353 ? 32.139 42.700 53.839 1.00 38.11 353 HIS A O 1
ATOM 2785 N N . ILE A 1 354 ? 31.813 44.817 53.158 1.00 38.94 354 ILE A N 1
ATOM 2786 C CA . ILE A 1 354 ? 30.694 45.063 54.060 1.00 35.90 354 ILE A CA 1
ATOM 2787 C C . ILE A 1 354 ? 29.395 44.816 53.311 1.00 38.66 354 ILE A C 1
ATOM 2788 O O . ILE A 1 354 ? 29.188 45.348 52.208 1.00 39.22 354 ILE A O 1
ATOM 2793 N N . TYR A 1 355 ? 28.541 43.971 53.892 1.00 36.80 355 TYR A N 1
ATOM 2794 C CA . TYR A 1 355 ? 27.250 43.624 53.320 1.00 38.61 355 TYR A CA 1
ATOM 2795 C C . TYR A 1 355 ? 26.144 44.323 54.097 1.00 37.64 355 TYR A C 1
ATOM 2796 O O . TYR A 1 355 ? 26.265 44.580 55.299 1.00 35.27 355 TYR A O 1
ATOM 2805 N N . ASP A 1 356 ? 25.046 44.593 53.405 1.00 38.10 356 ASP A N 1
ATOM 2806 C CA . ASP A 1 356 ? 23.921 45.290 53.997 1.00 40.57 356 ASP A CA 1
ATOM 2807 C C . ASP A 1 356 ? 22.656 44.582 53.549 1.00 42.31 356 ASP A C 1
ATOM 2808 O O . ASP A 1 356 ? 22.565 44.131 52.403 1.00 40.83 356 ASP A O 1
ATOM 2813 N N . GLU A 1 357 ? 21.712 44.446 54.478 1.00 42.83 357 GLU A N 1
ATOM 2814 C CA . GLU A 1 357 ? 20.444 43.784 54.207 1.00 45.68 357 GLU A CA 1
ATOM 2815 C C . GLU A 1 357 ? 19.549 44.698 53.375 1.00 47.78 357 GLU A C 1
ATOM 2816 O O . GLU A 1 357 ? 19.201 45.801 53.810 1.00 46.93 357 GLU A O 1
ATOM 2822 N N . ASN A 1 358 ? 19.208 44.253 52.172 1.00 48.99 358 ASN A N 1
ATOM 2823 C CA . ASN A 1 358 ? 18.275 44.970 51.307 1.00 52.01 358 ASN A CA 1
ATOM 2824 C C . ASN A 1 358 ? 16.871 44.744 51.871 1.00 53.90 358 ASN A C 1
ATOM 2825 O O . ASN A 1 358 ? 16.239 43.725 51.598 1.00 54.42 358 ASN A O 1
ATOM 2830 N N . ARG A 1 359 ? 16.358 45.708 52.637 1.00 55.32 359 ARG A N 1
ATOM 2831 C CA . ARG A 1 359 ? 15.077 45.534 53.347 1.00 59.70 359 ARG A CA 1
ATOM 2832 C C . ARG A 1 359 ? 13.830 45.597 52.405 1.00 64.86 359 ARG A C 1
ATOM 2833 O O . ARG A 1 359 ? 12.675 45.542 52.873 1.00 66.22 359 ARG A O 1
ATOM 2841 N N . THR A 1 360 ? 13.994 45.695 51.086 1.00 62.94 360 THR A N 1
ATOM 2842 C CA . THR A 1 360 ? 12.845 45.758 50.189 1.00 62.08 360 THR A CA 1
ATOM 2843 C C . THR A 1 360 ? 12.457 44.382 49.661 1.00 63.85 360 THR A C 1
ATOM 2844 O O . THR A 1 360 ? 11.290 43.982 49.754 1.00 61.68 360 THR A O 1
ATOM 2848 N N . ALA A 1 361 ? 13.432 43.637 49.148 1.00 62.13 361 ALA A N 1
ATOM 2849 C CA . ALA A 1 361 ? 13.223 42.252 48.751 1.00 63.36 361 ALA A CA 1
ATOM 2850 C C . ALA A 1 361 ? 14.579 41.654 48.426 1.00 59.57 361 ALA A C 1
ATOM 2851 O O . ALA A 1 361 ? 15.288 42.182 47.564 1.00 60.04 361 ALA A O 1
ATOM 2853 N N . GLY A 1 362 ? 14.929 40.545 49.061 1.00 57.52 362 GLY A N 1
ATOM 2854 C CA . GLY A 1 362 ? 16.254 39.984 48.896 1.00 60.67 362 GLY A CA 1
ATOM 2855 C C . GLY A 1 362 ? 17.121 40.224 50.128 1.00 56.53 362 GLY A C 1
ATOM 2856 O O . GLY A 1 362 ? 16.853 41.097 50.956 1.00 56.90 362 GLY A O 1
ATOM 2857 N N . GLY A 1 363 ? 18.150 39.386 50.272 1.00 52.85 363 GLY A N 1
ATOM 2858 C CA . GLY A 1 363 ? 19.035 39.423 51.429 1.00 50.94 363 GLY A CA 1
ATOM 2859 C C . GLY A 1 363 ? 20.214 40.390 51.429 1.00 45.12 363 GLY A C 1
ATOM 2860 O O . GLY A 1 363 ? 20.040 41.601 51.262 1.00 46.72 363 GLY A O 1
ATOM 2861 N N . PHE A 1 364 ? 21.420 39.849 51.610 1.00 42.22 364 PHE A N 1
ATOM 2862 C CA . PHE A 1 364 ? 22.643 40.630 51.779 1.00 42.23 364 PHE A CA 1
ATOM 2863 C C . PHE A 1 364 ? 23.298 40.979 50.448 1.00 41.97 364 PHE A C 1
ATOM 2864 O O . PHE A 1 364 ? 23.412 40.139 49.553 1.00 43.08 364 PHE A O 1
ATOM 2872 N N . PHE A 1 365 ? 23.775 42.218 50.345 1.00 42.21 365 PHE A N 1
ATOM 2873 C CA . PHE A 1 365 ? 24.478 42.680 49.157 1.00 41.99 365 PHE A CA 1
ATOM 2874 C C . PHE A 1 365 ? 25.726 43.448 49.569 1.00 40.20 365 PHE A C 1
ATOM 2875 O O . PHE A 1 365 ? 25.745 44.129 50.599 1.00 40.56 365 PHE A O 1
ATOM 2883 N N . HIS A 1 366 ? 26.775 43.316 48.753 1.00 40.38 366 HIS A N 1
ATOM 2884 C CA . HIS A 1 366 ? 28.042 43.990 49.008 1.00 41.91 366 HIS A CA 1
ATOM 2885 C C . HIS A 1 366 ? 27.901 45.472 48.677 1.00 41.70 366 HIS A C 1
ATOM 2886 O O . HIS A 1 366 ? 27.665 45.827 47.519 1.00 43.77 366 HIS A O 1
ATOM 2893 N N . ARG A 1 367 ? 28.052 46.339 49.682 1.00 39.69 367 ARG A N 1
ATOM 2894 C CA . ARG A 1 367 ? 27.827 47.773 49.492 1.00 42.20 367 ARG A CA 1
ATOM 2895 C C . ARG A 1 367 ? 29.075 48.625 49.630 1.00 40.86 367 ARG A C 1
ATOM 2896 O O . ARG A 1 367 ? 29.135 49.691 49.021 1.00 39.85 367 ARG A O 1
ATOM 2904 N N . HIS A 1 368 ? 30.071 48.177 50.396 1.00 41.17 368 HIS A N 1
ATOM 2905 C CA . HIS A 1 368 ? 31.282 48.954 50.626 1.00 39.70 368 HIS A CA 1
ATOM 2906 C C . HIS A 1 368 ? 32.425 48.015 51.018 1.00 37.90 368 HIS A C 1
ATOM 2907 O O . HIS A 1 368 ? 32.202 46.899 51.492 1.00 37.22 368 HIS A O 1
ATOM 2914 N N . SER A 1 369 ? 33.658 48.498 50.841 1.00 38.77 369 SER A N 1
ATOM 2915 C CA . SER A 1 369 ? 34.848 47.748 51.221 1.00 38.15 369 SER A CA 1
ATOM 2916 C C . SER A 1 369 ? 35.869 48.678 51.862 1.00 39.09 369 SER A C 1
ATOM 2917 O O . SER A 1 369 ? 35.917 49.877 51.568 1.00 39.11 369 SER A O 1
ATOM 2920 N N . LEU A 1 370 ? 36.667 48.107 52.761 1.00 38.81 370 LEU A N 1
ATOM 2921 C CA . LEU A 1 370 ? 37.882 48.722 53.274 1.00 39.41 370 LEU A CA 1
ATOM 2922 C C . LEU A 1 370 ? 39.082 47.904 52.808 1.00 39.76 370 LEU A C 1
ATOM 2923 O O . LEU A 1 370 ? 39.063 46.669 52.867 1.00 42.04 370 LEU A O 1
ATOM 2928 N N . GLY A 1 371 ? 40.125 48.593 52.362 1.00 40.78 371 GLY A N 1
ATOM 2929 C CA . GLY A 1 371 ? 41.361 47.947 51.942 1.00 42.41 371 GLY A CA 1
ATOM 2930 C C . GLY A 1 371 ? 41.301 47.268 50.584 1.00 45.50 371 GLY A C 1
ATOM 2931 O O . GLY A 1 371 ? 40.303 47.380 49.866 1.00 47.50 371 GLY A O 1
ATOM 2932 N N . ALA B 1 4 ? 31.318 83.475 104.768 1.00 58.77 4 ALA B N 1
ATOM 2933 C CA . ALA B 1 4 ? 32.494 83.494 103.895 1.00 53.46 4 ALA B CA 1
ATOM 2934 C C . ALA B 1 4 ? 33.463 82.359 104.233 1.00 52.24 4 ALA B C 1
ATOM 2935 O O . ALA B 1 4 ? 33.431 81.801 105.334 1.00 52.29 4 ALA B O 1
ATOM 2937 N N . VAL B 1 5 ? 34.334 82.027 103.288 1.00 49.60 5 VAL B N 1
ATOM 2938 C CA . VAL B 1 5 ? 35.299 80.951 103.471 1.00 47.86 5 VAL B CA 1
ATOM 2939 C C . VAL B 1 5 ? 36.540 81.496 104.180 1.00 46.46 5 VAL B C 1
ATOM 2940 O O . VAL B 1 5 ? 37.065 82.553 103.821 1.00 44.85 5 VAL B O 1
ATOM 2944 N N . SER B 1 6 ? 37.015 80.766 105.187 1.00 46.60 6 SER B N 1
ATOM 2945 C CA . SER B 1 6 ? 38.152 81.227 105.967 1.00 44.25 6 SER B CA 1
ATOM 2946 C C . SER B 1 6 ? 39.403 81.339 105.099 1.00 43.46 6 SER B C 1
ATOM 2947 O O . SER B 1 6 ? 39.555 80.645 104.090 1.00 43.31 6 SER B O 1
ATOM 2950 N N . GLN B 1 7 ? 40.293 82.247 105.494 1.00 42.33 7 GLN B N 1
ATOM 2951 C CA . GLN B 1 7 ? 41.545 82.419 104.768 1.00 45.28 7 GLN B CA 1
ATOM 2952 C C . GLN B 1 7 ? 42.369 81.129 104.769 1.00 41.96 7 GLN B C 1
ATOM 2953 O O . GLN B 1 7 ? 43.019 80.795 103.771 1.00 41.31 7 GLN B O 1
ATOM 2959 N N . ARG B 1 8 ? 42.328 80.376 105.871 1.00 40.59 8 ARG B N 1
ATOM 2960 C CA . ARG B 1 8 ? 43.070 79.121 105.959 1.00 41.65 8 ARG B CA 1
ATOM 2961 C C . ARG B 1 8 ? 42.513 78.067 104.998 1.00 38.65 8 ARG B C 1
ATOM 2962 O O . ARG B 1 8 ? 43.274 77.287 104.412 1.00 37.44 8 ARG B O 1
ATOM 2970 N N . ASN B 1 9 ? 41.190 78.003 104.842 1.00 39.09 9 ASN B N 1
ATOM 2971 C CA . ASN B 1 9 ? 40.635 77.049 103.886 1.00 39.52 9 ASN B CA 1
ATOM 2972 C C . ASN B 1 9 ? 40.937 77.458 102.450 1.00 37.23 9 ASN B C 1
ATOM 2973 O O . ASN B 1 9 ? 41.113 76.590 101.589 1.00 33.87 9 ASN B O 1
ATOM 2978 N N . LYS B 1 10 ? 40.992 78.768 102.179 1.00 36.17 10 LYS B N 1
ATOM 2979 C CA . LYS B 1 10 ? 41.416 79.240 100.869 1.00 36.07 10 LYS B CA 1
ATOM 2980 C C . LYS B 1 10 ? 42.838 78.808 100.569 1.00 34.38 10 LYS B C 1
ATOM 2981 O O . LYS B 1 10 ? 43.130 78.335 99.464 1.00 29.32 10 LYS B O 1
ATOM 2987 N N . LEU B 1 11 ? 43.727 78.931 101.552 1.00 32.80 11 LEU B N 1
ATOM 2988 C CA . LEU B 1 11 ? 45.097 78.500 101.338 1.00 31.66 11 LEU B CA 1
ATOM 2989 C C . LEU B 1 11 ? 45.157 76.997 101.083 1.00 31.57 11 LEU B C 1
ATOM 2990 O O . LEU B 1 11 ? 45.853 76.546 100.166 1.00 30.17 11 LEU B O 1
ATOM 2995 N N . ILE B 1 12 ? 44.418 76.208 101.871 1.00 32.87 12 ILE B N 1
ATOM 2996 C CA . ILE B 1 12 ? 44.427 74.756 101.695 1.00 31.71 12 ILE B CA 1
ATOM 2997 C C . ILE B 1 12 ? 43.948 74.391 100.297 1.00 31.04 12 ILE B C 1
ATOM 2998 O O . ILE B 1 12 ? 44.577 73.587 99.601 1.00 29.60 12 ILE B O 1
ATOM 3003 N N . LEU B 1 13 ? 42.832 74.993 99.859 1.00 31.19 13 LEU B N 1
ATOM 3004 C CA . LEU B 1 13 ? 42.243 74.618 98.577 1.00 29.63 13 LEU B CA 1
ATOM 3005 C C . LEU B 1 13 ? 43.147 75.022 97.424 1.00 28.86 13 LEU B C 1
ATOM 3006 O O . LEU B 1 13 ? 43.311 74.258 96.463 1.00 28.26 13 LEU B O 1
ATOM 3011 N N . TRP B 1 14 ? 43.740 76.224 97.505 1.00 29.03 14 TRP B N 1
ATOM 3012 C CA . TRP B 1 14 ? 44.633 76.684 96.451 1.00 28.28 14 TRP B CA 1
ATOM 3013 C C . TRP B 1 14 ? 45.890 75.821 96.380 1.00 26.57 14 TRP B C 1
ATOM 3014 O O . TRP B 1 14 ? 46.399 75.568 95.286 1.00 26.72 14 TRP B O 1
ATOM 3025 N N . THR B 1 15 ? 46.386 75.340 97.518 1.00 26.67 15 THR B N 1
ATOM 3026 C CA . THR B 1 15 ? 47.546 74.453 97.488 1.00 29.69 15 THR B CA 1
ATOM 3027 C C . THR B 1 15 ? 47.180 73.086 96.920 1.00 27.67 15 THR B C 1
ATOM 3028 O O . THR B 1 15 ? 47.834 72.592 95.990 1.00 25.71 15 THR B O 1
ATOM 3032 N N . ARG B 1 16 ? 46.121 72.470 97.460 1.00 27.82 16 ARG B N 1
ATOM 3033 C CA . ARG B 1 16 ? 45.710 71.145 96.992 1.00 29.47 16 ARG B CA 1
ATOM 3034 C C . ARG B 1 16 ? 45.349 71.170 95.514 1.00 28.80 16 ARG B C 1
ATOM 3035 O O . ARG B 1 16 ? 45.611 70.203 94.793 1.00 29.49 16 ARG B O 1
ATOM 3043 N N . GLY B 1 17 ? 44.751 72.267 95.044 1.00 28.22 17 GLY B N 1
ATOM 3044 C CA . GLY B 1 17 ? 44.355 72.373 93.659 1.00 27.62 17 GLY B CA 1
ATOM 3045 C C . GLY B 1 17 ? 45.419 72.856 92.701 1.00 27.20 17 GLY B C 1
ATOM 3046 O O . GLY B 1 17 ? 45.155 72.932 91.494 1.00 26.04 17 GLY B O 1
ATOM 3047 N N . GLY B 1 18 ? 46.622 73.163 93.192 1.00 26.02 18 GLY B N 1
ATOM 3048 C CA . GLY B 1 18 ? 47.661 73.702 92.335 1.00 24.42 18 GLY B CA 1
ATOM 3049 C C . GLY B 1 18 ? 47.337 75.029 91.678 1.00 25.92 18 GLY B C 1
ATOM 3050 O O . GLY B 1 18 ? 47.974 75.392 90.685 1.00 27.34 18 GLY B O 1
ATOM 3051 N N . GLY B 1 19 ? 46.364 75.774 92.200 1.00 25.97 19 GLY B N 1
ATOM 3052 C CA . GLY B 1 19 ? 45.984 77.027 91.570 1.00 25.77 19 GLY B CA 1
ATOM 3053 C C . GLY B 1 19 ? 45.427 76.877 90.169 1.00 25.58 19 GLY B C 1
ATOM 3054 O O . GLY B 1 19 ? 45.571 77.788 89.344 1.00 24.53 19 GLY B O 1
ATOM 3055 N N . ARG B 1 20 ? 44.755 75.769 89.883 1.00 27.22 20 ARG B N 1
ATOM 3056 C CA . ARG B 1 20 ? 44.270 75.514 88.538 1.00 26.98 20 ARG B CA 1
ATOM 3057 C C . ARG B 1 20 ? 42.795 75.169 88.584 1.00 25.66 20 ARG B C 1
ATOM 3058 O O . ARG B 1 20 ? 42.308 74.609 89.568 1.00 27.71 20 ARG B O 1
ATOM 3066 N N . CYS B 1 21 ? 42.089 75.530 87.517 1.00 25.97 21 CYS B N 1
ATOM 3067 C CA . CYS B 1 21 ? 40.667 75.217 87.421 1.00 27.41 21 CYS B CA 1
ATOM 3068 C C . CYS B 1 21 ? 40.481 73.704 87.436 1.00 27.54 21 CYS B C 1
ATOM 3069 O O . CYS B 1 21 ? 41.155 72.978 86.706 1.00 26.89 21 CYS B O 1
ATOM 3072 N N . TYR B 1 22 ? 39.596 73.222 88.296 1.00 28.63 22 TYR B N 1
ATOM 3073 C CA . TYR B 1 22 ? 39.392 71.781 88.373 1.00 31.05 22 TYR B CA 1
ATOM 3074 C C . TYR B 1 22 ? 38.687 71.210 87.144 1.00 33.04 22 TYR B C 1
ATOM 3075 O O . TYR B 1 22 ? 38.682 69.990 86.986 1.00 30.23 22 TYR B O 1
ATOM 3084 N N . LEU B 1 23 ? 38.118 72.042 86.265 1.00 38.08 23 LEU B N 1
ATOM 3085 C CA . LEU B 1 23 ? 37.467 71.532 85.064 1.00 37.18 23 LEU B CA 1
ATOM 3086 C C . LEU B 1 23 ? 38.261 71.730 83.779 1.00 43.53 23 LEU B C 1
ATOM 3087 O O . LEU B 1 23 ? 37.989 71.021 82.811 1.00 57.84 23 LEU B O 1
ATOM 3092 N N . CYS B 1 24 ? 39.173 72.695 83.697 1.00 39.84 24 CYS B N 1
ATOM 3093 C CA . CYS B 1 24 ? 39.997 72.823 82.500 1.00 33.04 24 CYS B CA 1
ATOM 3094 C C . CYS B 1 24 ? 41.487 72.870 82.778 1.00 28.94 24 CYS B C 1
ATOM 3095 O O . CYS B 1 24 ? 42.269 72.937 81.825 1.00 33.21 24 CYS B O 1
ATOM 3098 N N . ASN B 1 25 ? 41.900 72.917 84.036 1.00 29.25 25 ASN B N 1
ATOM 3099 C CA . ASN B 1 25 ? 43.296 72.972 84.470 1.00 29.47 25 ASN B CA 1
ATOM 3100 C C . ASN B 1 25 ? 43.997 74.290 84.151 1.00 28.31 25 ASN B C 1
ATOM 3101 O O . ASN B 1 25 ? 45.216 74.384 84.365 1.00 27.61 25 ASN B O 1
ATOM 3106 N N . CYS B 1 26 ? 43.287 75.323 83.687 1.00 26.95 26 CYS B N 1
ATOM 3107 C CA . CYS B 1 26 ? 43.969 76.591 83.436 1.00 30.57 26 CYS B CA 1
ATOM 3108 C C . CYS B 1 26 ? 44.442 77.207 84.751 1.00 27.94 26 CYS B C 1
ATOM 3109 O O . CYS B 1 26 ? 43.859 76.973 85.810 1.00 27.48 26 CYS B O 1
ATOM 3112 N N . ALA B 1 27 ? 45.527 77.982 84.671 1.00 30.08 27 ALA B N 1
ATOM 3113 C CA . ALA B 1 27 ? 46.156 78.592 85.845 1.00 30.66 27 ALA B CA 1
ATOM 3114 C C . ALA B 1 27 ? 45.389 79.836 86.292 1.00 29.60 27 ALA B C 1
ATOM 3115 O O . ALA B 1 27 ? 45.190 80.760 85.504 1.00 30.42 27 ALA B O 1
ATOM 3117 N N . LEU B 1 28 ? 45.032 79.892 87.574 1.00 27.24 28 LEU B N 1
ATOM 3118 C CA . LEU B 1 28 ? 44.205 80.966 88.103 1.00 28.14 28 LEU B CA 1
ATOM 3119 C C . LEU B 1 28 ? 44.963 82.005 88.926 1.00 29.71 28 LEU B C 1
ATOM 3120 O O . LEU B 1 28 ? 44.399 83.072 89.195 1.00 29.28 28 LEU B O 1
ATOM 3125 N N . LEU B 1 29 ? 46.215 81.742 89.308 1.00 27.46 29 LEU B N 1
ATOM 3126 C CA . LEU B 1 29 ? 46.916 82.630 90.231 1.00 29.54 29 LEU B CA 1
ATOM 3127 C C . LEU B 1 29 ? 47.083 84.033 89.644 1.00 33.91 29 LEU B C 1
ATOM 3128 O O . LEU B 1 29 ? 46.759 85.037 90.300 1.00 31.68 29 LEU B O 1
ATOM 3133 N N . GLY B 1 30 ? 47.577 84.121 88.401 1.00 34.71 30 GLY B N 1
ATOM 3134 C CA . GLY B 1 30 ? 47.753 85.419 87.776 1.00 36.24 30 GLY B CA 1
ATOM 3135 C C . GLY B 1 30 ? 46.488 86.251 87.800 1.00 34.61 30 GLY B C 1
ATOM 3136 O O . GLY B 1 30 ? 46.528 87.446 88.096 1.00 32.84 30 GLY B O 1
ATOM 3137 N N . ASP B 1 31 ? 45.342 85.622 87.527 1.00 32.38 31 ASP B N 1
ATOM 3138 C CA . ASP B 1 31 ? 44.068 86.331 87.587 1.00 32.85 31 ASP B CA 1
ATOM 3139 C C . ASP B 1 31 ? 43.697 86.694 89.021 1.00 32.92 31 ASP B C 1
ATOM 3140 O O . ASP B 1 31 ? 43.134 87.766 89.266 1.00 33.49 31 ASP B O 1
ATOM 3145 N N . LEU B 1 32 ? 43.971 85.808 89.978 1.00 30.85 32 LEU B N 1
ATOM 3146 C CA . LEU B 1 32 ? 43.728 86.150 91.373 1.00 30.44 32 LEU B CA 1
ATOM 3147 C C . LEU B 1 32 ? 44.560 87.360 91.785 1.00 32.44 32 LEU B C 1
ATOM 3148 O O . LEU B 1 32 ? 44.058 88.288 92.425 1.00 32.76 32 LEU B O 1
ATOM 3153 N N . ILE B 1 33 ? 45.837 87.370 91.408 1.00 31.52 33 ILE B N 1
ATOM 3154 C CA . ILE B 1 33 ? 46.715 88.479 91.754 1.00 31.87 33 ILE B CA 1
ATOM 3155 C C . ILE B 1 33 ? 46.231 89.784 91.114 1.00 34.66 33 ILE B C 1
ATOM 3156 O O . ILE B 1 33 ? 46.254 90.845 91.748 1.00 33.86 33 ILE B O 1
ATOM 3161 N N . SER B 1 34 ? 45.743 89.717 89.873 1.00 34.20 34 SER B N 1
ATOM 3162 C CA . SER B 1 34 ? 45.218 90.859 89.126 1.00 35.11 34 SER B CA 1
ATOM 3163 C C . SER B 1 34 ? 43.856 91.347 89.604 1.00 36.55 34 SER B C 1
ATOM 3164 O O . SER B 1 34 ? 43.367 92.350 89.075 1.00 39.09 34 SER B O 1
ATOM 3167 N N . GLY B 1 35 ? 43.213 90.674 90.548 1.00 33.23 35 GLY B N 1
ATOM 3168 C CA . GLY B 1 35 ? 41.883 91.101 90.941 1.00 35.30 35 GLY B CA 1
ATOM 3169 C C . GLY B 1 35 ? 40.781 90.794 89.938 1.00 35.26 35 GLY B C 1
ATOM 3170 O O . GLY B 1 35 ? 39.686 91.371 90.014 1.00 34.35 35 GLY B O 1
ATOM 3171 N N . LYS B 1 36 ? 41.002 89.835 89.048 1.00 35.47 36 LYS B N 1
ATOM 3172 C CA . LYS B 1 36 ? 39.983 89.490 88.069 1.00 34.49 36 LYS B CA 1
ATOM 3173 C C . LYS B 1 36 ? 38.912 88.568 88.634 1.00 33.19 36 LYS B C 1
ATOM 3174 O O . LYS B 1 36 ? 37.977 88.215 87.914 1.00 32.90 36 LYS B O 1
ATOM 3180 N N . ASP B 1 37 ? 38.985 88.221 89.913 1.00 32.18 37 ASP B N 1
ATOM 3181 C CA . ASP B 1 37 ? 38.013 87.316 90.515 1.00 32.84 37 ASP B CA 1
ATOM 3182 C C . ASP B 1 37 ? 36.827 88.098 91.082 1.00 33.35 37 ASP B C 1
ATOM 3183 O O . ASP B 1 37 ? 36.553 88.086 92.275 1.00 33.30 37 ASP B O 1
ATOM 3188 N N . LYS B 1 38 ? 36.105 88.767 90.177 1.00 32.88 38 LYS B N 1
ATOM 3189 C CA . LYS B 1 38 ? 35.035 89.683 90.566 1.00 34.13 38 LYS B CA 1
ATOM 3190 C C . LYS B 1 38 ? 33.718 88.964 90.834 1.00 36.03 38 LYS B C 1
ATOM 3191 O O . LYS B 1 38 ? 32.997 89.313 91.771 1.00 35.14 38 LYS B O 1
ATOM 3197 N N . LEU B 1 39 ? 33.374 87.969 90.025 1.00 36.92 39 LEU B N 1
ATOM 3198 C CA . LEU B 1 39 ? 32.123 87.254 90.251 1.00 37.79 39 LEU B CA 1
ATOM 3199 C C . LEU B 1 39 ? 32.221 86.302 91.443 1.00 37.58 39 LEU B C 1
ATOM 3200 O O . LEU B 1 39 ? 31.332 86.275 92.306 1.00 36.05 39 LEU B O 1
ATOM 3205 N N . ASN B 1 40 ? 33.305 85.533 91.522 1.00 34.65 40 ASN B N 1
ATOM 3206 C CA . ASN B 1 40 ? 33.492 84.538 92.569 1.00 31.69 40 ASN B CA 1
ATOM 3207 C C . ASN B 1 40 ? 34.865 84.760 93.187 1.00 31.66 40 ASN B C 1
ATOM 3208 O O . ASN B 1 40 ? 35.886 84.430 92.573 1.00 31.83 40 ASN B O 1
ATOM 3213 N N . LYS B 1 41 ? 34.894 85.324 94.392 1.00 32.57 41 LYS B N 1
ATOM 3214 C CA . LYS B 1 41 ? 36.164 85.647 95.030 1.00 32.02 41 LYS B CA 1
ATOM 3215 C C . LYS B 1 41 ? 36.988 84.379 95.214 1.00 30.31 41 LYS B C 1
ATOM 3216 O O . LYS B 1 41 ? 36.463 83.324 95.565 1.00 28.65 41 LYS B O 1
ATOM 3218 N N . GLY B 1 42 ? 38.285 84.486 94.957 1.00 30.27 42 GLY B N 1
ATOM 3219 C CA . GLY B 1 42 ? 39.193 83.363 95.103 1.00 30.94 42 GLY B CA 1
ATOM 3220 C C . GLY B 1 42 ? 38.963 82.207 94.149 1.00 28.96 42 GLY B C 1
ATOM 3221 O O . GLY B 1 42 ? 39.625 81.165 94.265 1.00 27.61 42 GLY B O 1
ATOM 3222 N N . TYR B 1 43 ? 38.034 82.387 93.204 1.00 29.17 43 TYR B N 1
ATOM 3223 C CA . TYR B 1 43 ? 37.650 81.350 92.240 1.00 30.64 43 TYR B CA 1
ATOM 3224 C C . TYR B 1 43 ? 37.160 80.085 92.934 1.00 28.57 43 TYR B C 1
ATOM 3225 O O . TYR B 1 43 ? 37.314 78.984 92.412 1.00 28.73 43 TYR B O 1
ATOM 3234 N N . ILE B 1 44 ? 36.574 80.226 94.113 1.00 29.69 44 ILE B N 1
ATOM 3235 C CA . ILE B 1 44 ? 36.067 79.086 94.861 1.00 29.13 44 ILE B CA 1
ATOM 3236 C C . ILE B 1 44 ? 34.650 78.766 94.425 1.00 30.41 44 ILE B C 1
ATOM 3237 O O . ILE B 1 44 ? 33.767 79.636 94.441 1.00 32.33 44 ILE B O 1
ATOM 3242 N N . ALA B 1 45 ? 34.413 77.514 94.087 1.00 29.45 45 ALA B N 1
ATOM 3243 C CA . ALA B 1 45 ? 33.071 77.028 93.817 1.00 31.54 45 ALA B CA 1
ATOM 3244 C C . ALA B 1 45 ? 32.696 76.016 94.894 1.00 33.15 45 ALA B C 1
ATOM 3245 O O . ALA B 1 45 ? 33.492 75.126 95.234 1.00 32.00 45 ALA B O 1
ATOM 3247 N N . HIS B 1 46 ? 31.497 76.177 95.446 1.00 34.49 46 HIS B N 1
ATOM 3248 C CA . HIS B 1 46 ? 30.942 75.225 96.399 1.00 34.66 46 HIS B CA 1
ATOM 3249 C C . HIS B 1 46 ? 30.253 74.117 95.618 1.00 36.30 46 HIS B C 1
ATOM 3250 O O . HIS B 1 46 ? 29.533 74.389 94.652 1.00 34.59 46 HIS B O 1
ATOM 3257 N N . ILE B 1 47 ? 30.502 72.869 96.004 1.00 35.81 47 ILE B N 1
ATOM 3258 C CA . ILE B 1 47 ? 29.829 71.761 95.336 1.00 34.84 47 ILE B CA 1
ATOM 3259 C C . ILE B 1 47 ? 28.376 71.770 95.801 1.00 38.17 47 ILE B C 1
ATOM 3260 O O . ILE B 1 47 ? 27.458 72.064 95.025 1.00 36.93 47 ILE B O 1
ATOM 3265 N N . VAL B 1 48 ? 28.150 71.475 97.074 1.00 40.57 48 VAL B N 1
ATOM 3266 C CA . VAL B 1 48 ? 26.878 71.818 97.700 1.00 40.98 48 VAL B CA 1
ATOM 3267 C C . VAL B 1 48 ? 26.895 73.320 97.955 1.00 39.50 48 VAL B C 1
ATOM 3268 O O . VAL B 1 48 ? 27.747 73.825 98.696 1.00 38.64 48 VAL B O 1
ATOM 3272 N N . ALA B 1 49 ? 25.979 74.038 97.316 1.00 40.49 49 ALA B N 1
ATOM 3273 C CA . ALA B 1 49 ? 26.004 75.494 97.349 1.00 41.40 49 ALA B CA 1
ATOM 3274 C C . ALA B 1 49 ? 25.942 76.009 98.780 1.00 44.23 49 ALA B C 1
ATOM 3275 O O . ALA B 1 49 ? 25.303 75.406 99.643 1.00 46.80 49 ALA B O 1
ATOM 3277 N N . ALA B 1 50 ? 26.657 77.107 99.039 1.00 45.39 50 ALA B N 1
ATOM 3278 C CA . ALA B 1 50 ? 26.513 77.792 100.323 1.00 48.28 50 ALA B CA 1
ATOM 3279 C C . ALA B 1 50 ? 25.095 78.323 100.510 1.00 49.54 50 ALA B C 1
ATOM 3280 O O . ALA B 1 50 ? 24.584 78.357 101.636 1.00 50.17 50 ALA B O 1
ATOM 3282 N N . GLU B 1 51 ? 24.445 78.721 99.421 1.00 50.31 51 GLU B N 1
ATOM 3283 C CA . GLU B 1 51 ? 23.061 79.175 99.442 1.00 52.30 51 GLU B CA 1
ATOM 3284 C C . GLU B 1 51 ? 22.128 77.972 99.332 1.00 55.34 51 GLU B C 1
ATOM 3285 O O . GLU B 1 51 ? 22.266 77.156 98.411 1.00 52.34 51 GLU B O 1
ATOM 3291 N N . ILE B 1 52 ? 21.168 77.876 100.262 1.00 59.47 52 ILE B N 1
ATOM 3292 C CA . ILE B 1 52 ? 20.216 76.764 100.255 1.00 60.78 52 ILE B CA 1
ATOM 3293 C C . ILE B 1 52 ? 19.447 76.717 98.936 1.00 61.39 52 ILE B C 1
ATOM 3294 O O . ILE B 1 52 ? 19.157 75.633 98.411 1.00 59.52 52 ILE B O 1
ATOM 3299 N N . ASP B 1 53 ? 19.145 77.884 98.358 1.00 64.45 53 ASP B N 1
ATOM 3300 C CA . ASP B 1 53 ? 18.400 77.967 97.108 1.00 65.00 53 ASP B CA 1
ATOM 3301 C C . ASP B 1 53 ? 19.263 77.716 95.882 1.00 58.06 53 ASP B C 1
ATOM 3302 O O . ASP B 1 53 ? 18.733 77.753 94.766 1.00 53.98 53 ASP B O 1
ATOM 3307 N N . GLY B 1 54 ? 20.562 77.465 96.053 1.00 53.69 54 GLY B N 1
ATOM 3308 C CA . GLY B 1 54 ? 21.487 77.355 94.947 1.00 49.00 54 GLY B CA 1
ATOM 3309 C C . GLY B 1 54 ? 21.593 75.966 94.339 1.00 46.13 54 GLY B C 1
ATOM 3310 O O . GLY B 1 54 ? 20.872 75.035 94.716 1.00 47.67 54 GLY B O 1
ATOM 3311 N N . PRO B 1 55 ? 22.510 75.805 93.380 1.00 44.85 55 PRO B N 1
ATOM 3312 C CA . PRO B 1 55 ? 22.694 74.495 92.731 1.00 41.28 55 PRO B CA 1
ATOM 3313 C C . PRO B 1 55 ? 23.260 73.479 93.716 1.00 40.74 55 PRO B C 1
ATOM 3314 O O . PRO B 1 55 ? 24.259 73.738 94.387 1.00 38.91 55 PRO B O 1
ATOM 3318 N N . ARG B 1 56 ? 22.599 72.325 93.808 1.00 42.57 56 ARG B N 1
ATOM 3319 C CA . ARG B 1 56 ? 22.921 71.276 94.773 1.00 42.34 56 ARG B CA 1
ATOM 3320 C C . ARG B 1 56 ? 22.802 71.769 96.214 1.00 44.14 56 ARG B C 1
ATOM 3321 O O . ARG B 1 56 ? 23.290 71.111 97.142 1.00 41.97 56 ARG B O 1
ATOM 3329 N N . GLY B 1 57 ? 22.126 72.910 96.420 1.00 46.47 57 GLY B N 1
ATOM 3330 C CA . GLY B 1 57 ? 21.892 73.401 97.764 1.00 50.57 57 GLY B CA 1
ATOM 3331 C C . GLY B 1 57 ? 20.995 72.473 98.568 1.00 56.54 57 GLY B C 1
ATOM 3332 O O . GLY B 1 57 ? 20.356 71.557 98.045 1.00 55.49 57 GLY B O 1
ATOM 3333 N N . ASP B 1 58 ? 20.980 72.690 99.886 1.00 60.36 58 ASP B N 1
ATOM 3334 C CA . ASP B 1 58 ? 20.212 71.838 100.787 1.00 64.99 58 ASP B CA 1
ATOM 3335 C C . ASP B 1 58 ? 19.994 72.569 102.100 1.00 66.49 58 ASP B C 1
ATOM 3336 O O . ASP B 1 58 ? 20.935 73.202 102.598 1.00 61.89 58 ASP B O 1
ATOM 3341 N N . PRO B 1 59 ? 18.796 72.509 102.690 1.00 68.17 59 PRO B N 1
ATOM 3342 C CA . PRO B 1 59 ? 18.567 73.248 103.941 1.00 63.10 59 PRO B CA 1
ATOM 3343 C C . PRO B 1 59 ? 19.467 72.810 105.084 1.00 60.39 59 PRO B C 1
ATOM 3344 O O . PRO B 1 59 ? 19.811 73.644 105.936 1.00 59.80 59 PRO B O 1
ATOM 3348 N N . ILE B 1 60 ? 19.867 71.540 105.127 1.00 57.96 60 ILE B N 1
ATOM 3349 C CA . ILE B 1 60 ? 20.738 71.048 106.193 1.00 56.93 60 ILE B CA 1
ATOM 3350 C C . ILE B 1 60 ? 22.211 71.165 105.815 1.00 58.25 60 ILE B C 1
ATOM 3351 O O . ILE B 1 60 ? 23.020 71.708 106.573 1.00 55.06 60 ILE B O 1
ATOM 3356 N N . ARG B 1 61 ? 22.588 70.657 104.640 1.00 58.04 61 ARG B N 1
ATOM 3357 C CA . ARG B 1 61 ? 24.001 70.513 104.320 1.00 54.69 61 ARG B CA 1
ATOM 3358 C C . ARG B 1 61 ? 24.642 71.798 103.800 1.00 54.06 61 ARG B C 1
ATOM 3359 O O . ARG B 1 61 ? 25.858 71.956 103.942 1.00 53.30 61 ARG B O 1
ATOM 3367 N N . SER B 1 62 ? 23.872 72.739 103.248 1.00 51.82 62 SER B N 1
ATOM 3368 C CA . SER B 1 62 ? 24.490 73.985 102.797 1.00 53.30 62 SER B CA 1
ATOM 3369 C C . SER B 1 62 ? 25.246 74.697 103.916 1.00 52.62 62 SER B C 1
ATOM 3370 O O . SER B 1 62 ? 26.456 74.934 103.762 1.00 52.45 62 SER B O 1
ATOM 3373 N N . PRO B 1 63 ? 24.630 75.052 105.052 1.00 54.29 63 PRO B N 1
ATOM 3374 C CA . PRO B 1 63 ? 25.416 75.713 106.104 1.00 53.35 63 PRO B CA 1
ATOM 3375 C C . PRO B 1 63 ? 26.466 74.811 106.721 1.00 53.24 63 PRO B C 1
ATOM 3376 O O . PRO B 1 63 ? 27.503 75.306 107.181 1.00 52.72 63 PRO B O 1
ATOM 3380 N N . LEU B 1 64 ? 26.229 73.499 106.745 1.00 52.80 64 LEU B N 1
ATOM 3381 C CA . LEU B 1 64 ? 27.213 72.589 107.317 1.00 51.56 64 LEU B CA 1
ATOM 3382 C C . LEU B 1 64 ? 28.509 72.591 106.518 1.00 51.87 64 LEU B C 1
ATOM 3383 O O . LEU B 1 64 ? 29.581 72.342 107.080 1.00 55.06 64 LEU B O 1
ATOM 3388 N N . LEU B 1 65 ? 28.445 72.872 105.215 1.00 50.21 65 LEU B N 1
ATOM 3389 C CA . LEU B 1 65 ? 29.615 72.720 104.358 1.00 49.03 65 LEU B CA 1
ATOM 3390 C C . LEU B 1 65 ? 30.115 74.021 103.742 1.00 45.62 65 LEU B C 1
ATOM 3391 O O . LEU B 1 65 ? 31.072 73.981 102.955 1.00 41.87 65 LEU B O 1
ATOM 3396 N N . CYS B 1 66 ? 29.538 75.174 104.101 1.00 47.73 66 CYS B N 1
ATOM 3397 C CA . CYS B 1 66 ? 29.910 76.410 103.410 1.00 47.20 66 CYS B CA 1
ATOM 3398 C C . CYS B 1 66 ? 31.315 76.885 103.754 1.00 46.94 66 CYS B C 1
ATOM 3399 O O . CYS B 1 66 ? 31.825 77.783 103.071 1.00 44.75 66 CYS B O 1
ATOM 3402 N N . ASP B 1 67 ? 31.941 76.322 104.797 1.00 47.11 67 ASP B N 1
ATOM 3403 C CA . ASP B 1 67 ? 33.332 76.584 105.148 1.00 45.18 67 ASP B CA 1
ATOM 3404 C C . ASP B 1 67 ? 34.080 75.274 105.374 1.00 44.67 67 ASP B C 1
ATOM 3405 O O . ASP B 1 67 ? 34.969 75.188 106.230 1.00 44.09 67 ASP B O 1
ATOM 3410 N N . ASP B 1 68 ? 33.725 74.245 104.611 1.00 41.94 68 ASP B N 1
ATOM 3411 C CA . ASP B 1 68 ? 34.367 72.938 104.674 1.00 40.18 68 ASP B CA 1
ATOM 3412 C C . ASP B 1 68 ? 35.141 72.728 103.377 1.00 39.23 68 ASP B C 1
ATOM 3413 O O . ASP B 1 68 ? 34.548 72.727 102.296 1.00 38.98 68 ASP B O 1
ATOM 3418 N N . VAL B 1 69 ? 36.461 72.550 103.486 1.00 39.52 69 VAL B N 1
ATOM 3419 C CA . VAL B 1 69 ? 37.311 72.459 102.301 1.00 38.61 69 VAL B CA 1
ATOM 3420 C C . VAL B 1 69 ? 36.982 71.232 101.462 1.00 38.88 69 VAL B C 1
ATOM 3421 O O . VAL B 1 69 ? 37.283 71.209 100.262 1.00 38.32 69 VAL B O 1
ATOM 3425 N N . GLU B 1 70 ? 36.378 70.203 102.064 1.00 39.36 70 GLU B N 1
ATOM 3426 C CA . GLU B 1 70 ? 35.990 69.027 101.300 1.00 42.72 70 GLU B CA 1
ATOM 3427 C C . GLU B 1 70 ? 34.818 69.288 100.369 1.00 39.31 70 GLU B C 1
ATOM 3428 O O . GLU B 1 70 ? 34.541 68.447 99.514 1.00 39.84 70 GLU B O 1
ATOM 3434 N N . ASN B 1 71 ? 34.157 70.438 100.482 1.00 39.00 71 ASN B N 1
ATOM 3435 C CA . ASN B 1 71 ? 33.054 70.816 99.604 1.00 37.21 71 ASN B CA 1
ATOM 3436 C C . ASN B 1 71 ? 33.458 71.914 98.620 1.00 36.07 71 ASN B C 1
ATOM 3437 O O . ASN B 1 71 ? 32.604 72.454 97.916 1.00 35.65 71 ASN B O 1
ATOM 3442 N N . LEU B 1 72 ? 34.737 72.258 98.542 1.00 34.88 72 LEU B N 1
ATOM 3443 C CA . LEU B 1 72 ? 35.173 73.377 97.722 1.00 32.31 72 LEU B CA 1
ATOM 3444 C C . LEU B 1 72 ? 36.057 72.895 96.578 1.00 32.85 72 LEU B C 1
ATOM 3445 O O . LEU B 1 72 ? 36.822 71.931 96.720 1.00 32.45 72 LEU B O 1
ATOM 3450 N N . ILE B 1 73 ? 35.932 73.562 95.431 1.00 30.13 73 ILE B N 1
ATOM 3451 C CA . ILE B 1 73 ? 36.831 73.347 94.313 1.00 30.33 73 ILE B CA 1
ATOM 3452 C C . ILE B 1 73 ? 37.203 74.709 93.743 1.00 29.36 73 ILE B C 1
ATOM 3453 O O . ILE B 1 73 ? 36.582 75.726 94.053 1.00 28.77 73 ILE B O 1
ATOM 3458 N N . LEU B 1 74 ? 38.252 74.722 92.923 1.00 28.27 74 LEU B N 1
ATOM 3459 C CA . LEU B 1 74 ? 38.649 75.909 92.182 1.00 28.81 74 LEU B CA 1
ATOM 3460 C C . LEU B 1 74 ? 38.080 75.817 90.778 1.00 27.99 74 LEU B C 1
ATOM 3461 O O . LEU B 1 74 ? 38.213 74.777 90.122 1.00 25.31 74 LEU B O 1
ATOM 3466 N N . LEU B 1 75 ? 37.468 76.910 90.311 1.00 27.22 75 LEU B N 1
ATOM 3467 C CA . LEU B 1 75 ? 36.979 76.958 88.943 1.00 28.86 75 LEU B CA 1
ATOM 3468 C C . LEU B 1 75 ? 37.184 78.338 88.332 1.00 29.98 75 LEU B C 1
ATOM 3469 O O . LEU B 1 75 ? 37.009 79.358 88.997 1.00 30.94 75 LEU B O 1
ATOM 3474 N N . CYS B 1 76 ? 37.537 78.371 87.049 1.00 27.91 76 CYS B N 1
ATOM 3475 C CA . CYS B 1 76 ? 37.459 79.631 86.329 1.00 27.36 76 CYS B CA 1
ATOM 3476 C C . CYS B 1 76 ? 35.987 80.025 86.133 1.00 29.13 76 CYS B C 1
ATOM 3477 O O . CYS B 1 76 ? 35.070 79.215 86.308 1.00 27.84 76 CYS B O 1
ATOM 3480 N N . ASP B 1 77 ? 35.770 81.292 85.754 1.00 28.44 77 ASP B N 1
ATOM 3481 C CA . ASP B 1 77 ? 34.411 81.824 85.666 1.00 28.77 77 ASP B CA 1
ATOM 3482 C C . ASP B 1 77 ? 33.539 81.021 84.706 1.00 27.39 77 ASP B C 1
ATOM 3483 O O . ASP B 1 77 ? 32.369 80.759 84.998 1.00 26.94 77 ASP B O 1
ATOM 3488 N N . ALA B 1 78 ? 34.081 80.648 83.546 1.00 27.76 78 ALA B N 1
ATOM 3489 C CA . ALA B 1 78 ? 33.285 79.947 82.548 1.00 27.68 78 ALA B CA 1
ATOM 3490 C C . ALA B 1 78 ? 32.843 78.570 83.048 1.00 28.86 78 ALA B C 1
ATOM 3491 O O . ALA B 1 78 ? 31.712 78.140 82.784 1.00 28.67 78 ALA B O 1
ATOM 3493 N N . HIS B 1 79 ? 33.714 77.852 83.759 1.00 27.34 79 HIS B N 1
ATOM 3494 C CA . HIS B 1 79 ? 33.315 76.529 84.230 1.00 28.42 79 HIS B CA 1
ATOM 3495 C C . HIS B 1 79 ? 32.600 76.567 85.573 1.00 28.15 79 HIS B C 1
ATOM 3496 O O . HIS B 1 79 ? 31.925 75.593 85.931 1.00 27.95 79 HIS B O 1
ATOM 3503 N N . HIS B 1 80 ? 32.735 77.660 86.319 1.00 27.91 80 HIS B N 1
ATOM 3504 C CA . HIS B 1 80 ? 31.813 77.899 87.417 1.00 29.79 80 HIS B CA 1
ATOM 3505 C C . HIS B 1 80 ? 30.397 78.085 86.884 1.00 28.98 80 HIS B C 1
ATOM 3506 O O . HIS B 1 80 ? 29.432 77.538 87.440 1.00 29.88 80 HIS B O 1
ATOM 3513 N N . ARG B 1 81 ? 30.252 78.831 85.788 1.00 29.05 81 ARG B N 1
ATOM 3514 C CA . ARG B 1 81 ? 28.923 78.973 85.209 1.00 29.93 81 ARG B CA 1
ATOM 3515 C C . ARG B 1 81 ? 28.440 77.656 84.606 1.00 29.04 81 ARG B C 1
ATOM 3516 O O . ARG B 1 81 ? 27.241 77.340 84.664 1.00 28.91 81 ARG B O 1
ATOM 3524 N N . LEU B 1 82 ? 29.363 76.842 84.089 1.00 28.86 82 LEU B N 1
ATOM 3525 C CA . LEU B 1 82 ? 28.955 75.572 83.502 1.00 29.95 82 LEU B CA 1
ATOM 3526 C C . LEU B 1 82 ? 28.317 74.657 84.549 1.00 28.53 82 LEU B C 1
ATOM 3527 O O . LEU B 1 82 ? 27.306 74.011 84.276 1.00 29.31 82 LEU B O 1
ATOM 3532 N N . ILE B 1 83 ? 28.886 74.584 85.756 1.00 28.39 83 ILE B N 1
ATOM 3533 C CA . ILE B 1 83 ? 28.328 73.674 86.758 1.00 28.96 83 ILE B CA 1
ATOM 3534 C C . ILE B 1 83 ? 27.222 74.279 87.615 1.00 30.65 83 ILE B C 1
ATOM 3535 O O . ILE B 1 83 ? 26.549 73.529 88.337 1.00 32.41 83 ILE B O 1
ATOM 3540 N N . ASP B 1 84 ? 27.034 75.606 87.593 1.00 29.58 84 ASP B N 1
ATOM 3541 C CA . ASP B 1 84 ? 26.034 76.282 88.417 1.00 32.23 84 ASP B CA 1
ATOM 3542 C C . ASP B 1 84 ? 24.820 76.772 87.638 1.00 33.07 84 ASP B C 1
ATOM 3543 O O . ASP B 1 84 ? 23.788 77.044 88.249 1.00 33.95 84 ASP B O 1
ATOM 3548 N N . VAL B 1 85 ? 24.926 76.913 86.320 1.00 31.33 85 VAL B N 1
ATOM 3549 C CA . VAL B 1 85 ? 23.872 77.494 85.509 1.00 31.54 85 VAL B CA 1
ATOM 3550 C C . VAL B 1 85 ? 23.536 76.565 84.355 1.00 33.36 85 VAL B C 1
ATOM 3551 O O . VAL B 1 85 ? 22.375 76.186 84.169 1.00 33.84 85 VAL B O 1
ATOM 3555 N N . GLU B 1 86 ? 24.545 76.211 83.552 1.00 31.99 86 GLU B N 1
ATOM 3556 C CA . GLU B 1 86 ? 24.278 75.512 82.299 1.00 32.35 86 GLU B CA 1
ATOM 3557 C C . GLU B 1 86 ? 24.015 74.021 82.490 1.00 32.42 86 GLU B C 1
ATOM 3558 O O . GLU B 1 86 ? 23.181 73.440 81.791 1.00 34.44 86 GLU B O 1
ATOM 3564 N N . ALA B 1 87 ? 24.730 73.368 83.395 1.00 31.22 87 ALA B N 1
ATOM 3565 C CA . ALA B 1 87 ? 24.732 71.912 83.444 1.00 31.27 87 ALA B CA 1
ATOM 3566 C C . ALA B 1 87 ? 24.678 71.439 84.887 1.00 32.33 87 ALA B C 1
ATOM 3567 O O . ALA B 1 87 ? 25.479 70.613 85.326 1.00 32.44 87 ALA B O 1
ATOM 3569 N N . VAL B 1 88 ? 23.724 71.977 85.647 1.00 34.56 88 VAL B N 1
ATOM 3570 C CA . VAL B 1 88 ? 23.629 71.641 87.066 1.00 35.04 88 VAL B CA 1
ATOM 3571 C C . VAL B 1 88 ? 23.385 70.153 87.246 1.00 34.70 88 VAL B C 1
ATOM 3572 O O . VAL B 1 88 ? 24.051 69.491 88.050 1.00 36.52 88 VAL B O 1
ATOM 3576 N N . ALA B 1 89 ? 22.434 69.603 86.488 1.00 35.62 89 ALA B N 1
ATOM 3577 C CA . ALA B 1 89 ? 22.055 68.210 86.693 1.00 35.56 89 ALA B CA 1
ATOM 3578 C C . ALA B 1 89 ? 23.180 67.264 86.307 1.00 34.71 89 ALA B C 1
ATOM 3579 O O . ALA B 1 89 ? 23.475 66.313 87.040 1.00 37.02 89 ALA B O 1
ATOM 3581 N N . GLU B 1 90 ? 23.857 67.545 85.190 1.00 35.47 90 GLU B N 1
ATOM 3582 C CA . GLU B 1 90 ? 24.966 66.702 84.751 1.00 34.28 90 GLU B CA 1
ATOM 3583 C C . GLU B 1 90 ? 26.093 66.683 85.775 1.00 35.36 90 GLU B C 1
ATOM 3584 O O . GLU B 1 90 ? 26.742 65.647 85.961 1.00 35.76 90 GLU B O 1
ATOM 3590 N N . TYR B 1 91 ? 26.320 67.797 86.473 1.00 33.60 91 TYR B N 1
ATOM 3591 C CA . TYR B 1 91 ? 27.418 67.891 87.431 1.00 34.30 91 TYR B CA 1
ATOM 3592 C C . TYR B 1 91 ? 26.828 67.714 88.824 1.00 35.32 91 TYR B C 1
ATOM 3593 O O . TYR B 1 91 ? 26.648 68.669 89.590 1.00 33.06 91 TYR B O 1
ATOM 3602 N N . SER B 1 92 ? 26.521 66.457 89.143 1.00 34.02 92 SER B N 1
ATOM 3603 C CA . SER B 1 92 ? 26.022 66.108 90.459 1.00 35.15 92 SER B CA 1
ATOM 3604 C C . SER B 1 92 ? 27.148 66.155 91.486 1.00 33.38 92 SER B C 1
ATOM 3605 O O . SER B 1 92 ? 28.332 66.010 91.161 1.00 33.08 92 SER B O 1
ATOM 3608 N N . GLU B 1 93 ? 26.754 66.288 92.751 1.00 32.94 93 GLU B N 1
ATOM 3609 C CA . GLU B 1 93 ? 27.721 66.249 93.844 1.00 34.43 93 GLU B CA 1
ATOM 3610 C C . GLU B 1 93 ? 28.669 65.060 93.749 1.00 36.00 93 GLU B C 1
ATOM 3611 O O . GLU B 1 93 ? 29.886 65.268 93.881 1.00 35.50 93 GLU B O 1
ATOM 3617 N N . PRO B 1 94 ? 28.214 63.821 93.508 1.00 35.93 94 PRO B N 1
ATOM 3618 C CA . PRO B 1 94 ? 29.199 62.723 93.400 1.00 35.63 94 PRO B CA 1
ATOM 3619 C C . PRO B 1 94 ? 30.146 62.907 92.234 1.00 35.74 94 PRO B C 1
ATOM 3620 O O . PRO B 1 94 ? 31.335 62.564 92.344 1.00 36.29 94 PRO B O 1
ATOM 3624 N N . ARG B 1 95 ? 29.654 63.429 91.110 1.00 32.86 95 ARG B N 1
ATOM 3625 C CA . ARG B 1 95 ? 30.531 63.624 89.957 1.00 34.75 95 ARG B CA 1
ATOM 3626 C C . ARG B 1 95 ? 31.540 64.741 90.220 1.00 34.67 95 ARG B C 1
ATOM 3627 O O . ARG B 1 95 ? 32.704 64.644 89.808 1.00 35.00 95 ARG B O 1
ATOM 3635 N N . LEU B 1 96 ? 31.112 65.809 90.900 1.00 34.28 96 LEU B N 1
ATOM 3636 C CA . LEU B 1 96 ? 32.044 66.876 91.254 1.00 34.09 96 LEU B CA 1
ATOM 3637 C C . LEU B 1 96 ? 33.033 66.403 92.294 1.00 36.19 96 LEU B C 1
ATOM 3638 O O . LEU B 1 96 ? 34.214 66.767 92.248 1.00 35.44 96 LEU B O 1
ATOM 3643 N N . GLN B 1 97 ? 32.562 65.608 93.255 1.00 36.67 97 GLN B N 1
ATOM 3644 C CA . GLN B 1 97 ? 33.473 65.015 94.223 1.00 37.95 97 GLN B CA 1
ATOM 3645 C C . GLN B 1 97 ? 34.519 64.163 93.532 1.00 36.42 97 GLN B C 1
ATOM 3646 O O . GLN B 1 97 ? 35.672 64.130 93.975 1.00 36.47 97 GLN B O 1
ATOM 3652 N N . GLN B 1 98 ? 34.164 63.489 92.435 1.00 35.68 98 GLN B N 1
ATOM 3653 C CA . GLN B 1 98 ? 35.168 62.656 91.791 1.00 39.99 98 GLN B CA 1
ATOM 3654 C C . GLN B 1 98 ? 36.253 63.564 91.230 1.00 38.47 98 GLN B C 1
ATOM 3655 O O . GLN B 1 98 ? 37.459 63.306 91.367 1.00 35.88 98 GLN B O 1
ATOM 3661 N N . ILE B 1 99 ? 35.808 64.644 90.575 1.00 36.60 99 ILE B N 1
ATOM 3662 C CA . ILE B 1 99 ? 36.714 65.575 89.928 1.00 34.81 99 ILE B CA 1
ATOM 3663 C C . ILE B 1 99 ? 37.645 66.194 90.953 1.00 33.08 99 ILE B C 1
ATOM 3664 O O . ILE B 1 99 ? 38.860 66.266 90.741 1.00 30.67 99 ILE B O 1
ATOM 3669 N N . LYS B 1 100 ? 37.106 66.546 92.118 1.00 32.74 100 LYS B N 1
ATOM 3670 C CA . LYS B 1 100 ? 37.926 67.119 93.172 1.00 31.36 100 LYS B CA 1
ATOM 3671 C C . LYS B 1 100 ? 38.983 66.124 93.617 1.00 33.05 100 LYS B C 1
ATOM 3672 O O . LYS B 1 100 ? 40.183 66.439 93.629 1.00 29.27 100 LYS B O 1
ATOM 3678 N N . ARG B 1 101 ? 38.565 64.873 93.866 1.00 33.30 101 ARG B N 1
ATOM 3679 C CA . ARG B 1 101 ? 39.498 63.878 94.377 1.00 33.92 101 ARG B CA 1
ATOM 3680 C C . ARG B 1 101 ? 40.554 63.559 93.339 1.00 31.01 101 ARG B C 1
ATOM 3681 O O . ARG B 1 101 ? 41.740 63.445 93.668 1.00 30.27 101 ARG B O 1
ATOM 3689 N N . ALA B 1 102 ? 40.148 63.456 92.073 1.00 30.64 102 ALA B N 1
ATOM 3690 C CA . ALA B 1 102 ? 41.107 63.135 91.025 1.00 30.15 102 ALA B CA 1
ATOM 3691 C C . ALA B 1 102 ? 42.062 64.296 90.791 1.00 29.68 102 ALA B C 1
ATOM 3692 O O . ALA B 1 102 ? 43.281 64.095 90.666 1.00 28.28 102 ALA B O 1
ATOM 3694 N N . HIS B 1 103 ? 41.531 65.524 90.789 1.00 30.00 103 HIS B N 1
ATOM 3695 C CA . HIS B 1 103 ? 42.364 66.694 90.537 1.00 29.65 103 HIS B CA 1
ATOM 3696 C C . HIS B 1 103 ? 43.409 66.873 91.637 1.00 28.02 103 HIS B C 1
ATOM 3697 O O . HIS B 1 103 ? 44.599 67.060 91.353 1.00 28.51 103 HIS B O 1
ATOM 3704 N N . GLU B 1 104 ? 42.991 66.766 92.902 1.00 27.73 104 GLU B N 1
ATOM 3705 C CA . GLU B 1 104 ? 43.931 66.957 94.007 1.00 29.26 104 GLU B CA 1
ATOM 3706 C C . GLU B 1 104 ? 44.907 65.786 94.125 1.00 29.66 104 GLU B C 1
ATOM 3707 O O . GLU B 1 104 ? 46.076 65.993 94.468 1.00 28.92 104 GLU B O 1
ATOM 3713 N N . ALA B 1 105 ? 44.464 64.558 93.827 1.00 29.18 105 ALA B N 1
ATOM 3714 C CA . ALA B 1 105 ? 45.395 63.437 93.834 1.00 29.97 105 ALA B CA 1
ATOM 3715 C C . ALA B 1 105 ? 46.470 63.607 92.772 1.00 31.02 105 ALA B C 1
ATOM 3716 O O . ALA B 1 105 ? 47.661 63.419 93.053 1.00 30.44 105 ALA B O 1
ATOM 3718 N N . ARG B 1 106 ? 46.087 64.007 91.557 1.00 29.02 106 ARG B N 1
ATOM 3719 C CA . ARG B 1 106 ? 47.114 64.208 90.535 1.00 27.59 106 ARG B CA 1
ATOM 3720 C C . ARG B 1 106 ? 48.096 65.292 90.955 1.00 27.61 106 ARG B C 1
ATOM 3721 O O . ARG B 1 106 ? 49.310 65.072 90.903 1.00 28.66 106 ARG B O 1
ATOM 3729 N N . VAL B 1 107 ? 47.592 66.433 91.462 1.00 28.54 107 VAL B N 1
ATOM 3730 C CA . VAL B 1 107 ? 48.469 67.557 91.819 1.00 28.64 107 VAL B CA 1
ATOM 3731 C C . VAL B 1 107 ? 49.501 67.124 92.860 1.00 28.90 107 VAL B C 1
ATOM 3732 O O . VAL B 1 107 ? 50.694 67.411 92.726 1.00 29.47 107 VAL B O 1
ATOM 3736 N N . GLU B 1 108 ? 49.062 66.426 93.913 1.00 29.81 108 GLU B N 1
ATOM 3737 C CA . GLU B 1 108 ? 50.017 65.973 94.927 1.00 32.32 108 GLU B CA 1
ATOM 3738 C C . GLU B 1 108 ? 51.047 65.004 94.350 1.00 32.53 108 GLU B C 1
ATOM 3739 O O . GLU B 1 108 ? 52.241 65.085 94.670 1.00 32.77 108 GLU B O 1
ATOM 3745 N N . ALA B 1 109 ? 50.605 64.058 93.524 1.00 32.26 109 ALA B N 1
ATOM 3746 C CA . ALA B 1 109 ? 51.525 63.034 93.039 1.00 31.73 109 ALA B CA 1
ATOM 3747 C C . ALA B 1 109 ? 52.561 63.623 92.091 1.00 30.51 109 ALA B C 1
ATOM 3748 O O . ALA B 1 109 ? 53.695 63.144 92.045 1.00 32.13 109 ALA B O 1
ATOM 3750 N N . VAL B 1 110 ? 52.190 64.633 91.307 1.00 29.90 110 VAL B N 1
ATOM 3751 C CA . VAL B 1 110 ? 53.180 65.189 90.396 1.00 30.91 110 VAL B CA 1
ATOM 3752 C C . VAL B 1 110 ? 54.100 66.174 91.118 1.00 30.10 110 VAL B C 1
ATOM 3753 O O . VAL B 1 110 ? 55.260 66.309 90.745 1.00 31.23 110 VAL B O 1
ATOM 3757 N N . THR B 1 111 ? 53.620 66.899 92.130 1.00 29.27 111 THR B N 1
ATOM 3758 C CA . THR B 1 111 ? 54.554 67.795 92.811 1.00 30.93 111 THR B CA 1
ATOM 3759 C C . THR B 1 111 ? 55.563 67.033 93.652 1.00 31.37 111 THR B C 1
ATOM 3760 O O . THR B 1 111 ? 56.609 67.599 93.983 1.00 31.14 111 THR B O 1
ATOM 3764 N N . GLU B 1 112 ? 55.295 65.753 93.952 1.00 34.08 112 GLU B N 1
ATOM 3765 C CA . GLU B 1 112 ? 56.203 64.923 94.743 1.00 36.39 112 GLU B CA 1
ATOM 3766 C C . GLU B 1 112 ? 57.486 64.599 93.985 1.00 36.88 112 GLU B C 1
ATOM 3767 O O . GLU B 1 112 ? 58.510 64.302 94.610 1.00 37.08 112 GLU B O 1
ATOM 3773 N N . ILE B 1 113 ? 57.468 64.706 92.664 1.00 35.46 113 ILE B N 1
ATOM 3774 C CA . ILE B 1 113 ? 58.628 64.338 91.870 1.00 34.63 113 ILE B CA 1
ATOM 3775 C C . ILE B 1 113 ? 59.725 65.361 92.150 1.00 34.12 113 ILE B C 1
ATOM 3776 O O . ILE B 1 113 ? 59.530 66.567 91.966 1.00 34.20 113 ILE B O 1
ATOM 3781 N N . THR B 1 114 ? 60.845 64.889 92.683 1.00 34.11 114 THR B N 1
ATOM 3782 C CA . THR B 1 114 ? 61.969 65.731 93.078 1.00 36.69 114 THR B CA 1
ATOM 3783 C C . THR B 1 114 ? 62.710 66.313 91.866 1.00 35.78 114 THR B C 1
ATOM 3784 O O . THR B 1 114 ? 62.621 65.814 90.744 1.00 35.63 114 THR B O 1
ATOM 3788 N N . ALA B 1 115 ? 63.449 67.402 92.115 1.00 34.57 115 ALA B N 1
ATOM 3789 C CA . ALA B 1 115 ? 64.167 68.078 91.033 1.00 37.15 115 ALA B CA 1
ATOM 3790 C C . ALA B 1 115 ? 65.162 67.168 90.308 1.00 36.89 115 ALA B C 1
ATOM 3791 O O . ALA B 1 115 ? 65.470 67.405 89.133 1.00 35.46 115 ALA B O 1
ATOM 3793 N N . ASP B 1 116 ? 65.670 66.128 90.963 1.00 35.07 116 ASP B N 1
ATOM 3794 C CA . ASP B 1 116 ? 66.654 65.265 90.315 1.00 37.23 116 ASP B CA 1
ATOM 3795 C C . ASP B 1 116 ? 66.029 64.283 89.325 1.00 36.51 116 ASP B C 1
ATOM 3796 O O . ASP B 1 116 ? 66.768 63.553 88.653 1.00 37.37 116 ASP B O 1
ATOM 3801 N N . ARG B 1 117 ? 64.702 64.241 89.205 1.00 34.79 117 ARG B N 1
ATOM 3802 C CA . ARG B 1 117 ? 64.020 63.285 88.337 1.00 35.23 117 ARG B CA 1
ATOM 3803 C C . ARG B 1 117 ? 63.597 63.874 86.983 1.00 32.06 117 ARG B C 1
ATOM 3804 O O . ARG B 1 117 ? 62.625 63.403 86.389 1.00 32.47 117 ARG B O 1
ATOM 3812 N N . GLY B 1 118 ? 64.268 64.923 86.505 1.00 29.39 118 GLY B N 1
ATOM 3813 C CA . GLY B 1 118 ? 63.905 65.514 85.235 1.00 30.31 118 GLY B CA 1
ATOM 3814 C C . GLY B 1 118 ? 64.429 64.712 84.053 1.00 31.11 118 GLY B C 1
ATOM 3815 O O . GLY B 1 118 ? 65.397 63.956 84.146 1.00 30.71 118 GLY B O 1
ATOM 3816 N N . THR B 1 119 ? 63.709 64.790 82.938 1.00 30.04 119 THR B N 1
ATOM 3817 C CA . THR B 1 119 ? 64.063 63.987 81.784 1.00 26.92 119 THR B CA 1
ATOM 3818 C C . THR B 1 119 ? 63.877 64.803 80.513 1.00 25.07 119 THR B C 1
ATOM 3819 O O . THR B 1 119 ? 63.061 65.728 80.454 1.00 25.94 119 THR B O 1
ATOM 3823 N N . HIS B 1 120 ? 64.618 64.414 79.475 1.00 24.93 120 HIS B N 1
ATOM 3824 C CA . HIS B 1 120 ? 64.432 64.923 78.119 1.00 26.07 120 HIS B CA 1
ATOM 3825 C C . HIS B 1 120 ? 63.731 63.855 77.273 1.00 26.35 120 HIS B C 1
ATOM 3826 O O . HIS B 1 120 ? 64.110 62.673 77.303 1.00 23.33 120 HIS B O 1
ATOM 3833 N N . MET B 1 121 ? 62.705 64.271 76.536 1.00 23.87 121 MET B N 1
ATOM 3834 C CA . MET B 1 121 ? 61.997 63.378 75.630 1.00 24.20 121 MET B CA 1
ATOM 3835 C C . MET B 1 121 ? 62.760 63.299 74.316 1.00 24.17 121 MET B C 1
ATOM 3836 O O . MET B 1 121 ? 63.154 64.319 73.752 1.00 23.71 121 MET B O 1
ATOM 3841 N N . LEU B 1 122 ? 62.973 62.078 73.835 1.00 24.09 122 LEU B N 1
ATOM 3842 C CA . LEU B 1 122 ? 63.630 61.846 72.560 1.00 22.12 122 LEU B CA 1
ATOM 3843 C C . LEU B 1 122 ? 62.644 61.103 71.685 1.00 21.51 122 LEU B C 1
ATOM 3844 O O . LEU B 1 122 ? 62.136 60.053 72.087 1.00 21.10 122 LEU B O 1
ATOM 3849 N N . PHE B 1 123 ? 62.341 61.672 70.527 1.00 21.39 123 PHE B N 1
ATOM 3850 C CA . PHE B 1 123 ? 61.413 61.092 69.569 1.00 22.62 123 PHE B CA 1
ATOM 3851 C C . PHE B 1 123 ? 62.195 60.558 68.387 1.00 22.40 123 PHE B C 1
ATOM 3852 O O . PHE B 1 123 ? 63.088 61.241 67.878 1.00 24.09 123 PHE B O 1
ATOM 3860 N N . TYR B 1 124 ? 61.822 59.371 67.917 1.00 22.95 124 TYR B N 1
ATOM 3861 C CA . TYR B 1 124 ? 62.306 58.858 66.635 1.00 24.60 124 TYR B CA 1
ATOM 3862 C C . TYR B 1 124 ? 61.095 58.357 65.868 1.00 24.04 124 TYR B C 1
ATOM 3863 O O . TYR B 1 124 ? 60.487 57.359 66.261 1.00 26.52 124 TYR B O 1
ATOM 3872 N N . SER B 1 125 ? 60.737 59.043 64.786 1.00 23.67 125 SER B N 1
ATOM 3873 C CA . SER B 1 125 ? 59.489 58.727 64.105 1.00 25.85 125 SER B CA 1
ATOM 3874 C C . SER B 1 125 ? 59.430 59.512 62.812 1.00 27.79 125 SER B C 1
ATOM 3875 O O . SER B 1 125 ? 60.183 60.471 62.613 1.00 28.60 125 SER B O 1
ATOM 3878 N N . ALA B 1 126 ? 58.543 59.084 61.926 1.00 27.01 126 ALA B N 1
ATOM 3879 C CA . ALA B 1 126 ? 58.184 59.930 60.796 1.00 31.31 126 ALA B CA 1
ATOM 3880 C C . ALA B 1 126 ? 57.179 61.008 61.233 1.00 31.99 126 ALA B C 1
ATOM 3881 O O . ALA B 1 126 ? 56.459 60.849 62.228 1.00 28.99 126 ALA B O 1
ATOM 3883 N N . ARG B 1 127 ? 57.162 62.126 60.491 1.00 32.91 127 ARG B N 1
ATOM 3884 C CA . ARG B 1 127 ? 56.138 63.186 60.616 1.00 38.00 127 ARG B CA 1
ATOM 3885 C C . ARG B 1 127 ? 56.106 63.853 61.999 1.00 37.37 127 ARG B C 1
ATOM 3886 O O . ARG B 1 127 ? 55.048 64.282 62.452 1.00 38.39 127 ARG B O 1
ATOM 3894 N N . ILE B 1 128 ? 57.251 63.990 62.673 1.00 34.41 128 ILE B N 1
ATOM 3895 C CA . ILE B 1 128 ? 57.267 64.654 63.973 1.00 35.28 128 ILE B CA 1
ATOM 3896 C C . ILE B 1 128 ? 56.810 66.097 63.815 1.00 37.59 128 ILE B C 1
ATOM 3897 O O . ILE B 1 128 ? 57.293 66.835 62.943 1.00 35.67 128 ILE B O 1
ATOM 3902 N N . GLY B 1 129 ? 55.882 66.507 64.674 1.00 39.94 129 GLY B N 1
ATOM 3903 C CA . GLY B 1 129 ? 55.359 67.858 64.666 1.00 44.07 129 GLY B CA 1
ATOM 3904 C C . GLY B 1 129 ? 54.115 68.071 63.831 1.00 48.65 129 GLY B C 1
ATOM 3905 O O . GLY B 1 129 ? 53.641 69.211 63.743 1.00 55.80 129 GLY B O 1
ATOM 3906 N N . GLU B 1 130 ? 53.567 67.020 63.230 1.00 47.13 130 GLU B N 1
ATOM 3907 C CA . GLU B 1 130 ? 52.362 67.103 62.425 1.00 48.08 130 GLU B CA 1
ATOM 3908 C C . GLU B 1 130 ? 51.194 66.480 63.169 1.00 49.61 130 GLU B C 1
ATOM 3909 O O . GLU B 1 130 ? 51.371 65.674 64.089 1.00 48.14 130 GLU B O 1
ATOM 3915 N N . HIS B 1 131 ? 49.989 66.846 62.724 1.00 50.47 131 HIS B N 1
ATOM 3916 C CA . HIS B 1 131 ? 48.782 66.526 63.476 1.00 48.76 131 HIS B CA 1
ATOM 3917 C C . HIS B 1 131 ? 48.583 65.030 63.619 1.00 51.12 131 HIS B C 1
ATOM 3918 O O . HIS B 1 131 ? 48.035 64.573 64.633 1.00 51.66 131 HIS B O 1
ATOM 3925 N N . ASP B 1 132 ? 49.010 64.253 62.622 1.00 51.18 132 ASP B N 1
ATOM 3926 C CA . ASP B 1 132 ? 48.804 62.810 62.618 1.00 51.17 132 ASP B CA 1
ATOM 3927 C C . ASP B 1 132 ? 50.069 62.028 63.009 1.00 48.47 132 ASP B C 1
ATOM 3928 O O . ASP B 1 132 ? 50.150 60.823 62.748 1.00 48.84 132 ASP B O 1
ATOM 3933 N N . CYS B 1 133 ? 51.051 62.683 63.618 1.00 47.48 133 CYS B N 1
ATOM 3934 C CA . CYS B 1 133 ? 52.206 61.961 64.144 1.00 44.24 133 CYS B CA 1
ATOM 3935 C C . CYS B 1 133 ? 51.767 61.079 65.306 1.00 40.55 133 CYS B C 1
ATOM 3936 O O . CYS B 1 133 ? 51.088 61.564 66.219 1.00 40.63 133 CYS B O 1
ATOM 3939 N N . PRO B 1 134 ? 52.158 59.800 65.333 1.00 39.05 134 PRO B N 1
ATOM 3940 C CA . PRO B 1 134 ? 51.714 58.916 66.419 1.00 37.76 134 PRO B CA 1
ATOM 3941 C C . PRO B 1 134 ? 52.469 59.116 67.726 1.00 32.13 134 PRO B C 1
ATOM 3942 O O . PRO B 1 134 ? 52.071 58.535 68.752 1.00 30.84 134 PRO B O 1
ATOM 3946 N N . ILE B 1 135 ? 53.502 59.947 67.727 1.00 30.75 135 ILE B N 1
ATOM 3947 C CA . ILE B 1 135 ? 54.136 60.441 68.943 1.00 30.67 135 ILE B CA 1
ATOM 3948 C C . ILE B 1 135 ? 54.040 61.963 68.964 1.00 30.78 135 ILE B C 1
ATOM 3949 O O . ILE B 1 135 ? 54.509 62.639 68.041 1.00 32.96 135 ILE B O 1
ATOM 3954 N N . GLN B 1 136 ? 53.360 62.490 69.983 1.00 31.73 136 GLN B N 1
ATOM 3955 C CA . GLN B 1 136 ? 53.127 63.918 70.168 1.00 34.37 136 GLN B CA 1
ATOM 3956 C C . GLN B 1 136 ? 53.643 64.360 71.527 1.00 32.00 136 GLN B C 1
ATOM 3957 O O . GLN B 1 136 ? 53.560 63.618 72.511 1.00 29.08 136 GLN B O 1
ATOM 3963 N N . ALA B 1 137 ? 54.119 65.605 71.580 1.00 30.76 137 ALA B N 1
ATOM 3964 C CA . ALA B 1 137 ? 54.779 66.104 72.779 1.00 30.66 137 ALA B CA 1
ATOM 3965 C C . ALA B 1 137 ? 53.891 65.949 74.011 1.00 29.95 137 ALA B C 1
ATOM 3966 O O . ALA B 1 137 ? 54.365 65.571 75.091 1.00 28.66 137 ALA B O 1
ATOM 3968 N N . GLN B 1 138 ? 52.596 66.208 73.856 1.00 30.31 138 GLN B N 1
ATOM 3969 C CA . GLN B 1 138 ? 51.687 66.170 74.994 1.00 34.33 138 GLN B CA 1
ATOM 3970 C C . GLN B 1 138 ? 51.517 64.753 75.533 1.00 33.10 138 GLN B C 1
ATOM 3971 O O . GLN B 1 138 ? 51.496 64.538 76.750 1.00 31.90 138 GLN B O 1
ATOM 3977 N N . ASP B 1 139 ? 51.419 63.767 74.656 1.00 32.23 139 ASP B N 1
ATOM 3978 C CA . ASP B 1 139 ? 51.339 62.409 75.161 1.00 34.58 139 ASP B CA 1
ATOM 3979 C C . ASP B 1 139 ? 52.668 61.963 75.763 1.00 29.26 139 ASP B C 1
ATOM 3980 O O . ASP B 1 139 ? 52.679 61.242 76.767 1.00 26.30 139 ASP B O 1
ATOM 3985 N N . ALA B 1 140 ? 53.793 62.424 75.218 1.00 27.34 140 ALA B N 1
ATOM 3986 C CA . ALA B 1 140 ? 55.066 62.024 75.805 1.00 26.64 140 ALA B CA 1
ATOM 3987 C C . ALA B 1 140 ? 55.236 62.614 77.195 1.00 28.32 140 ALA B C 1
ATOM 3988 O O . ALA B 1 140 ? 55.586 61.890 78.134 1.00 24.01 140 ALA B O 1
ATOM 3990 N N . ARG B 1 141 ? 54.975 63.923 77.356 1.00 25.70 141 ARG B N 1
ATOM 3991 C CA . ARG B 1 141 ? 55.264 64.517 78.651 1.00 26.30 141 ARG B CA 1
ATOM 3992 C C . ARG B 1 141 ? 54.348 63.955 79.722 1.00 26.82 141 ARG B C 1
ATOM 3993 O O . ARG B 1 141 ? 54.750 63.851 80.885 1.00 27.42 141 ARG B O 1
ATOM 4001 N N . SER B 1 142 ? 53.140 63.536 79.341 1.00 27.72 142 SER B N 1
ATOM 4002 C CA . SER B 1 142 ? 52.274 62.828 80.272 1.00 27.00 142 SER B CA 1
ATOM 4003 C C . SER B 1 142 ? 52.805 61.429 80.578 1.00 24.85 142 SER B C 1
ATOM 4004 O O . SER B 1 142 ? 52.641 60.925 81.699 1.00 24.91 142 SER B O 1
ATOM 4007 N N . ALA B 1 143 ? 53.449 60.797 79.601 1.00 24.54 143 ALA B N 1
ATOM 4008 C CA . ALA B 1 143 ? 53.925 59.430 79.762 1.00 24.74 143 ALA B CA 1
ATOM 4009 C C . ALA B 1 143 ? 55.130 59.320 80.708 1.00 25.15 143 ALA B C 1
ATOM 4010 O O . ALA B 1 143 ? 55.366 58.242 81.264 1.00 25.16 143 ALA B O 1
ATOM 4012 N N . VAL B 1 144 ? 55.912 60.390 80.888 1.00 23.89 144 VAL B N 1
ATOM 4013 C CA . VAL B 1 144 ? 57.089 60.275 81.750 1.00 25.40 144 VAL B CA 1
ATOM 4014 C C . VAL B 1 144 ? 56.736 60.351 83.227 1.00 26.84 144 VAL B C 1
ATOM 4015 O O . VAL B 1 144 ? 57.530 59.915 84.061 1.00 27.07 144 VAL B O 1
ATOM 4019 N N . LEU B 1 145 ? 55.567 60.879 83.567 1.00 27.98 145 LEU B N 1
ATOM 4020 C CA . LEU B 1 145 ? 55.026 61.008 84.912 1.00 28.56 145 LEU B CA 1
ATOM 4021 C C . LEU B 1 145 ? 54.510 59.661 85.416 1.00 30.54 145 LEU B C 1
ATOM 4022 O O . LEU B 1 145 ? 54.033 58.838 84.624 1.00 29.26 145 LEU B O 1
ATOM 4027 N N . PRO B 1 146 ? 54.595 59.403 86.737 1.00 29.57 146 PRO B N 1
ATOM 4028 C CA . PRO B 1 146 ? 55.187 60.268 87.767 1.00 29.38 146 PRO B CA 1
ATOM 4029 C C . PRO B 1 146 ? 56.654 59.941 88.069 1.00 29.32 146 PRO B C 1
ATOM 4030 O O . PRO B 1 146 ? 57.253 60.541 88.959 1.00 28.80 146 PRO B O 1
ATOM 4034 N N . ALA B 1 147 ? 57.228 58.989 87.334 1.00 30.45 147 ALA B N 1
ATOM 4035 C CA . ALA B 1 147 ? 58.624 58.629 87.564 1.00 30.75 147 ALA B CA 1
ATOM 4036 C C . ALA B 1 147 ? 59.559 59.791 87.261 1.00 29.20 147 ALA B C 1
ATOM 4037 O O . ALA B 1 147 ? 60.567 59.985 87.949 1.00 33.74 147 ALA B O 1
ATOM 4039 N N . TYR B 1 148 ? 59.280 60.532 86.201 1.00 26.39 148 TYR B N 1
ATOM 4040 C CA . TYR B 1 148 ? 60.116 61.643 85.787 1.00 29.14 148 TYR B CA 1
ATOM 4041 C C . TYR B 1 148 ? 59.237 62.808 85.393 1.00 27.27 148 TYR B C 1
ATOM 4042 O O . TYR B 1 148 ? 58.038 62.653 85.161 1.00 27.76 148 TYR B O 1
ATOM 4051 N N . TYR B 1 149 ? 59.843 63.976 85.315 1.00 29.19 149 TYR B N 1
ATOM 4052 C CA . TYR B 1 149 ? 59.130 65.115 84.761 1.00 28.43 149 TYR B CA 1
ATOM 4053 C C . TYR B 1 149 ? 59.924 65.679 83.596 1.00 27.63 149 TYR B C 1
ATOM 4054 O O . TYR B 1 149 ? 61.158 65.619 83.601 1.00 28.09 149 TYR B O 1
ATOM 4063 N N . PRO B 1 150 ? 59.256 66.218 82.581 1.00 27.41 150 PRO B N 1
ATOM 4064 C CA . PRO B 1 150 ? 60.000 66.756 81.435 1.00 28.57 150 PRO B CA 1
ATOM 4065 C C . PRO B 1 150 ? 60.856 67.942 81.864 1.00 29.97 150 PRO B C 1
ATOM 4066 O O . PRO B 1 150 ? 60.367 68.925 82.429 1.00 29.14 150 PRO B O 1
ATOM 4070 N N . LYS B 1 151 ? 62.159 67.822 81.619 1.00 31.37 151 LYS B N 1
ATOM 4071 C CA . LYS B 1 151 ? 63.097 68.888 81.949 1.00 30.89 151 LYS B CA 1
ATOM 4072 C C . LYS B 1 151 ? 63.048 70.016 80.921 1.00 33.96 151 LYS B C 1
ATOM 4073 O O . LYS B 1 151 ? 63.296 71.174 81.270 1.00 33.76 151 LYS B O 1
ATOM 4079 N N . ASP B 1 152 ? 62.723 69.695 79.669 1.00 32.06 152 ASP B N 1
ATOM 4080 C CA . ASP B 1 152 ? 62.435 70.655 78.616 1.00 32.49 152 ASP B CA 1
ATOM 4081 C C . ASP B 1 152 ? 61.055 70.352 78.056 1.00 33.67 152 ASP B C 1
ATOM 4082 O O . ASP B 1 152 ? 60.672 69.187 77.900 1.00 33.83 152 ASP B O 1
ATOM 4087 N N . ARG B 1 153 ? 60.327 71.406 77.742 1.00 32.05 153 ARG B N 1
ATOM 4088 C CA . ARG B 1 153 ? 58.963 71.265 77.249 1.00 36.00 153 ARG B CA 1
ATOM 4089 C C . ARG B 1 153 ? 58.925 70.570 75.895 1.00 32.49 153 ARG B C 1
ATOM 4090 O O . ARG B 1 153 ? 57.952 69.877 75.572 1.00 33.59 153 ARG B O 1
ATOM 4098 N N . HIS B 1 154 ? 59.962 70.717 75.118 1.00 32.52 154 HIS B N 1
ATOM 4099 C CA . HIS B 1 154 ? 59.953 70.307 73.732 1.00 31.61 154 HIS B CA 1
ATOM 4100 C C . HIS B 1 154 ? 60.777 69.042 73.560 1.00 32.13 154 HIS B C 1
ATOM 4101 O O . HIS B 1 154 ? 61.873 68.929 74.121 1.00 29.22 154 HIS B O 1
ATOM 4108 N N . PRO B 1 155 ? 60.288 68.098 72.772 1.00 30.86 155 PRO B N 1
ATOM 4109 C CA . PRO B 1 155 ? 61.052 66.872 72.534 1.00 28.68 155 PRO B CA 1
ATOM 4110 C C . PRO B 1 155 ? 62.217 67.150 71.599 1.00 26.42 155 PRO B C 1
ATOM 4111 O O . PRO B 1 155 ? 62.249 68.148 70.885 1.00 28.26 155 PRO B O 1
ATOM 4115 N N . ILE B 1 156 ? 63.212 66.275 71.651 1.00 23.88 156 ILE B N 1
ATOM 4116 C CA . ILE B 1 156 ? 64.283 66.271 70.666 1.00 24.64 156 ILE B CA 1
ATOM 4117 C C . ILE B 1 156 ? 63.861 65.330 69.549 1.00 24.49 156 ILE B C 1
ATOM 4118 O O . ILE B 1 156 ? 63.584 64.155 69.800 1.00 24.09 156 ILE B O 1
ATOM 4123 N N . ALA B 1 157 ? 63.804 65.842 68.323 1.00 23.70 157 ALA B N 1
ATOM 4124 C CA . ALA B 1 157 ? 63.206 65.134 67.201 1.00 24.94 157 ALA B CA 1
ATOM 4125 C C . ALA B 1 157 ? 64.278 64.475 66.339 1.00 27.68 157 ALA B C 1
ATOM 4126 O O . ALA B 1 157 ? 65.084 65.171 65.704 1.00 25.82 157 ALA B O 1
ATOM 4128 N N . LEU B 1 158 ? 64.266 63.138 66.291 1.00 24.66 158 LEU B N 1
ATOM 4129 C CA . LEU B 1 158 ? 65.026 62.382 65.294 1.00 26.55 158 LEU B CA 1
ATOM 4130 C C . LEU B 1 158 ? 64.042 61.889 64.242 1.00 26.48 158 LEU B C 1
ATOM 4131 O O . LEU B 1 158 ? 63.127 61.128 64.563 1.00 27.49 158 LEU B O 1
ATOM 4136 N N . ASP B 1 159 ? 64.222 62.316 62.999 1.00 27.78 159 ASP B N 1
ATOM 4137 C CA . ASP B 1 159 ? 63.257 62.031 61.944 1.00 28.74 159 ASP B CA 1
ATOM 4138 C C . ASP B 1 159 ? 63.578 60.730 61.218 1.00 28.07 159 ASP B C 1
ATOM 4139 O O . ASP B 1 159 ? 64.742 60.435 60.924 1.00 28.41 159 ASP B O 1
ATOM 4144 N N . VAL B 1 160 ? 62.537 59.936 60.972 1.00 27.23 160 VAL B N 1
ATOM 4145 C CA . VAL B 1 160 ? 62.555 58.974 59.875 1.00 29.96 160 VAL B CA 1
ATOM 4146 C C . VAL B 1 160 ? 62.312 59.836 58.650 1.00 31.55 160 VAL B C 1
ATOM 4147 O O . VAL B 1 160 ? 61.160 60.135 58.301 1.00 29.86 160 VAL B O 1
ATOM 4151 N N . ALA B 1 161 ? 63.400 60.308 58.050 1.00 32.14 161 ALA B N 1
ATOM 4152 C CA . ALA B 1 161 ? 63.311 61.445 57.147 1.00 34.16 161 ALA B CA 1
ATOM 4153 C C . ALA B 1 161 ? 62.669 61.050 55.832 1.00 35.54 161 ALA B C 1
ATOM 4154 O O . ALA B 1 161 ? 62.928 59.968 55.303 1.00 35.36 161 ALA B O 1
ATOM 4156 N N . ARG B 1 162 ? 61.806 61.925 55.319 1.00 37.87 162 ARG B N 1
ATOM 4157 C CA . ARG B 1 162 ? 61.256 61.721 53.985 1.00 42.09 162 ARG B CA 1
ATOM 4158 C C . ARG B 1 162 ? 62.309 61.803 52.892 1.00 38.97 162 ARG B C 1
ATOM 4159 O O . ARG B 1 162 ? 63.291 62.546 52.981 1.00 36.97 162 ARG B O 1
ATOM 4167 N N . SER B 1 163 ? 62.135 60.929 51.912 1.00 38.15 163 SER B N 1
ATOM 4168 C CA . SER B 1 163 ? 63.016 60.771 50.774 1.00 36.04 163 SER B CA 1
ATOM 4169 C C . SER B 1 163 ? 62.185 60.199 49.643 1.00 38.64 163 SER B C 1
ATOM 4170 O O . SER B 1 163 ? 61.071 59.715 49.857 1.00 39.75 163 SER B O 1
ATOM 4173 N N . GLU B 1 164 ? 62.716 60.294 48.430 1.00 36.42 164 GLU B N 1
ATOM 4174 C CA . GLU B 1 164 ? 62.114 59.620 47.294 1.00 38.07 164 GLU B CA 1
ATOM 4175 C C . GLU B 1 164 ? 62.630 58.178 47.150 1.00 40.04 164 GLU B C 1
ATOM 4176 O O . GLU B 1 164 ? 62.485 57.574 46.089 1.00 40.86 164 GLU B O 1
ATOM 4182 N N . TYR B 1 165 ? 63.181 57.595 48.208 1.00 39.22 165 TYR B N 1
ATOM 4183 C CA . TYR B 1 165 ? 63.644 56.219 48.172 1.00 41.25 165 TYR B CA 1
ATOM 4184 C C . TYR B 1 165 ? 62.590 55.301 48.791 1.00 43.70 165 TYR B C 1
ATOM 4185 O O . TYR B 1 165 ? 61.819 55.716 49.661 1.00 41.97 165 TYR B O 1
ATOM 4194 N N . ALA B 1 166 ? 62.554 54.048 48.346 1.00 46.11 166 ALA B N 1
ATOM 4195 C CA . ALA B 1 166 ? 61.613 53.098 48.915 1.00 48.59 166 ALA B CA 1
ATOM 4196 C C . ALA B 1 166 ? 62.317 52.140 49.870 1.00 45.48 166 ALA B C 1
ATOM 4197 O O . ALA B 1 166 ? 63.461 51.743 49.638 1.00 43.93 166 ALA B O 1
ATOM 4199 N N . ASP B 1 167 ? 61.604 51.696 50.918 1.00 44.61 167 ASP B N 1
ATOM 4200 C CA . ASP B 1 167 ? 62.253 50.779 51.880 1.00 42.01 167 ASP B CA 1
ATOM 4201 C C . ASP B 1 167 ? 62.779 49.454 51.271 1.00 43.20 167 ASP B C 1
ATOM 4202 O O . ASP B 1 167 ? 63.475 48.690 51.962 1.00 42.55 167 ASP B O 1
ATOM 4207 N N . ASN B 1 168 ? 62.455 49.121 50.035 1.00 46.16 168 ASN B N 1
ATOM 4208 C CA . ASN B 1 168 ? 62.967 47.853 49.529 1.00 46.66 168 ASN B CA 1
ATOM 4209 C C . ASN B 1 168 ? 64.244 48.001 48.699 1.00 44.32 168 ASN B C 1
ATOM 4210 O O . ASN B 1 168 ? 64.697 47.028 48.102 1.00 45.10 168 ASN B O 1
ATOM 4215 N N . GLU B 1 169 ? 64.817 49.202 48.633 1.00 46.83 169 GLU B N 1
ATOM 4216 C CA . GLU B 1 169 ? 66.089 49.440 47.969 1.00 42.91 169 GLU B CA 1
ATOM 4217 C C . GLU B 1 169 ? 67.107 49.915 49.002 1.00 40.75 169 GLU B C 1
ATOM 4218 O O . GLU B 1 169 ? 66.753 50.526 50.014 1.00 39.55 169 GLU B O 1
ATOM 4224 N N . ALA B 1 170 ? 68.371 49.561 48.777 1.00 36.95 170 ALA B N 1
ATOM 4225 C CA . ALA B 1 170 ? 69.418 49.830 49.758 1.00 33.67 170 ALA B CA 1
ATOM 4226 C C . ALA B 1 170 ? 69.595 51.322 50.055 1.00 35.60 170 ALA B C 1
ATOM 4227 O O . ALA B 1 170 ? 69.973 51.691 51.174 1.00 34.47 170 ALA B O 1
ATOM 4229 N N . GLN B 1 171 ? 69.446 52.187 49.047 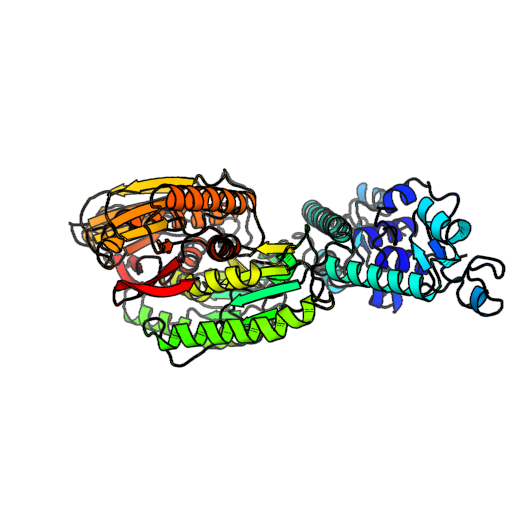1.00 34.70 171 GLN B N 1
ATOM 4230 C CA . GLN B 1 171 ? 69.626 53.626 49.277 1.00 35.13 171 GLN B CA 1
ATOM 4231 C C . GLN B 1 171 ? 68.756 54.149 50.426 1.00 35.20 171 GLN B C 1
ATOM 4232 O O . GLN B 1 171 ? 69.172 55.048 51.161 1.00 33.57 171 GLN B O 1
ATOM 4238 N N . TYR B 1 172 ? 67.526 53.641 50.560 1.00 35.52 172 TYR B N 1
ATOM 4239 C CA . TYR B 1 172 ? 66.665 54.083 51.652 1.00 33.53 172 TYR B CA 1
ATOM 4240 C C . TYR B 1 172 ? 67.323 53.840 53.008 1.00 32.50 172 TYR B C 1
ATOM 4241 O O . TYR B 1 172 ? 67.336 54.725 53.873 1.00 31.19 172 TYR B O 1
ATOM 4250 N N . TRP B 1 173 ? 67.875 52.637 53.206 1.00 32.80 173 TRP B N 1
ATOM 4251 C CA . TRP B 1 173 ? 68.414 52.253 54.507 1.00 32.79 173 TRP B CA 1
ATOM 4252 C C . TRP B 1 173 ? 69.678 53.030 54.820 1.00 33.19 173 TRP B C 1
ATOM 4253 O O . TRP B 1 173 ? 69.834 53.546 55.935 1.00 31.35 173 TRP B O 1
ATOM 4264 N N . GLN B 1 174 ? 70.551 53.177 53.820 1.00 33.31 174 GLN B N 1
ATOM 4265 C CA . GLN B 1 174 ? 71.732 54.017 53.948 1.00 37.18 174 GLN B CA 1
ATOM 4266 C C . GLN B 1 174 ? 71.339 55.457 54.278 1.00 37.59 174 GLN B C 1
ATOM 4267 O O . GLN B 1 174 ? 71.984 56.117 55.104 1.00 36.33 174 GLN B O 1
ATOM 4273 N N . PHE B 1 175 ? 70.271 55.953 53.644 1.00 33.43 175 PHE B N 1
ATOM 4274 C CA . PHE B 1 175 ? 69.818 57.315 53.889 1.00 33.12 175 PHE B CA 1
ATOM 4275 C C . PHE B 1 175 ? 69.307 57.497 55.318 1.00 33.82 175 PHE B C 1
ATOM 4276 O O . PHE B 1 175 ? 69.595 58.517 55.962 1.00 35.08 175 PHE B O 1
ATOM 4284 N N . GLN B 1 176 ? 68.528 56.532 55.822 1.00 32.34 176 GLN B N 1
ATOM 4285 C CA . GLN B 1 176 ? 67.972 56.672 57.160 1.00 31.07 176 GLN B CA 1
ATOM 4286 C C . GLN B 1 176 ? 69.059 56.496 58.212 1.00 31.55 176 GLN B C 1
ATOM 4287 O O . GLN B 1 176 ? 69.048 57.157 59.255 1.00 29.91 176 GLN B O 1
ATOM 4293 N N . ILE B 1 177 ? 70.025 55.631 57.954 1.00 31.88 177 ILE B N 1
ATOM 4294 C CA . ILE B 1 177 ? 71.089 55.485 58.932 1.00 30.55 177 ILE B CA 1
ATOM 4295 C C . ILE B 1 177 ? 71.948 56.749 58.984 1.00 32.67 177 ILE B C 1
ATOM 4296 O O . ILE B 1 177 ? 72.265 57.234 60.077 1.00 31.98 177 ILE B O 1
ATOM 4301 N N . GLU B 1 178 ? 72.406 57.285 57.833 1.00 34.98 178 GLU B N 1
ATOM 4302 C CA . GLU B 1 178 ? 73.202 58.507 58.014 1.00 44.26 178 GLU B CA 1
ATOM 4303 C C . GLU B 1 178 ? 72.374 59.605 58.686 1.00 39.53 178 GLU B C 1
ATOM 4304 O O . GLU B 1 178 ? 72.919 60.412 59.441 1.00 40.30 178 GLU B O 1
ATOM 4310 N N . ASN B 1 179 ? 71.066 59.686 58.400 1.00 39.02 179 ASN B N 1
ATOM 4311 C CA . ASN B 1 179 ? 70.285 60.774 58.986 1.00 40.43 179 ASN B CA 1
ATOM 4312 C C . ASN B 1 179 ? 70.048 60.569 60.485 1.00 35.45 179 ASN B C 1
ATOM 4313 O O . ASN B 1 179 ? 70.156 61.523 61.267 1.00 35.30 179 ASN B O 1
ATOM 4318 N N . LEU B 1 180 ? 69.832 59.331 60.927 1.00 32.64 180 LEU B N 1
ATOM 4319 C CA . LEU B 1 180 ? 69.745 59.069 62.363 1.00 32.55 180 LEU B CA 1
ATOM 4320 C C . LEU B 1 180 ? 71.065 59.382 63.069 1.00 31.04 180 LEU B C 1
ATOM 4321 O O . LEU B 1 180 ? 71.069 59.933 64.174 1.00 29.88 180 LEU B O 1
ATOM 4326 N N . ASN B 1 181 ? 72.192 59.057 62.435 1.00 31.24 181 ASN B N 1
ATOM 4327 C CA . ASN B 1 181 ? 73.508 59.338 63.018 1.00 33.33 181 ASN B CA 1
ATOM 4328 C C . ASN B 1 181 ? 73.763 60.839 63.138 1.00 33.59 181 ASN B C 1
ATOM 4329 O O . ASN B 1 181 ? 74.207 61.324 64.186 1.00 32.80 181 ASN B O 1
ATOM 4334 N N . ARG B 1 182 ? 73.571 61.573 62.038 1.00 34.22 182 ARG B N 1
ATOM 4335 C CA . ARG B 1 182 ? 73.779 63.012 62.058 1.00 38.28 182 ARG B CA 1
ATOM 4336 C C . ARG B 1 182 ? 72.888 63.701 63.080 1.00 37.82 182 ARG B C 1
ATOM 4337 O O . ARG B 1 182 ? 73.355 64.553 63.845 1.00 36.35 182 ARG B O 1
ATOM 4345 N N . GLN B 1 183 ? 71.595 63.363 63.102 1.00 33.45 183 GLN B N 1
ATOM 4346 C CA . GLN B 1 183 ? 70.704 64.052 64.025 1.00 32.68 183 GLN B CA 1
ATOM 4347 C C . GLN B 1 183 ? 71.058 63.724 65.466 1.00 32.88 183 GLN B C 1
ATOM 4348 O O . GLN B 1 183 ? 70.960 64.590 66.341 1.00 31.72 183 GLN B O 1
ATOM 4354 N N . PHE B 1 184 ? 71.482 62.483 65.734 1.00 30.59 184 PHE B N 1
ATOM 4355 C CA . PHE B 1 184 ? 71.836 62.114 67.097 1.00 29.94 184 PHE B CA 1
ATOM 4356 C C . PHE B 1 184 ? 73.122 62.811 67.515 1.00 32.53 184 PHE B C 1
ATOM 4357 O O . PHE B 1 184 ? 73.239 63.286 68.652 1.00 32.97 184 PHE B O 1
ATOM 4365 N N . GLU B 1 185 ? 74.070 62.939 66.589 1.00 33.67 185 GLU B N 1
ATOM 4366 C CA . GLU B 1 185 ? 75.363 63.484 66.956 1.00 37.94 185 GLU B CA 1
ATOM 4367 C C . GLU B 1 185 ? 75.290 64.984 67.214 1.00 36.97 185 GLU B C 1
ATOM 4368 O O . GLU B 1 185 ? 76.131 65.516 67.941 1.00 35.27 185 GLU B O 1
ATOM 4374 N N . ARG B 1 186 ? 74.294 65.669 66.650 1.00 34.98 186 ARG B N 1
ATOM 4375 C CA . ARG B 1 186 ? 74.226 67.116 66.790 1.00 37.64 186 ARG B CA 1
ATOM 4376 C C . ARG B 1 186 ? 73.157 67.567 67.780 1.00 37.28 186 ARG B C 1
ATOM 4377 O O . ARG B 1 186 ? 73.293 68.640 68.374 1.00 37.61 186 ARG B O 1
ATOM 4385 N N . LYS B 1 187 ? 72.092 66.786 67.973 1.00 35.38 187 LYS B N 1
ATOM 4386 C CA . LYS B 1 187 ? 71.020 67.214 68.857 1.00 33.47 187 LYS B CA 1
ATOM 4387 C C . LYS B 1 187 ? 71.065 66.557 70.220 1.00 32.39 187 LYS B C 1
ATOM 4388 O O . LYS B 1 187 ? 70.470 67.093 71.161 1.00 31.56 187 LYS B O 1
ATOM 4394 N N . VAL B 1 188 ? 71.727 65.413 70.348 1.00 32.48 188 VAL B N 1
ATOM 4395 C CA . VAL B 1 188 ? 71.785 64.680 71.607 1.00 32.94 188 VAL B CA 1
ATOM 4396 C C . VAL B 1 188 ? 73.175 64.729 72.220 1.00 33.00 188 VAL B C 1
ATOM 4397 O O . VAL B 1 188 ? 73.349 65.194 73.345 1.00 34.37 188 VAL B O 1
ATOM 4401 N N . ARG B 1 189 ? 74.175 64.243 71.496 1.00 35.54 189 ARG B N 1
ATOM 4402 C CA . ARG B 1 189 ? 75.537 64.103 72.023 1.00 41.53 189 ARG B CA 1
ATOM 4403 C C . ARG B 1 189 ? 76.125 65.406 72.567 1.00 40.15 189 ARG B C 1
ATOM 4404 O O . ARG B 1 189 ? 76.609 65.405 73.708 1.00 39.91 189 ARG B O 1
ATOM 4412 N N . PRO B 1 190 ? 76.107 66.533 71.843 1.00 40.58 190 PRO B N 1
ATOM 4413 C CA . PRO B 1 190 ? 76.752 67.742 72.381 1.00 41.41 190 PRO B CA 1
ATOM 4414 C C . PRO B 1 190 ? 76.148 68.213 73.682 1.00 42.96 190 PRO B C 1
ATOM 4415 O O . PRO B 1 190 ? 76.825 68.890 74.465 1.00 46.20 190 PRO B O 1
ATOM 4419 N N . LEU B 1 191 ? 74.876 67.909 73.920 1.00 40.84 191 LEU B N 1
ATOM 4420 C CA . LEU B 1 191 ? 74.235 68.288 75.171 1.00 41.22 191 LEU B CA 1
ATOM 4421 C C . LEU B 1 191 ? 74.592 67.348 76.316 1.00 43.14 191 LEU B C 1
ATOM 4422 O O . LEU B 1 191 ? 74.418 67.714 77.485 1.00 43.66 191 LEU B O 1
ATOM 4427 N N . LEU B 1 192 ? 75.059 66.140 76.008 1.00 41.17 192 LEU B N 1
ATOM 4428 C CA . LEU B 1 192 ? 75.422 65.198 77.058 1.00 43.78 192 LEU B CA 1
ATOM 4429 C C . LEU B 1 192 ? 76.695 65.611 77.771 1.00 47.92 192 LEU B C 1
ATOM 4430 O O . LEU B 1 192 ? 76.736 65.649 79.007 1.00 49.29 192 LEU B O 1
ATOM 4435 N N . ALA B 1 193 ? 77.744 65.925 77.002 1.00 50.11 193 ALA B N 1
ATOM 4436 C CA . ALA B 1 193 ? 79.048 66.229 77.582 1.00 54.51 193 ALA B CA 1
ATOM 4437 C C . ALA B 1 193 ? 78.949 67.240 78.717 1.00 58.76 193 ALA B C 1
ATOM 4438 O O . ALA B 1 193 ? 79.489 67.019 79.809 1.00 60.33 193 ALA B O 1
ATOM 4440 N N . ASP B 1 194 ? 78.219 68.334 78.503 1.00 58.43 194 ASP B N 1
ATOM 4441 C CA . ASP B 1 194 ? 78.139 69.331 79.563 1.00 67.31 194 ASP B CA 1
ATOM 4442 C C . ASP B 1 194 ? 77.208 68.916 80.691 1.00 61.31 194 ASP B C 1
ATOM 4443 O O . ASP B 1 194 ? 77.382 69.360 81.830 1.00 65.97 194 ASP B O 1
ATOM 4448 N N . GLY B 1 195 ? 76.233 68.063 80.416 1.00 58.54 195 GLY B N 1
ATOM 4449 C CA . GLY B 1 195 ? 75.245 67.725 81.410 1.00 53.15 195 GLY B CA 1
ATOM 4450 C C . GLY B 1 195 ? 73.903 68.387 81.204 1.00 50.57 195 GLY B C 1
ATOM 4451 O O . GLY B 1 195 ? 73.046 68.290 82.088 1.00 48.03 195 GLY B O 1
ATOM 4452 N N . HIS B 1 196 ? 73.691 69.064 80.069 1.00 52.34 196 HIS B N 1
ATOM 4453 C CA . HIS B 1 196 ? 72.378 69.647 79.822 1.00 47.98 196 HIS B CA 1
ATOM 4454 C C . HIS B 1 196 ? 71.338 68.545 79.644 1.00 43.93 196 HIS B C 1
ATOM 4455 O O . HIS B 1 196 ? 70.269 68.580 80.262 1.00 41.00 196 HIS B O 1
ATOM 4462 N N . ILE B 1 197 ? 71.671 67.525 78.866 1.00 41.68 197 ILE B N 1
ATOM 4463 C CA . ILE B 1 197 ? 70.870 66.317 78.759 1.00 38.04 197 ILE B CA 1
ATOM 4464 C C . ILE B 1 197 ? 71.491 65.323 79.726 1.00 38.66 197 ILE B C 1
ATOM 4465 O O . ILE B 1 197 ? 72.715 65.123 79.707 1.00 38.77 197 ILE B O 1
ATOM 4470 N N . ASP B 1 198 ? 70.677 64.782 80.635 1.00 35.64 198 ASP B N 1
ATOM 4471 C CA . ASP B 1 198 ? 71.132 63.662 81.444 1.00 34.47 198 ASP B CA 1
ATOM 4472 C C . ASP B 1 198 ? 70.219 62.456 81.204 1.00 32.91 198 ASP B C 1
ATOM 4473 O O . ASP B 1 198 ? 70.461 61.689 80.272 1.00 29.79 198 ASP B O 1
ATOM 4478 N N . HIS B 1 199 ? 69.163 62.290 82.007 1.00 30.25 199 HIS B N 1
ATOM 4479 C CA . HIS B 1 199 ? 68.225 61.200 81.768 1.00 31.50 199 HIS B CA 1
ATOM 4480 C C . HIS B 1 199 ? 67.422 61.424 80.489 1.00 27.77 199 HIS B C 1
ATOM 4481 O O . HIS B 1 199 ? 67.015 62.549 80.162 1.00 28.02 199 HIS B O 1
ATOM 4488 N N . LEU B 1 200 ? 67.203 60.334 79.765 1.00 25.52 200 LEU B N 1
ATOM 4489 C CA . LEU B 1 200 ? 66.597 60.387 78.447 1.00 25.52 200 LEU B CA 1
ATOM 4490 C C . LEU B 1 200 ? 65.428 59.413 78.391 1.00 26.26 200 LEU B C 1
ATOM 4491 O O . LEU B 1 200 ? 65.594 58.221 78.693 1.00 24.68 200 LEU B O 1
ATOM 4496 N N . SER B 1 201 ? 64.247 59.932 78.051 1.00 23.42 201 SER B N 1
ATOM 4497 C CA . SER B 1 201 ? 63.041 59.138 77.823 1.00 22.95 201 SER B CA 1
ATOM 4498 C C . SER B 1 201 ? 62.792 59.037 76.318 1.00 22.16 201 SER B C 1
ATOM 4499 O O . SER B 1 201 ? 62.695 60.067 75.627 1.00 21.11 201 SER B O 1
ATOM 4502 N N . VAL B 1 202 ? 62.689 57.801 75.817 1.00 21.29 202 VAL B N 1
ATOM 4503 C CA . VAL B 1 202 ? 62.810 57.493 74.393 1.00 20.53 202 VAL B CA 1
ATOM 4504 C C . VAL B 1 202 ? 61.488 56.977 73.837 1.00 21.79 202 VAL B C 1
ATOM 4505 O O . VAL B 1 202 ? 60.876 56.056 74.396 1.00 21.17 202 VAL B O 1
ATOM 4509 N N . PHE B 1 203 ? 61.067 57.557 72.714 1.00 22.15 203 PHE B N 1
ATOM 4510 C CA . PHE B 1 203 ? 59.807 57.217 72.057 1.00 21.70 203 PHE B CA 1
ATOM 4511 C C . PHE B 1 203 ? 60.133 56.961 70.590 1.00 21.55 203 PHE B C 1
ATOM 4512 O O . PHE B 1 203 ? 60.298 57.903 69.813 1.00 21.55 203 PHE B O 1
ATOM 4520 N N . GLY B 1 204 ? 60.228 55.688 70.212 1.00 23.32 204 GLY B N 1
ATOM 4521 C CA . GLY B 1 204 ? 60.621 55.350 68.864 1.00 23.09 204 GLY B CA 1
ATOM 4522 C C . GLY B 1 204 ? 59.516 54.619 68.143 1.00 22.48 204 GLY B C 1
ATOM 4523 O O . GLY B 1 204 ? 58.856 53.773 68.730 1.00 22.87 204 GLY B O 1
ATOM 4524 N N . LEU B 1 205 ? 59.263 55.008 66.901 1.00 24.59 205 LEU B N 1
ATOM 4525 C CA . LEU B 1 205 ? 58.298 54.379 66.001 1.00 25.43 205 LEU B CA 1
ATOM 4526 C C . LEU B 1 205 ? 58.972 54.410 64.636 1.00 26.31 205 LEU B C 1
ATOM 4527 O O . LEU B 1 205 ? 58.957 55.435 63.947 1.00 28.27 205 LEU B O 1
ATOM 4532 N N . ALA B 1 206 ? 59.561 53.304 64.237 1.00 24.21 206 ALA B N 1
ATOM 4533 C CA . ALA B 1 206 ? 60.351 53.292 63.017 1.00 24.46 206 ALA B CA 1
ATOM 4534 C C . ALA B 1 206 ? 60.522 51.844 62.598 1.00 23.30 206 ALA B C 1
ATOM 4535 O O . ALA B 1 206 ? 60.205 50.935 63.372 1.00 22.35 206 ALA B O 1
ATOM 4537 N N . PRO B 1 207 ? 60.987 51.591 61.378 1.00 23.25 207 PRO B N 1
ATOM 4538 C CA . PRO B 1 207 ? 61.317 50.212 61.001 1.00 26.69 207 PRO B CA 1
ATOM 4539 C C . PRO B 1 207 ? 62.300 49.621 61.996 1.00 24.65 207 PRO B C 1
ATOM 4540 O O . PRO B 1 207 ? 63.213 50.301 62.469 1.00 23.63 207 PRO B O 1
ATOM 4544 N N . GLN B 1 208 ? 62.086 48.346 62.326 1.00 25.71 208 GLN B N 1
ATOM 4545 C CA . GLN B 1 208 ? 62.867 47.697 63.374 1.00 24.26 208 GLN B CA 1
ATOM 4546 C C . GLN B 1 208 ? 64.384 47.821 63.188 1.00 23.08 208 GLN B C 1
ATOM 4547 O O . GLN B 1 208 ? 65.075 48.084 64.187 1.00 21.54 208 GLN B O 1
ATOM 4553 N N . PRO B 1 209 ? 64.965 47.663 61.991 1.00 24.18 209 PRO B N 1
ATOM 4554 C CA . PRO B 1 209 ? 66.425 47.853 61.887 1.00 25.23 209 PRO B CA 1
ATOM 4555 C C . PRO B 1 209 ? 66.870 49.260 62.287 1.00 23.98 209 PRO B C 1
ATOM 4556 O O . PRO B 1 209 ? 67.911 49.416 62.944 1.00 23.93 209 PRO B O 1
ATOM 4560 N N . LEU B 1 210 ? 66.086 50.288 61.955 1.00 23.21 210 LEU B N 1
ATOM 4561 C CA . LEU B 1 210 ? 66.453 51.630 62.412 1.00 25.46 210 LEU B CA 1
ATOM 4562 C C . LEU B 1 210 ? 66.276 51.755 63.922 1.00 24.53 210 LEU B C 1
ATOM 4563 O O . LEU B 1 210 ? 67.057 52.453 64.568 1.00 23.51 210 LEU B O 1
ATOM 4568 N N . LEU B 1 211 ? 65.277 51.073 64.501 1.00 21.27 211 LEU B N 1
ATOM 4569 C CA . LEU B 1 211 ? 65.100 51.144 65.947 1.00 21.57 211 LEU B CA 1
ATOM 4570 C C . LEU B 1 211 ? 66.254 50.471 66.674 1.00 23.15 211 LEU B C 1
ATOM 4571 O O . LEU B 1 211 ? 66.732 50.984 67.695 1.00 20.15 211 LEU B O 1
ATOM 4576 N N . ILE B 1 212 ? 66.749 49.344 66.132 1.00 23.65 212 ILE B N 1
ATOM 4577 C CA . ILE B 1 212 ? 67.914 48.689 66.723 1.00 23.43 212 ILE B CA 1
ATOM 4578 C C . ILE B 1 212 ? 69.130 49.604 66.649 1.00 23.72 212 ILE B C 1
ATOM 4579 O O . ILE B 1 212 ? 69.906 49.712 67.607 1.00 23.01 212 ILE B O 1
ATOM 4584 N N . HIS B 1 213 ? 69.300 50.307 65.528 1.00 25.47 213 HIS B N 1
ATOM 4585 C CA . HIS B 1 213 ? 70.411 51.246 65.448 1.00 26.22 213 HIS B CA 1
ATOM 4586 C C . HIS B 1 213 ? 70.265 52.349 66.486 1.00 26.04 213 HIS B C 1
ATOM 4587 O O . HIS B 1 213 ? 71.238 52.704 67.161 1.00 26.19 213 HIS B O 1
ATOM 4594 N N . LEU B 1 214 ? 69.053 52.893 66.634 1.00 24.63 214 LEU B N 1
ATOM 4595 C CA . LEU B 1 214 ? 68.815 53.863 67.694 1.00 24.11 214 LEU B CA 1
ATOM 4596 C C . LEU B 1 214 ? 69.252 53.301 69.040 1.00 22.17 214 LEU B C 1
ATOM 4597 O O . LEU B 1 214 ? 69.893 53.992 69.835 1.00 22.24 214 LEU B O 1
ATOM 4602 N N . GLY B 1 215 ? 68.913 52.040 69.309 1.00 24.65 215 GLY B N 1
ATOM 4603 C CA . GLY B 1 215 ? 69.330 51.430 70.556 1.00 24.67 215 GLY B CA 1
ATOM 4604 C C . GLY B 1 215 ? 70.835 51.360 70.685 1.00 24.03 215 GLY B C 1
ATOM 4605 O O . GLY B 1 215 ? 71.387 51.548 71.771 1.00 25.38 215 GLY B O 1
ATOM 4606 N N . ARG B 1 216 ? 71.515 51.079 69.581 1.00 24.47 216 ARG B N 1
ATOM 4607 C CA . ARG B 1 216 ? 72.971 51.033 69.599 1.00 28.12 216 ARG B CA 1
ATOM 4608 C C . ARG B 1 216 ? 73.554 52.410 69.922 1.00 27.66 216 ARG B C 1
ATOM 4609 O O . ARG B 1 216 ? 74.506 52.523 70.701 1.00 28.33 216 ARG B O 1
ATOM 4617 N N . LEU B 1 217 ? 72.946 53.475 69.392 1.00 27.33 217 LEU B N 1
ATOM 4618 C CA . LEU B 1 217 ? 73.407 54.824 69.700 1.00 25.65 217 LEU B CA 1
ATOM 4619 C C . LEU B 1 217 ? 73.210 55.174 71.174 1.00 27.75 217 LEU B C 1
ATOM 4620 O O . LEU B 1 217 ? 73.977 55.967 71.725 1.00 27.93 217 LEU B O 1
ATOM 4625 N N . LEU B 1 218 ? 72.223 54.572 71.834 1.00 26.42 218 LEU B N 1
ATOM 4626 C CA . LEU B 1 218 ? 71.958 54.788 73.246 1.00 27.65 218 LEU B CA 1
ATOM 4627 C C . LEU B 1 218 ? 72.728 53.831 74.141 1.00 28.59 218 LEU B C 1
ATOM 4628 O O . LEU B 1 218 ? 72.583 53.908 75.364 1.00 29.95 218 LEU B O 1
ATOM 4633 N N . SER B 1 219 ? 73.563 52.960 73.563 1.00 30.56 219 SER B N 1
ATOM 4634 C CA . SER B 1 219 ? 74.081 51.805 74.300 1.00 33.69 219 SER B CA 1
ATOM 4635 C C . SER B 1 219 ? 74.953 52.208 75.480 1.00 35.79 219 SER B C 1
ATOM 4636 O O . SER B 1 219 ? 74.919 51.557 76.522 1.00 34.49 219 SER B O 1
ATOM 4639 N N . ASP B 1 220 ? 75.714 53.287 75.358 1.00 37.70 220 ASP B N 1
ATOM 4640 C CA . ASP B 1 220 ? 76.569 53.673 76.468 1.00 41.79 220 ASP B CA 1
ATOM 4641 C C . ASP B 1 220 ? 75.872 54.564 77.485 1.00 40.01 220 ASP B C 1
ATOM 4642 O O . ASP B 1 220 ? 76.446 54.831 78.544 1.00 42.84 220 ASP B O 1
ATOM 4647 N N . LEU B 1 221 ? 74.646 54.997 77.227 1.00 36.80 221 LEU B N 1
ATOM 4648 C CA . LEU B 1 221 ? 74.010 55.919 78.148 1.00 39.79 221 LEU B CA 1
ATOM 4649 C C . LEU B 1 221 ? 73.528 55.172 79.378 1.00 39.57 221 LEU B C 1
ATOM 4650 O O . LEU B 1 221 ? 72.968 54.078 79.290 1.00 41.37 221 LEU B O 1
ATOM 4655 N N . ARG B 1 222 ? 73.705 55.796 80.523 1.00 43.35 222 ARG B N 1
ATOM 4656 C CA . ARG B 1 222 ? 73.413 55.151 81.792 1.00 47.99 222 ARG B CA 1
ATOM 4657 C C . ARG B 1 222 ? 71.973 55.380 82.243 1.00 42.56 222 ARG B C 1
ATOM 4658 O O . ARG B 1 222 ? 71.430 54.563 82.987 1.00 44.59 222 ARG B O 1
ATOM 4666 N N . LYS B 1 223 ? 71.348 56.481 81.825 1.00 38.59 223 LYS B N 1
ATOM 4667 C CA . LYS B 1 223 ? 70.008 56.860 82.270 1.00 35.89 223 LYS B CA 1
ATOM 4668 C C . LYS B 1 223 ? 69.074 56.963 81.057 1.00 31.32 223 LYS B C 1
ATOM 4669 O O . LYS B 1 223 ? 68.945 58.017 80.423 1.00 29.20 223 LYS B O 1
ATOM 4675 N N . VAL B 1 224 ? 68.395 55.858 80.764 1.00 30.01 224 VAL B N 1
ATOM 4676 C CA . VAL B 1 224 ? 67.494 55.752 79.629 1.00 27.02 224 VAL B CA 1
ATOM 4677 C C . VAL B 1 224 ? 66.240 55.006 80.057 1.00 26.14 224 VAL B C 1
ATOM 4678 O O . VAL B 1 224 ? 66.311 53.985 80.750 1.00 26.94 224 VAL B O 1
ATOM 4682 N N . ARG B 1 225 ? 65.083 55.524 79.650 1.00 24.52 225 ARG B N 1
ATOM 4683 C CA . ARG B 1 225 ? 63.820 54.829 79.823 1.00 23.49 225 ARG B CA 1
ATOM 4684 C C . ARG B 1 225 ? 63.129 54.780 78.467 1.00 24.31 225 ARG B C 1
ATOM 4685 O O . ARG B 1 225 ? 62.698 55.819 77.944 1.00 21.89 225 ARG B O 1
ATOM 4693 N N . VAL B 1 226 ? 63.036 53.584 77.904 1.00 22.47 226 VAL B N 1
ATOM 4694 C CA . VAL B 1 226 ? 62.382 53.386 76.619 1.00 22.49 226 VAL B CA 1
ATOM 4695 C C . VAL B 1 226 ? 60.887 53.244 76.857 1.00 22.55 226 VAL B C 1
ATOM 4696 O O . VAL B 1 226 ? 60.464 52.637 77.842 1.00 23.44 226 VAL B O 1
ATOM 4700 N N . HIS B 1 227 ? 60.084 53.812 75.960 1.00 20.72 227 HIS B N 1
ATOM 4701 C CA . HIS B 1 227 ? 58.636 53.719 76.017 1.00 23.44 227 HIS B CA 1
ATOM 4702 C C . HIS B 1 227 ? 58.111 52.872 74.863 1.00 25.31 227 HIS B C 1
ATOM 4703 O O . HIS B 1 227 ? 58.765 52.741 73.819 1.00 24.60 227 HIS B O 1
ATOM 4710 N N . GLN B 1 228 ? 56.908 52.311 75.072 1.00 22.06 228 GLN B N 1
ATOM 4711 C CA . GLN B 1 228 ? 56.196 51.492 74.105 1.00 24.29 228 GLN B CA 1
ATOM 4712 C C . GLN B 1 228 ? 54.897 52.191 73.707 1.00 24.66 228 GLN B C 1
ATOM 4713 O O . GLN B 1 228 ? 54.271 52.873 74.530 1.00 25.07 228 GLN B O 1
ATOM 4719 N N . LEU B 1 229 ? 54.517 52.079 72.437 1.00 24.32 229 LEU B N 1
ATOM 4720 C CA . LEU B 1 229 ? 53.230 52.594 71.977 1.00 26.02 229 LEU B CA 1
ATOM 4721 C C . LEU B 1 229 ? 52.168 51.515 72.189 1.00 27.11 229 LEU B C 1
ATOM 4722 O O . LEU B 1 229 ? 52.266 50.429 71.610 1.00 27.85 229 LEU B O 1
ATOM 4727 N N . HIS B 1 230 ? 51.190 51.798 73.048 1.00 26.80 230 HIS B N 1
ATOM 4728 C CA . HIS B 1 230 ? 50.121 50.873 73.387 1.00 28.92 230 HIS B CA 1
ATOM 4729 C C . HIS B 1 230 ? 48.855 51.194 72.620 1.00 31.04 230 HIS B C 1
ATOM 4730 O O . HIS B 1 230 ? 48.686 52.288 72.083 1.00 31.63 230 HIS B O 1
ATOM 4737 N N . ARG B 1 231 ? 47.966 50.212 72.575 1.00 33.47 231 ARG B N 1
ATOM 4738 C CA . ARG B 1 231 ? 46.666 50.339 71.942 1.00 34.45 231 ARG B CA 1
ATOM 4739 C C . ARG B 1 231 ? 45.623 50.161 73.031 1.00 33.96 231 ARG B C 1
ATOM 4740 O O . ARG B 1 231 ? 45.883 49.533 74.060 1.00 33.64 231 ARG B O 1
ATOM 4748 N N . GLU B 1 232 ? 44.466 50.726 72.816 1.00 33.68 232 GLU B N 1
ATOM 4749 C CA . GLU B 1 232 ? 43.322 50.521 73.696 1.00 34.44 232 GLU B CA 1
ATOM 4750 C C . GLU B 1 232 ? 43.621 50.792 75.170 1.00 33.64 232 GLU B C 1
ATOM 4751 O O . GLU B 1 232 ? 43.813 49.860 75.958 1.00 31.96 232 GLU B O 1
ATOM 4757 N N . PRO B 1 233 ? 43.638 52.055 75.598 1.00 33.24 233 PRO B N 1
ATOM 4758 C CA . PRO B 1 233 ? 43.636 53.287 74.804 1.00 32.72 233 PRO B CA 1
ATOM 4759 C C . PRO B 1 233 ? 45.023 53.536 74.196 1.00 32.81 233 PRO B C 1
ATOM 4760 O O . PRO B 1 233 ? 45.982 53.016 74.772 1.00 31.44 233 PRO B O 1
ATOM 4764 N N . LYS B 1 234 ? 45.122 54.241 73.059 1.00 33.10 234 LYS B N 1
ATOM 4765 C CA . LYS B 1 234 ? 46.423 54.622 72.519 1.00 34.62 234 LYS B CA 1
ATOM 4766 C C . LYS B 1 234 ? 47.159 55.519 73.505 1.00 32.25 234 LYS B C 1
ATOM 4767 O O . LYS B 1 234 ? 46.550 56.231 74.310 1.00 33.51 234 LYS B O 1
ATOM 4773 N N . GLY B 1 235 ? 48.475 55.453 73.453 1.00 29.83 235 GLY B N 1
ATOM 4774 C CA . GLY B 1 235 ? 49.320 56.197 74.367 1.00 29.73 235 GLY B CA 1
ATOM 4775 C C . GLY B 1 235 ? 50.662 55.517 74.536 1.00 27.80 235 GLY B C 1
ATOM 4776 O O . GLY B 1 235 ? 50.876 54.385 74.113 1.00 26.88 235 GLY B O 1
ATOM 4777 N N . TRP B 1 236 ? 51.578 56.245 75.174 1.00 28.30 236 TRP B N 1
ATOM 4778 C CA . TRP B 1 236 ? 52.954 55.810 75.378 1.00 25.87 236 TRP B CA 1
ATOM 4779 C C . TRP B 1 236 ? 53.259 55.565 76.843 1.00 25.45 236 TRP B C 1
ATOM 4780 O O . TRP B 1 236 ? 54.409 55.306 77.187 1.00 27.23 236 TRP B O 1
ATOM 4791 N N . ASP B 1 237 ? 52.262 55.661 77.711 1.00 24.76 237 ASP B N 1
ATOM 4792 C CA . ASP B 1 237 ? 52.462 55.437 79.130 1.00 27.00 237 ASP B CA 1
ATOM 4793 C C . ASP B 1 237 ? 52.511 53.941 79.431 1.00 28.02 237 ASP B C 1
ATOM 4794 O O . ASP B 1 237 ? 51.672 53.167 78.958 1.00 27.03 237 ASP B O 1
ATOM 4799 N N . TRP B 1 238 ? 53.472 53.541 80.256 1.00 28.24 238 TRP B N 1
ATOM 4800 C CA . TRP B 1 238 ? 53.553 52.145 80.668 1.00 30.07 238 TRP B CA 1
ATOM 4801 C C . TRP B 1 238 ? 52.355 51.769 81.535 1.00 31.66 238 TRP B C 1
ATOM 4802 O O . TRP B 1 238 ? 51.890 52.569 82.356 1.00 29.94 238 TRP B O 1
ATOM 4813 N N . ARG B 1 239 ? 51.857 50.541 81.346 1.00 33.10 239 ARG B N 1
ATOM 4814 C CA . ARG B 1 239 ? 50.668 50.035 82.034 1.00 35.02 239 ARG B CA 1
ATOM 4815 C C . ARG B 1 239 ? 51.046 48.857 82.923 1.00 39.55 239 ARG B C 1
ATOM 4816 O O . ARG B 1 239 ? 52.186 48.383 82.921 1.00 40.80 239 ARG B O 1
ATOM 4824 N N . ASN B 1 240 ? 50.066 48.364 83.678 1.00 43.15 240 ASN B N 1
ATOM 4825 C CA . ASN B 1 240 ? 50.328 47.264 84.596 1.00 48.59 240 ASN B CA 1
ATOM 4826 C C . ASN B 1 240 ? 49.037 46.537 84.938 1.00 52.09 240 ASN B C 1
ATOM 4827 O O . ASN B 1 240 ? 48.694 46.397 86.114 1.00 53.82 240 ASN B O 1
ATOM 4832 N N . GLU B 1 241 ? 48.362 45.987 83.936 1.00 50.96 241 GLU B N 1
ATOM 4833 C CA . GLU B 1 241 ? 47.039 45.416 84.144 1.00 54.61 241 GLU B CA 1
ATOM 4834 C C . GLU B 1 241 ? 46.946 43.950 83.755 1.00 53.08 241 GLU B C 1
ATOM 4835 O O . GLU B 1 241 ? 45.872 43.349 83.895 1.00 53.48 241 GLU B O 1
ATOM 4841 N N . ARG B 1 242 ? 48.018 43.372 83.243 1.00 49.13 242 ARG B N 1
ATOM 4842 C CA . ARG B 1 242 ? 47.959 42.036 82.693 1.00 43.69 242 ARG B CA 1
ATOM 4843 C C . ARG B 1 242 ? 48.953 41.141 83.412 1.00 43.81 242 ARG B C 1
ATOM 4844 O O . ARG B 1 242 ? 49.835 41.626 84.132 1.00 42.91 242 ARG B O 1
ATOM 4852 N N . PRO B 1 243 ? 48.835 39.823 83.248 1.00 43.62 243 PRO B N 1
ATOM 4853 C CA . PRO B 1 243 ? 49.917 38.950 83.687 1.00 40.97 243 PRO B CA 1
ATOM 4854 C C . PRO B 1 243 ? 51.150 39.202 82.862 1.00 38.00 243 PRO B C 1
ATOM 4855 O O . PRO B 1 243 ? 51.062 39.623 81.693 1.00 39.70 243 PRO B O 1
ATOM 4859 N N . PRO B 1 244 ? 52.349 38.956 83.404 1.00 38.43 244 PRO B N 1
ATOM 4860 C CA . PRO B 1 244 ? 53.579 39.180 82.639 1.00 37.66 244 PRO B CA 1
ATOM 4861 C C . PRO B 1 244 ? 53.596 38.415 81.323 1.00 37.97 244 PRO B C 1
ATOM 4862 O O . PRO B 1 244 ? 53.066 37.304 81.208 1.00 42.07 244 PRO B O 1
ATOM 4866 N N . VAL B 1 245 ? 54.254 39.012 80.328 1.00 35.11 245 VAL B N 1
ATOM 4867 C CA . VAL B 1 245 ? 54.547 38.290 79.096 1.00 35.76 245 VAL B CA 1
ATOM 4868 C C . VAL B 1 245 ? 55.421 37.088 79.429 1.00 33.41 245 VAL B C 1
ATOM 4869 O O . VAL B 1 245 ? 56.278 37.158 80.313 1.00 34.19 245 VAL B O 1
ATOM 4873 N N . VAL B 1 246 ? 55.175 35.959 78.763 1.00 34.98 246 VAL B N 1
ATOM 4874 C CA . VAL B 1 246 ? 56.006 34.757 78.908 1.00 35.92 246 VAL B CA 1
ATOM 4875 C C . VAL B 1 246 ? 56.910 34.610 77.685 1.00 33.03 246 VAL B C 1
ATOM 4876 O O . VAL B 1 246 ? 56.437 34.569 76.542 1.00 33.13 246 VAL B O 1
ATOM 4880 N N . TYR B 1 247 ? 58.204 34.505 77.915 1.00 33.12 247 TYR B N 1
ATOM 4881 C CA . TYR B 1 247 ? 59.156 34.335 76.830 1.00 33.90 247 TYR B CA 1
ATOM 4882 C C . TYR B 1 247 ? 59.689 32.910 76.797 1.00 37.05 247 TYR B C 1
ATOM 4883 O O . TYR B 1 247 ? 59.931 32.292 77.837 1.00 37.51 247 TYR B O 1
ATOM 4892 N N . LYS B 1 248 ? 59.973 32.432 75.589 1.00 38.86 248 LYS B N 1
ATOM 4893 C CA . LYS B 1 248 ? 60.518 31.099 75.411 1.00 41.48 248 LYS B CA 1
ATOM 4894 C C . LYS B 1 248 ? 61.680 31.097 74.430 1.00 42.02 248 LYS B C 1
ATOM 4895 O O . LYS B 1 248 ? 61.562 31.599 73.310 1.00 42.09 248 LYS B O 1
ATOM 4901 N N . THR B 1 249 ? 62.785 30.493 74.841 1.00 42.38 249 THR B N 1
ATOM 4902 C CA . THR B 1 249 ? 63.966 30.361 74.006 1.00 43.31 249 THR B CA 1
ATOM 4903 C C . THR B 1 249 ? 64.045 28.916 73.522 1.00 45.40 249 THR B C 1
ATOM 4904 O O . THR B 1 249 ? 63.803 27.975 74.292 1.00 44.80 249 THR B O 1
ATOM 4908 N N . ASP B 1 250 ? 64.395 28.732 72.258 1.00 43.22 250 ASP B N 1
ATOM 4909 C CA . ASP B 1 250 ? 64.461 27.391 71.708 1.00 47.64 250 ASP B CA 1
ATOM 4910 C C . ASP B 1 250 ? 65.397 27.440 70.507 1.00 46.33 250 ASP B C 1
ATOM 4911 O O . ASP B 1 250 ? 65.978 28.482 70.192 1.00 44.92 250 ASP B O 1
ATOM 4916 N N . ARG B 1 251 ? 65.548 26.303 69.835 1.00 47.08 251 ARG B N 1
ATOM 4917 C CA . ARG B 1 251 ? 66.531 26.209 68.773 1.00 45.60 251 ARG B CA 1
ATOM 4918 C C . ARG B 1 251 ? 66.156 25.057 67.855 1.00 46.09 251 ARG B C 1
ATOM 4919 O O . ARG B 1 251 ? 65.567 24.073 68.299 1.00 47.05 251 ARG B O 1
ATOM 4927 N N . THR B 1 252 ? 66.456 25.201 66.565 1.00 44.49 252 THR B N 1
ATOM 4928 C CA . THR B 1 252 ? 66.243 24.108 65.626 1.00 46.17 252 THR B CA 1
ATOM 4929 C C . THR B 1 252 ? 67.418 24.034 64.664 1.00 46.41 252 THR B C 1
ATOM 4930 O O . THR B 1 252 ? 68.036 25.054 64.337 1.00 44.12 252 THR B O 1
ATOM 4934 N N . GLY B 1 253 ? 67.704 22.812 64.187 1.00 46.97 253 GLY B N 1
ATOM 4935 C CA . GLY B 1 253 ? 68.743 22.598 63.196 1.00 46.25 253 GLY B CA 1
ATOM 4936 C C . GLY B 1 253 ? 70.132 22.447 63.800 1.00 47.29 253 GLY B C 1
ATOM 4937 O O . GLY B 1 253 ? 70.356 22.521 65.016 1.00 47.94 253 GLY B O 1
ATOM 4938 N N . HIS B 1 254 ? 71.100 22.251 62.902 1.00 47.13 254 HIS B N 1
ATOM 4939 C CA . HIS B 1 254 ? 72.495 22.124 63.314 1.00 50.91 254 HIS B CA 1
ATOM 4940 C C . HIS B 1 254 ? 73.420 22.631 62.218 1.00 51.86 254 HIS B C 1
ATOM 4941 O O . HIS B 1 254 ? 74.540 22.133 62.071 1.00 54.32 254 HIS B O 1
ATOM 4948 N N . GLY B 1 255 ? 72.974 23.637 61.458 1.00 53.02 255 GLY B N 1
ATOM 4949 C CA . GLY B 1 255 ? 73.702 24.114 60.305 1.00 48.36 255 GLY B CA 1
ATOM 4950 C C . GLY B 1 255 ? 74.769 25.128 60.657 1.00 48.46 255 GLY B C 1
ATOM 4951 O O . GLY B 1 255 ? 74.929 25.560 61.795 1.00 46.98 255 GLY B O 1
ATOM 4952 N N . ARG B 1 256 ? 75.523 25.510 59.627 1.00 51.08 256 ARG B N 1
ATOM 4953 C CA . ARG B 1 256 ? 76.679 26.380 59.812 1.00 49.98 256 ARG B CA 1
ATOM 4954 C C . ARG B 1 256 ? 76.270 27.843 60.046 1.00 47.48 256 ARG B C 1
ATOM 4955 O O . ARG B 1 256 ? 76.880 28.543 60.871 1.00 44.62 256 ARG B O 1
ATOM 4963 N N . THR B 1 257 ? 75.225 28.310 59.372 1.00 46.10 257 THR B N 1
ATOM 4964 C CA . THR B 1 257 ? 74.818 29.711 59.434 1.00 43.01 257 THR B CA 1
ATOM 4965 C C . THR B 1 257 ? 73.841 29.920 60.591 1.00 40.60 257 THR B C 1
ATOM 4966 O O . THR B 1 257 ? 72.783 29.289 60.638 1.00 41.98 257 THR B O 1
ATOM 4970 N N . ILE B 1 258 ? 74.187 30.816 61.505 1.00 38.38 258 ILE B N 1
ATOM 4971 C CA . ILE B 1 258 ? 73.438 30.988 62.743 1.00 38.94 258 ILE B CA 1
ATOM 4972 C C . ILE B 1 258 ? 72.394 32.080 62.567 1.00 36.88 258 ILE B C 1
ATOM 4973 O O . ILE B 1 258 ? 72.711 33.194 62.130 1.00 37.61 258 ILE B O 1
ATOM 4978 N N . ALA B 1 259 ? 71.144 31.746 62.865 1.00 36.04 259 ALA B N 1
ATOM 4979 C CA . ALA B 1 259 ? 70.027 32.670 62.777 1.00 36.25 259 ALA B CA 1
ATOM 4980 C C . ALA B 1 259 ? 69.314 32.759 64.118 1.00 35.52 259 ALA B C 1
ATOM 4981 O O . ALA B 1 259 ? 69.307 31.805 64.902 1.00 36.51 259 ALA B O 1
ATOM 4983 N N . LEU B 1 260 ? 68.703 33.916 64.365 1.00 35.63 260 LEU B N 1
ATOM 4984 C CA . LEU B 1 260 ? 67.834 34.128 65.517 1.00 35.15 260 LEU B CA 1
ATOM 4985 C C . LEU B 1 260 ? 66.574 34.828 65.037 1.00 35.17 260 LEU B C 1
ATOM 4986 O O . LEU B 1 260 ? 66.653 35.913 64.445 1.00 35.18 260 LEU B O 1
ATOM 4991 N N . LYS B 1 261 ? 65.422 34.193 65.243 1.00 32.28 261 LYS B N 1
ATOM 4992 C CA . LYS B 1 261 ? 64.139 34.830 64.988 1.00 34.45 261 LYS B CA 1
ATOM 4993 C C . LYS B 1 261 ? 63.541 35.273 66.319 1.00 32.99 261 LYS B C 1
ATOM 4994 O O . LYS B 1 261 ? 63.673 34.573 67.328 1.00 33.45 261 LYS B O 1
ATOM 5000 N N . ILE B 1 262 ? 62.959 36.474 66.337 1.00 32.87 262 ILE B N 1
ATOM 5001 C CA . ILE B 1 262 ? 62.418 37.074 67.560 1.00 32.58 262 ILE B CA 1
ATOM 5002 C C . ILE B 1 262 ? 60.962 37.408 67.268 1.00 32.27 262 ILE B C 1
ATOM 5003 O O . ILE B 1 262 ? 60.636 38.496 66.782 1.00 33.90 262 ILE B O 1
ATOM 5008 N N . GLY B 1 263 ? 60.078 36.464 67.569 1.00 31.62 263 GLY B N 1
ATOM 5009 C CA . GLY B 1 263 ? 58.667 36.630 67.313 1.00 32.48 263 GLY B CA 1
ATOM 5010 C C . GLY B 1 263 ? 57.903 36.966 68.571 1.00 32.42 263 GLY B C 1
ATOM 5011 O O . GLY B 1 263 ? 57.420 36.064 69.267 1.00 31.67 263 GLY B O 1
ATOM 5012 N N . ILE B 1 264 ? 57.797 38.262 68.878 1.00 31.25 264 ILE B N 1
ATOM 5013 C CA . ILE B 1 264 ? 57.115 38.726 70.070 1.00 30.82 264 ILE B CA 1
ATOM 5014 C C . ILE B 1 264 ? 55.773 39.373 69.741 1.00 30.85 264 ILE B C 1
ATOM 5015 O O . ILE B 1 264 ? 54.788 39.194 70.458 1.00 30.79 264 ILE B O 1
ATOM 5020 N N . SER B 1 265 ? 55.720 40.159 68.700 1.00 31.28 265 SER B N 1
ATOM 5021 C CA . SER B 1 265 ? 54.447 40.705 68.292 1.00 32.10 265 SER B CA 1
ATOM 5022 C C . SER B 1 265 ? 53.812 39.911 67.159 1.00 34.15 265 SER B C 1
ATOM 5023 O O . SER B 1 265 ? 52.645 40.145 66.846 1.00 34.29 265 SER B O 1
ATOM 5026 N N . ALA B 1 266 ? 54.535 38.953 66.574 1.00 33.70 266 ALA B N 1
ATOM 5027 C CA . ALA B 1 266 ? 53.972 38.022 65.603 1.00 33.73 266 ALA B CA 1
ATOM 5028 C C . ALA B 1 266 ? 54.817 36.757 65.596 1.00 33.62 266 ALA B C 1
ATOM 5029 O O . ALA B 1 266 ? 55.941 36.745 66.102 1.00 33.52 266 ALA B O 1
ATOM 5031 N N . THR B 1 267 ? 54.266 35.687 65.014 1.00 35.81 267 THR B N 1
ATOM 5032 C CA . THR B 1 267 ? 55.030 34.457 64.829 1.00 36.18 267 THR B CA 1
ATOM 5033 C C . THR B 1 267 ? 55.796 34.505 63.512 1.00 35.13 267 THR B C 1
ATOM 5034 O O . THR B 1 267 ? 55.351 35.105 62.535 1.00 36.29 267 THR B O 1
ATOM 5038 N N . ILE B 1 268 ? 56.957 33.860 63.495 1.00 36.59 268 ILE B N 1
ATOM 5039 C CA . ILE B 1 268 ? 57.758 33.704 62.285 1.00 43.33 268 ILE B CA 1
ATOM 5040 C C . ILE B 1 268 ? 58.075 32.218 62.133 1.00 39.72 268 ILE B C 1
ATOM 5041 O O . ILE B 1 268 ? 58.788 31.648 62.970 1.00 37.57 268 ILE B O 1
ATOM 5046 N N . VAL B 1 269 ? 57.564 31.603 61.054 1.00 39.04 269 VAL B N 1
ATOM 5047 C CA . VAL B 1 269 ? 57.781 30.188 60.773 1.00 41.22 269 VAL B CA 1
ATOM 5048 C C . VAL B 1 269 ? 59.173 30.012 60.193 1.00 44.47 269 VAL B C 1
ATOM 5049 O O . VAL B 1 269 ? 59.748 30.935 59.596 1.00 43.62 269 VAL B O 1
ATOM 5053 N N . ASP B 1 270 ? 59.724 28.814 60.388 1.00 44.12 270 ASP B N 1
ATOM 5054 C CA . ASP B 1 270 ? 61.104 28.531 60.005 1.00 44.58 270 ASP B CA 1
ATOM 5055 C C . ASP B 1 270 ? 61.364 28.642 58.502 1.00 46.71 270 ASP B C 1
ATOM 5056 O O . ASP B 1 270 ? 62.522 28.847 58.132 1.00 47.55 270 ASP B O 1
ATOM 5061 N N . GLU B 1 271 ? 60.342 28.511 57.634 1.00 45.32 271 GLU B N 1
ATOM 5062 C CA . GLU B 1 271 ? 60.577 28.625 56.192 1.00 49.46 271 GLU B CA 1
ATOM 5063 C C . GLU B 1 271 ? 61.296 29.906 55.908 1.00 47.10 271 GLU B C 1
ATOM 5064 O O . GLU B 1 271 ? 62.324 29.942 55.219 1.00 47.20 271 GLU B O 1
ATOM 5070 N N . ARG B 1 272 ? 60.654 30.995 56.365 1.00 46.76 272 ARG B N 1
ATOM 5071 C CA . ARG B 1 272 ? 60.989 32.346 55.964 1.00 43.42 272 ARG B CA 1
ATOM 5072 C C . ARG B 1 272 ? 62.441 32.622 56.245 1.00 42.63 272 ARG B C 1
ATOM 5073 O O . ARG B 1 272 ? 63.076 33.400 55.530 1.00 44.72 272 ARG B O 1
ATOM 5081 N N . ILE B 1 273 ? 62.991 31.945 57.251 1.00 41.05 273 ILE B N 1
ATOM 5082 C CA . ILE B 1 273 ? 64.426 31.997 57.445 1.00 44.62 273 ILE B CA 1
ATOM 5083 C C . ILE B 1 273 ? 65.145 31.071 56.451 1.00 50.35 273 ILE B C 1
ATOM 5084 O O . ILE B 1 273 ? 66.183 31.460 55.907 1.00 48.10 273 ILE B O 1
ATOM 5089 N N . THR B 1 274 ? 64.570 29.902 56.094 1.00 53.43 274 THR B N 1
ATOM 5090 C CA . THR B 1 274 ? 65.416 28.835 55.534 1.00 55.48 274 THR B CA 1
ATOM 5091 C C . THR B 1 274 ? 66.068 29.202 54.191 1.00 61.74 274 THR B C 1
ATOM 5092 O O . THR B 1 274 ? 67.283 29.211 54.122 1.00 79.85 274 THR B O 1
ATOM 5096 N N . ARG B 1 275 ? 65.358 29.677 53.148 1.00 63.29 275 ARG B N 1
ATOM 5097 C CA . ARG B 1 275 ? 66.203 30.543 52.310 1.00 80.59 275 ARG B CA 1
ATOM 5098 C C . ARG B 1 275 ? 65.356 31.678 51.870 1.00 65.70 275 ARG B C 1
ATOM 5099 O O . ARG B 1 275 ? 64.593 31.696 50.896 1.00 67.13 275 ARG B O 1
ATOM 5107 N N . CYS B 1 276 ? 65.520 32.652 52.709 1.00 61.24 276 CYS B N 1
ATOM 5108 C CA . CYS B 1 276 ? 66.513 33.612 52.269 1.00 70.68 276 CYS B CA 1
ATOM 5109 C C . CYS B 1 276 ? 67.970 33.181 52.647 1.00 59.07 276 CYS B C 1
ATOM 5110 O O . CYS B 1 2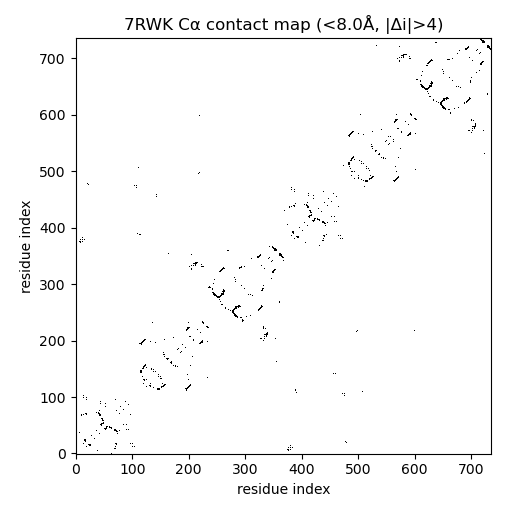76 ? 68.924 33.548 51.943 1.00 53.53 276 CYS B O 1
ATOM 5113 N N . LEU B 1 277 ? 68.157 32.359 53.701 1.00 55.12 277 LEU B N 1
ATOM 5114 C CA . LEU B 1 277 ? 69.467 31.924 54.202 1.00 53.84 277 LEU B CA 1
ATOM 5115 C C . LEU B 1 277 ? 69.997 30.572 53.701 1.00 54.10 277 LEU B C 1
ATOM 5116 O O . LEU B 1 277 ? 71.216 30.407 53.606 1.00 51.54 277 LEU B O 1
ATOM 5121 N N . GLY B 1 278 ? 69.158 29.584 53.441 1.00 59.87 278 GLY B N 1
ATOM 5122 C CA . GLY B 1 278 ? 69.586 28.260 53.017 1.00 59.97 278 GLY B CA 1
ATOM 5123 C C . GLY B 1 278 ? 69.130 27.189 53.998 1.00 57.92 278 GLY B C 1
ATOM 5124 O O . GLY B 1 278 ? 68.560 27.464 55.054 1.00 54.43 278 GLY B O 1
ATOM 5125 N N . GLU B 1 279 ? 69.439 25.944 53.654 1.00 57.97 279 GLU B N 1
ATOM 5126 C CA . GLU B 1 279 ? 69.115 24.864 54.576 1.00 55.49 279 GLU B CA 1
ATOM 5127 C C . GLU B 1 279 ? 70.203 24.612 55.605 1.00 50.90 279 GLU B C 1
ATOM 5128 O O . GLU B 1 279 ? 69.926 23.992 56.634 1.00 49.56 279 GLU B O 1
ATOM 5134 N N . ASP B 1 280 ? 71.421 25.095 55.370 1.00 49.21 280 ASP B N 1
ATOM 5135 C CA . ASP B 1 280 ? 72.539 24.841 56.278 1.00 48.59 280 ASP B CA 1
ATOM 5136 C C . ASP B 1 280 ? 72.551 25.914 57.370 1.00 49.15 280 ASP B C 1
ATOM 5137 O O . ASP B 1 280 ? 73.438 26.771 57.460 1.00 45.88 280 ASP B O 1
ATOM 5142 N N . THR B 1 281 ? 71.551 25.812 58.246 1.00 47.33 281 THR B N 1
ATOM 5143 C CA . THR B 1 281 ? 71.262 26.835 59.239 1.00 46.37 281 THR B CA 1
ATOM 5144 C C . THR B 1 281 ? 70.969 26.232 60.604 1.00 45.88 281 THR B C 1
ATOM 5145 O O . THR B 1 281 ? 70.436 25.126 60.715 1.00 48.40 281 THR B O 1
ATOM 5149 N N . THR B 1 282 ? 71.277 26.997 61.644 1.00 44.84 282 THR B N 1
ATOM 5150 C CA . THR B 1 282 ? 70.753 26.756 62.984 1.00 44.56 282 THR B CA 1
ATOM 5151 C C . THR B 1 282 ? 69.877 27.954 63.334 1.00 41.26 282 THR B C 1
ATOM 5152 O O . THR B 1 282 ? 70.360 29.091 63.351 1.00 39.94 282 THR B O 1
ATOM 5156 N N . ILE B 1 283 ? 68.598 27.704 63.604 1.00 39.43 283 ILE B N 1
ATOM 5157 C CA . ILE B 1 283 ? 67.638 28.780 63.833 1.00 39.55 283 ILE B CA 1
ATOM 5158 C C . ILE B 1 283 ? 67.244 28.857 65.307 1.00 39.54 283 ILE B C 1
ATOM 5159 O O . ILE B 1 283 ? 66.330 28.158 65.759 1.00 39.72 283 ILE B O 1
ATOM 5164 N N . TRP B 1 284 ? 67.916 29.719 66.060 1.00 38.32 284 TRP B N 1
ATOM 5165 C CA . TRP B 1 284 ? 67.470 30.046 67.403 1.00 39.21 284 TRP B CA 1
ATOM 5166 C C . TRP B 1 284 ? 66.198 30.893 67.358 1.00 36.80 284 TRP B C 1
ATOM 5167 O O . TRP B 1 284 ? 65.865 31.521 66.352 1.00 34.04 284 TRP B O 1
ATOM 5178 N N . SER B 1 285 ? 65.482 30.900 68.477 1.00 37.51 285 SER B N 1
ATOM 5179 C CA . SER B 1 285 ? 64.200 31.577 68.540 1.00 37.78 285 SER B CA 1
ATOM 5180 C C . SER B 1 285 ? 64.014 32.178 69.924 1.00 37.73 285 SER B C 1
ATOM 5181 O O . SER B 1 285 ? 64.419 31.589 70.929 1.00 36.30 285 SER B O 1
ATOM 5184 N N . LEU B 1 286 ? 63.451 33.384 69.953 1.00 35.73 286 LEU B N 1
ATOM 5185 C CA . LEU B 1 286 ? 62.987 34.021 71.181 1.00 35.14 286 LEU B CA 1
ATOM 5186 C C . LEU B 1 286 ? 61.565 34.492 70.919 1.00 35.85 286 LEU B C 1
ATOM 5187 O O . LEU B 1 286 ? 61.350 35.460 70.177 1.00 34.04 286 LEU B O 1
ATOM 5192 N N . SER B 1 287 ? 60.594 33.802 71.501 1.00 34.08 287 SER B N 1
ATOM 5193 C CA . SER B 1 287 ? 59.200 34.067 71.186 1.00 35.57 287 SER B CA 1
ATOM 5194 C C . SER B 1 287 ? 58.428 34.399 72.454 1.00 34.86 287 SER B C 1
ATOM 5195 O O . SER B 1 287 ? 58.850 34.088 73.570 1.00 36.76 287 SER B O 1
ATOM 5198 N N . ALA B 1 288 ? 57.306 35.077 72.271 1.00 32.71 288 ALA B N 1
ATOM 5199 C CA . ALA B 1 288 ? 56.387 35.351 73.360 1.00 34.22 288 ALA B CA 1
ATOM 5200 C C . ALA B 1 288 ? 55.128 34.543 73.116 1.00 35.52 288 ALA B C 1
ATOM 5201 O O . ALA B 1 288 ? 54.620 34.511 71.990 1.00 35.69 288 ALA B O 1
ATOM 5203 N N . GLU B 1 289 ? 54.663 33.859 74.158 1.00 38.92 289 GLU B N 1
ATOM 5204 C CA . GLU B 1 289 ? 53.435 33.087 74.059 1.00 39.56 289 GLU B CA 1
ATOM 5205 C C . GLU B 1 289 ? 52.276 34.035 73.822 1.00 37.07 289 GLU B C 1
ATOM 5206 O O . GLU B 1 289 ? 52.150 35.047 74.513 1.00 36.10 289 GLU B O 1
ATOM 5212 N N . GLY B 1 290 ? 51.463 33.733 72.813 1.00 35.94 290 GLY B N 1
ATOM 5213 C CA . GLY B 1 290 ? 50.371 34.607 72.438 1.00 33.76 290 GLY B CA 1
ATOM 5214 C C . GLY B 1 290 ? 50.784 35.854 71.681 1.00 35.16 290 GLY B C 1
ATOM 5215 O O . GLY B 1 290 ? 50.047 36.849 71.698 1.00 33.80 290 GLY B O 1
ATOM 5216 N N . ALA B 1 291 ? 51.921 35.809 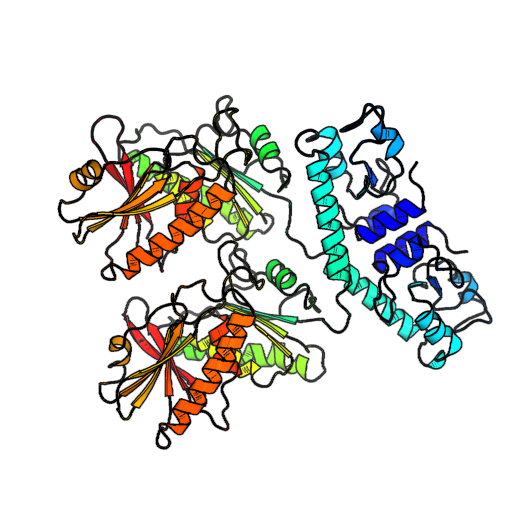70.983 1.00 33.48 291 ALA B N 1
ATOM 5217 C CA . ALA B 1 291 ? 52.480 36.919 70.216 1.00 32.95 291 ALA B CA 1
ATOM 5218 C C . ALA B 1 291 ? 51.412 37.710 69.476 1.00 33.85 291 ALA B C 1
ATOM 5219 O O . ALA B 1 291 ? 50.661 37.161 68.668 1.00 35.44 291 ALA B O 1
ATOM 5221 N N . HIS B 1 292 ? 51.315 39.000 69.786 1.00 34.81 292 HIS B N 1
ATOM 5222 C CA . HIS B 1 292 ? 50.395 39.905 69.099 1.00 34.42 292 HIS B CA 1
ATOM 5223 C C . HIS B 1 292 ? 50.925 41.321 69.272 1.00 33.54 292 HIS B C 1
ATOM 5224 O O . HIS B 1 292 ? 51.793 41.581 70.111 1.00 32.37 292 HIS B O 1
ATOM 5231 N N . ASN B 1 293 ? 50.383 42.243 68.477 1.00 33.79 293 ASN B N 1
ATOM 5232 C CA . ASN B 1 293 ? 51.057 43.523 68.327 1.00 36.65 293 ASN B CA 1
ATOM 5233 C C . ASN B 1 293 ? 50.960 44.436 69.550 1.00 35.30 293 ASN B C 1
ATOM 5234 O O . ASN B 1 293 ? 51.759 45.369 69.648 1.00 34.30 293 ASN B O 1
ATOM 5239 N N . ASP B 1 294 ? 50.104 44.134 70.524 1.00 32.62 294 ASP B N 1
ATOM 5240 C CA . ASP B 1 294 ? 49.994 44.918 71.746 1.00 33.41 294 ASP B CA 1
ATOM 5241 C C . ASP B 1 294 ? 50.506 44.171 72.970 1.00 33.39 294 ASP B C 1
ATOM 5242 O O . ASP B 1 294 ? 50.037 44.409 74.087 1.00 33.56 294 ASP B O 1
ATOM 5247 N N . ILE B 1 295 ? 51.448 43.250 72.785 1.00 32.11 295 ILE B N 1
ATOM 5248 C CA . ILE B 1 295 ? 51.763 42.343 73.881 1.00 32.14 295 ILE B CA 1
ATOM 5249 C C . ILE B 1 295 ? 52.633 43.022 74.942 1.00 32.54 295 ILE B C 1
ATOM 5250 O O . ILE B 1 295 ? 52.470 42.751 76.138 1.00 33.03 295 ILE B O 1
ATOM 5255 N N . LEU B 1 296 ? 53.577 43.883 74.538 1.00 29.37 296 LEU B N 1
ATOM 5256 C CA . LEU B 1 296 ? 54.365 44.673 75.490 1.00 31.45 296 LEU B CA 1
ATOM 5257 C C . LEU B 1 296 ? 53.570 45.695 76.283 1.00 31.45 296 LEU B C 1
ATOM 5258 O O . LEU B 1 296 ? 53.521 46.871 75.928 1.00 28.65 296 LEU B O 1
ATOM 5263 N N . HIS B 1 297 ? 53.065 45.262 77.428 1.00 32.00 297 HIS B N 1
ATOM 5264 C CA . HIS B 1 297 ? 52.154 46.032 78.256 1.00 34.84 297 HIS B CA 1
ATOM 5265 C C . HIS B 1 297 ? 52.905 46.820 79.330 1.00 33.21 297 HIS B C 1
ATOM 5266 O O . HIS B 1 297 ? 52.674 48.019 79.503 1.00 30.53 297 HIS B O 1
ATOM 5273 N N . SER B 1 298 ? 53.853 46.179 80.015 1.00 32.18 298 SER B N 1
ATOM 5274 C CA . SER B 1 298 ? 54.404 46.744 81.232 1.00 32.70 298 SER B CA 1
ATOM 5275 C C . SER B 1 298 ? 55.916 46.827 81.171 1.00 30.39 298 SER B C 1
ATOM 5276 O O . SER B 1 298 ? 56.589 46.113 80.421 1.00 28.71 298 SER B O 1
ATOM 5279 N N . GLU B 1 299 ? 56.437 47.679 82.040 1.00 31.69 299 GLU B N 1
ATOM 5280 C CA . GLU B 1 299 ? 57.866 47.920 82.052 1.00 29.53 299 GLU B CA 1
ATOM 5281 C C . GLU B 1 299 ? 58.610 46.680 82.515 1.00 30.03 299 GLU B C 1
ATOM 5282 O O . GLU B 1 299 ? 59.738 46.436 82.071 1.00 28.55 299 GLU B O 1
ATOM 5288 N N . GLY B 1 300 ? 57.972 45.866 83.367 1.00 30.75 300 GLY B N 1
ATOM 5289 C CA . GLY B 1 300 ? 58.516 44.556 83.689 1.00 30.14 300 GLY B CA 1
ATOM 5290 C C . GLY B 1 300 ? 58.608 43.642 82.479 1.00 30.04 300 GLY B C 1
ATOM 5291 O O . GLY B 1 300 ? 59.572 42.886 82.332 1.00 30.21 300 GLY B O 1
ATOM 5292 N N . ASP B 1 301 ? 57.604 43.688 81.599 1.00 30.12 301 ASP B N 1
ATOM 5293 C CA . ASP B 1 301 ? 57.678 42.904 80.367 1.00 30.71 301 ASP B CA 1
ATOM 5294 C C . ASP B 1 301 ? 58.898 43.294 79.533 1.00 30.28 301 ASP B C 1
ATOM 5295 O O . ASP B 1 301 ? 59.497 42.444 78.861 1.00 29.21 301 ASP B O 1
ATOM 5300 N N . LEU B 1 302 ? 59.241 44.589 79.513 1.00 28.75 302 LEU B N 1
ATOM 5301 C CA . LEU B 1 302 ? 60.385 45.031 78.724 1.00 28.30 302 LEU B CA 1
ATOM 5302 C C . LEU B 1 302 ? 61.685 44.627 79.391 1.00 29.77 302 LEU B C 1
ATOM 5303 O O . LEU B 1 302 ? 62.642 44.213 78.716 1.00 29.11 302 LEU B O 1
ATOM 5308 N N . GLN B 1 303 ? 61.737 44.738 80.719 1.00 29.34 303 GLN B N 1
ATOM 5309 C CA . GLN B 1 303 ? 62.935 44.318 81.436 1.00 31.79 303 GLN B CA 1
ATOM 5310 C C . GLN B 1 303 ? 63.171 42.818 81.268 1.00 30.01 303 GLN B C 1
ATOM 5311 O O . GLN B 1 303 ? 64.303 42.375 81.035 1.00 29.25 303 GLN B O 1
ATOM 5317 N N . THR B 1 304 ? 62.113 42.022 81.370 1.00 29.18 304 THR B N 1
ATOM 5318 C CA . THR B 1 304 ? 62.285 40.587 81.214 1.00 30.09 304 THR B CA 1
ATOM 5319 C C . THR B 1 304 ? 62.714 40.246 79.800 1.00 29.55 304 THR B C 1
ATOM 5320 O O . THR B 1 304 ? 63.453 39.279 79.592 1.00 29.84 304 THR B O 1
ATOM 5324 N N . PHE B 1 305 ? 62.296 41.041 78.819 1.00 29.67 305 PHE B N 1
ATOM 5325 C CA . PHE B 1 305 ? 62.846 40.844 77.486 1.00 29.84 305 PHE B CA 1
ATOM 5326 C C . PHE B 1 305 ? 64.356 41.089 77.479 1.00 29.09 305 PHE B C 1
ATOM 5327 O O . PHE B 1 305 ? 65.108 40.332 76.860 1.00 29.66 305 PHE B O 1
ATOM 5335 N N . ARG B 1 306 ? 64.808 42.158 78.142 1.00 28.83 306 ARG B N 1
ATOM 5336 C CA . ARG B 1 306 ? 66.228 42.488 78.166 1.00 29.14 306 ARG B CA 1
ATOM 5337 C C . ARG B 1 306 ? 67.052 41.340 78.753 1.00 30.11 306 ARG B C 1
ATOM 5338 O O . ARG B 1 306 ? 68.104 40.977 78.214 1.00 27.35 306 ARG B O 1
ATOM 5346 N N . SER B 1 307 ? 66.602 40.773 79.876 1.00 30.51 307 SER B N 1
ATOM 5347 C CA . SER B 1 307 ? 67.371 39.702 80.507 1.00 32.74 307 SER B CA 1
ATOM 5348 C C . SER B 1 307 ? 67.297 38.410 79.696 1.00 32.01 307 SER B C 1
ATOM 5349 O O . SER B 1 307 ? 68.292 37.703 79.561 1.00 35.02 307 SER B O 1
ATOM 5352 N N . THR B 1 308 ? 66.139 38.094 79.132 1.00 30.55 308 THR B N 1
ATOM 5353 C CA . THR B 1 308 ? 66.045 36.915 78.293 1.00 32.34 308 THR B CA 1
ATOM 5354 C C . THR B 1 308 ? 66.934 37.047 77.069 1.00 32.93 308 THR B C 1
ATOM 5355 O O . THR B 1 308 ? 67.672 36.121 76.716 1.00 34.11 308 THR B O 1
ATOM 5359 N N . CYS B 1 309 ? 66.875 38.195 76.404 1.00 32.30 309 CYS B N 1
ATOM 5360 C CA . CYS B 1 309 ? 67.681 38.381 75.209 1.00 33.05 309 CYS B CA 1
ATOM 5361 C C . CYS B 1 309 ? 69.170 38.333 75.538 1.00 34.01 309 CYS B C 1
ATOM 5362 O O . CYS B 1 309 ? 69.981 37.849 74.734 1.00 34.60 309 CYS B O 1
ATOM 5365 N N . ARG B 1 310 ? 69.544 38.851 76.712 1.00 34.08 310 ARG B N 1
ATOM 5366 C CA . ARG B 1 310 ? 70.932 38.804 77.159 1.00 36.21 310 ARG B CA 1
ATOM 5367 C C . ARG B 1 310 ? 71.384 37.356 77.356 1.00 38.41 310 ARG B C 1
ATOM 5368 O O . ARG B 1 310 ? 72.453 36.943 76.881 1.00 37.18 310 ARG B O 1
ATOM 5376 N N . ARG B 1 311 ? 70.562 36.574 78.064 1.00 36.64 311 ARG B N 1
ATOM 5377 C CA . ARG B 1 311 ? 70.849 35.169 78.289 1.00 39.71 311 ARG B CA 1
ATOM 5378 C C . ARG B 1 311 ? 70.935 34.420 76.966 1.00 39.36 311 ARG B C 1
ATOM 5379 O O . ARG B 1 311 ? 71.878 33.655 76.738 1.00 39.68 311 ARG B O 1
ATOM 5387 N N . LEU B 1 312 ? 69.999 34.688 76.052 1.00 37.36 312 LEU B N 1
ATOM 5388 C CA . LEU B 1 312 ? 70.012 34.012 74.758 1.00 37.75 312 LEU B CA 1
ATOM 5389 C C . LEU B 1 312 ? 71.269 34.339 73.957 1.00 38.72 312 LEU B C 1
ATOM 5390 O O . LEU B 1 312 ? 71.854 33.456 73.320 1.00 39.77 312 LEU B O 1
ATOM 5395 N N . PHE B 1 313 ? 71.690 35.604 73.960 1.00 38.02 313 PHE B N 1
ATOM 5396 C CA . PHE B 1 313 ? 72.898 35.983 73.236 1.00 38.54 313 PHE B CA 1
ATOM 5397 C C . PHE B 1 313 ? 74.102 35.218 73.749 1.00 41.42 313 PHE B C 1
ATOM 5398 O O . PHE B 1 313 ? 74.913 34.722 72.956 1.00 41.54 313 PHE B O 1
ATOM 5406 N N . ASP B 1 314 ? 74.238 35.115 75.075 1.00 42.09 314 ASP B N 1
ATOM 5407 C CA . ASP B 1 314 ? 75.334 34.338 75.641 1.00 43.82 314 ASP B CA 1
ATOM 5408 C C . ASP B 1 314 ? 75.262 32.890 75.177 1.00 43.22 314 ASP B C 1
ATOM 5409 O O . ASP B 1 314 ? 76.247 32.342 74.664 1.00 44.54 314 ASP B O 1
ATOM 5414 N N . ALA B 1 315 ? 74.091 32.264 75.320 1.00 39.79 315 ALA B N 1
ATOM 5415 C CA . ALA B 1 315 ? 73.953 30.861 74.934 1.00 42.71 315 ALA B CA 1
ATOM 5416 C C . ALA B 1 315 ? 74.292 30.666 73.466 1.00 44.54 315 ALA B C 1
ATOM 5417 O O . ALA B 1 315 ? 74.888 29.652 73.089 1.00 44.99 315 ALA B O 1
ATOM 5419 N N . ILE B 1 316 ? 73.913 31.623 72.618 1.00 44.06 316 ILE B N 1
ATOM 5420 C CA . ILE B 1 316 ? 74.206 31.480 71.197 1.00 44.88 316 ILE B CA 1
ATOM 5421 C C . ILE B 1 316 ? 75.713 31.550 70.970 1.00 44.86 316 ILE B C 1
ATOM 5422 O O . ILE B 1 316 ? 76.276 30.774 70.187 1.00 44.91 316 ILE B O 1
ATOM 5427 N N . LYS B 1 317 ? 76.393 32.455 71.672 1.00 44.53 317 LYS B N 1
ATOM 5428 C CA . LYS B 1 317 ? 77.832 32.585 71.487 1.00 45.58 317 LYS B CA 1
ATOM 5429 C C . LYS B 1 317 ? 78.560 31.345 71.992 1.00 49.51 317 LYS B C 1
ATOM 5430 O O . LYS B 1 317 ? 79.464 30.828 71.322 1.00 49.58 317 LYS B O 1
ATOM 5436 N N . ALA B 1 318 ? 78.153 30.831 73.154 1.00 49.31 318 ALA B N 1
ATOM 5437 C CA . ALA B 1 318 ? 78.764 29.616 73.686 1.00 45.17 318 ALA B CA 1
ATOM 5438 C C . ALA B 1 318 ? 78.505 28.415 72.774 1.00 48.11 318 ALA B C 1
ATOM 5439 O O . ALA B 1 318 ? 79.387 27.573 72.574 1.00 46.28 318 ALA B O 1
ATOM 5441 N N . ALA B 1 319 ? 77.308 28.326 72.197 1.00 46.62 319 ALA B N 1
ATOM 5442 C CA . ALA B 1 319 ? 76.967 27.165 71.385 1.00 45.06 319 ALA B CA 1
ATOM 5443 C C . ALA B 1 319 ? 77.648 27.156 70.021 1.00 45.90 319 ALA B C 1
ATOM 5444 O O . ALA B 1 319 ? 77.669 26.109 69.364 1.00 46.69 319 ALA B O 1
ATOM 5446 N N . HIS B 1 320 ? 78.177 28.285 69.562 1.00 45.40 320 HIS B N 1
ATOM 5447 C CA . HIS B 1 320 ? 78.764 28.379 68.226 1.00 47.17 320 HIS B CA 1
ATOM 5448 C C . HIS B 1 320 ? 80.038 29.203 68.282 1.00 50.61 320 HIS B C 1
ATOM 5449 O O . HIS B 1 320 ? 80.100 30.324 67.760 1.00 51.96 320 HIS B O 1
ATOM 5456 N N . PRO B 1 321 ? 81.102 28.652 68.872 1.00 50.28 321 PRO B N 1
ATOM 5457 C CA . PRO B 1 321 ? 82.346 29.424 68.998 1.00 52.34 321 PRO B CA 1
ATOM 5458 C C . PRO B 1 321 ? 83.071 29.649 67.678 1.00 54.26 321 PRO B C 1
ATOM 5459 O O . PRO B 1 321 ? 84.012 30.450 67.645 1.00 54.47 321 PRO B O 1
ATOM 5463 N N . ASP B 1 322 ? 82.660 28.995 66.594 1.00 55.23 322 ASP B N 1
ATOM 5464 C CA . ASP B 1 322 ? 83.179 29.284 65.263 1.00 56.61 322 ASP B CA 1
ATOM 5465 C C . ASP B 1 322 ? 82.234 30.156 64.433 1.00 55.39 322 ASP B C 1
ATOM 5466 O O . ASP B 1 322 ? 82.439 30.305 63.221 1.00 55.10 322 ASP B O 1
ATOM 5471 N N . ALA B 1 323 ? 81.228 30.759 65.056 1.00 52.76 323 ALA B N 1
ATOM 5472 C CA . ALA B 1 323 ? 80.267 31.560 64.314 1.00 49.12 323 ALA B CA 1
ATOM 5473 C C . ALA B 1 323 ? 80.841 32.960 64.139 1.00 47.31 323 ALA B C 1
ATOM 5474 O O . ALA B 1 323 ? 81.364 33.555 65.084 1.00 46.49 323 ALA B O 1
ATOM 5476 N N . THR B 1 324 ? 80.802 33.449 62.906 1.00 48.16 324 THR B N 1
ATOM 5477 C CA . THR B 1 324 ? 81.250 34.799 62.601 1.00 49.72 324 THR B CA 1
ATOM 5478 C C . THR B 1 324 ? 80.183 35.836 62.930 1.00 47.24 324 THR B C 1
ATOM 5479 O O . THR B 1 324 ? 80.520 36.956 63.329 1.00 46.41 324 THR B O 1
ATOM 5483 N N . ASP B 1 325 ? 78.908 35.499 62.764 1.00 45.93 325 ASP B N 1
ATOM 5484 C CA . ASP B 1 325 ? 77.851 36.477 62.977 1.00 43.66 325 ASP B CA 1
ATOM 5485 C C . ASP B 1 325 ? 76.524 35.761 63.209 1.00 40.84 325 ASP B C 1
ATOM 5486 O O . ASP B 1 325 ? 76.435 34.529 63.171 1.00 42.05 325 ASP B O 1
ATOM 5491 N N . LEU B 1 326 ? 75.484 36.563 63.411 1.00 39.32 326 LEU B N 1
ATOM 5492 C CA . LEU B 1 326 ? 74.152 36.107 63.783 1.00 37.37 326 LEU B CA 1
ATOM 5493 C C . LEU B 1 326 ? 73.129 36.843 62.934 1.00 36.47 326 LEU B C 1
ATOM 5494 O O . LEU B 1 326 ? 73.202 38.066 62.806 1.00 37.51 326 LEU B O 1
ATOM 5499 N N . HIS B 1 327 ? 72.181 36.107 62.362 1.00 36.05 327 HIS B N 1
ATOM 5500 C CA . HIS B 1 327 ? 71.196 36.668 61.444 1.00 35.90 327 HIS B CA 1
ATOM 5501 C C . HIS B 1 327 ? 69.877 36.864 62.189 1.00 35.15 327 HIS B C 1
ATOM 5502 O O . HIS B 1 327 ? 69.227 35.890 62.575 1.00 35.05 327 HIS B O 1
ATOM 5509 N N . ILE B 1 328 ? 69.487 38.125 62.384 1.00 34.33 328 ILE B N 1
ATOM 5510 C CA . ILE B 1 328 ? 68.320 38.476 63.192 1.00 34.47 328 ILE B CA 1
ATOM 5511 C C . ILE B 1 328 ? 67.101 38.644 62.296 1.00 34.09 328 ILE B C 1
ATOM 5512 O O . ILE B 1 328 ? 67.119 39.430 61.338 1.00 34.65 328 ILE B O 1
ATOM 5517 N N . PHE B 1 329 ? 66.018 37.968 62.654 1.00 32.03 329 PHE B N 1
ATOM 5518 C CA . PHE B 1 329 ? 64.752 38.069 61.932 1.00 33.57 329 PHE B CA 1
ATOM 5519 C C . PHE B 1 329 ? 63.701 38.533 62.920 1.00 32.88 329 PHE B C 1
ATOM 5520 O O . PHE B 1 329 ? 63.165 37.715 63.685 1.00 31.66 329 PHE B O 1
ATOM 5528 N N . PRO B 1 330 ? 63.396 39.845 62.975 1.00 33.08 330 PRO B N 1
ATOM 5529 C CA . PRO B 1 330 ? 62.586 40.353 64.086 1.00 31.45 330 PRO B CA 1
ATOM 5530 C C . PRO B 1 330 ? 61.129 40.566 63.726 1.00 29.36 330 PRO B C 1
ATOM 5531 O O . PRO B 1 330 ? 60.797 40.966 62.604 1.00 32.11 330 PRO B O 1
ATOM 5535 N N . ALA B 1 331 ? 60.252 40.296 64.690 1.00 29.23 331 ALA B N 1
ATOM 5536 C CA . ALA B 1 331 ? 58.852 40.739 64.678 1.00 29.47 331 ALA B CA 1
ATOM 5537 C C . ALA B 1 331 ? 58.591 41.125 66.135 1.00 30.18 331 ALA B C 1
ATOM 5538 O O . ALA B 1 331 ? 58.026 40.338 66.911 1.00 30.89 331 ALA B O 1
ATOM 5540 N N . MET B 1 332 ? 59.053 42.334 66.496 1.00 27.46 332 MET B N 1
ATOM 5541 C CA . MET B 1 332 ? 59.242 42.854 67.843 1.00 26.99 332 MET B CA 1
ATOM 5542 C C . MET B 1 332 ? 58.491 44.160 68.054 1.00 26.31 332 MET B C 1
ATOM 5543 O O . MET B 1 332 ? 58.518 45.032 67.182 1.00 26.14 332 MET B O 1
ATOM 5548 N N . PRO B 1 333 ? 57.887 44.354 69.219 1.00 25.66 333 PRO B N 1
ATOM 5549 C CA . PRO B 1 333 ? 57.410 45.699 69.583 1.00 23.75 333 PRO B CA 1
ATOM 5550 C C . PRO B 1 333 ? 58.546 46.715 69.536 1.00 22.93 333 PRO B C 1
ATOM 5551 O O . PRO B 1 333 ? 59.714 46.386 69.771 1.00 21.91 333 PRO B O 1
ATOM 5555 N N . VAL B 1 334 ? 58.185 47.985 69.286 1.00 22.39 334 VAL B N 1
ATOM 5556 C CA . VAL B 1 334 ? 59.204 49.009 69.055 1.00 21.72 334 VAL B CA 1
ATOM 5557 C C . VAL B 1 334 ? 60.151 49.126 70.254 1.00 20.58 334 VAL B C 1
ATOM 5558 O O . VAL B 1 334 ? 61.366 49.310 70.086 1.00 19.78 334 VAL B O 1
ATOM 5562 N N . SER B 1 335 ? 59.628 48.999 71.479 1.00 18.50 335 SER B N 1
ATOM 5563 C CA . SER B 1 335 ? 60.493 49.158 72.649 1.00 21.18 335 SER B CA 1
ATOM 5564 C C . SER B 1 335 ? 61.491 48.013 72.763 1.00 24.22 335 SER B C 1
ATOM 5565 O O . SER B 1 335 ? 62.630 48.219 73.197 1.00 23.86 335 SER B O 1
ATOM 5568 N N . THR B 1 336 ? 61.079 46.787 72.429 1.00 22.04 336 THR B N 1
ATOM 5569 C CA . THR B 1 336 ? 62.047 45.697 72.510 1.00 24.54 336 THR B CA 1
ATOM 5570 C C . THR B 1 336 ? 63.131 45.839 71.446 1.00 23.35 336 THR B C 1
ATOM 5571 O O . THR B 1 336 ? 64.294 45.493 71.701 1.00 23.89 336 THR B O 1
ATOM 5575 N N . ALA B 1 337 ? 62.779 46.358 70.265 1.00 21.65 337 ALA B N 1
ATOM 5576 C CA . ALA B 1 337 ? 63.772 46.523 69.209 1.00 22.39 337 ALA B CA 1
ATOM 5577 C C . ALA B 1 337 ? 64.841 47.512 69.620 1.00 22.66 337 ALA B C 1
ATOM 5578 O O . ALA B 1 337 ? 66.028 47.288 69.379 1.00 24.33 337 ALA B O 1
ATOM 5580 N N . ILE B 1 338 ? 64.435 48.623 70.233 1.00 23.39 338 ILE B N 1
ATOM 5581 C CA . ILE B 1 338 ? 65.408 49.582 70.731 1.00 24.98 338 ILE B CA 1
ATOM 5582 C C . ILE B 1 338 ? 66.297 48.930 71.775 1.00 24.21 338 ILE B C 1
ATOM 5583 O O . ILE B 1 338 ? 67.529 49.074 71.742 1.00 22.24 338 ILE B O 1
ATOM 5588 N N . GLU B 1 339 ? 65.691 48.167 72.684 1.00 21.19 339 GLU B N 1
ATOM 5589 C CA . GLU B 1 339 ? 66.448 47.604 73.785 1.00 24.96 339 GLU B CA 1
ATOM 5590 C C . GLU B 1 339 ? 67.399 46.514 73.303 1.00 25.96 339 GLU B C 1
ATOM 5591 O O . GLU B 1 339 ? 68.474 46.346 73.881 1.00 25.80 339 GLU B O 1
ATOM 5597 N N . LEU B 1 340 ? 67.044 45.804 72.229 1.00 23.32 340 LEU B N 1
ATOM 5598 C CA . LEU B 1 340 ? 67.982 44.868 71.621 1.00 26.83 340 LEU B CA 1
ATOM 5599 C C . LEU B 1 340 ? 69.279 45.570 71.220 1.00 26.61 340 LEU B C 1
ATOM 5600 O O . LEU B 1 340 ? 70.380 45.123 71.568 1.00 26.16 340 LEU B O 1
ATOM 5605 N N . GLY B 1 341 ? 69.166 46.680 70.492 1.00 25.03 341 GLY B N 1
ATOM 5606 C CA . GLY B 1 341 ? 70.349 47.430 70.116 1.00 26.46 341 GLY B CA 1
ATOM 5607 C C . GLY B 1 341 ? 71.087 47.999 71.307 1.00 26.77 341 GLY B C 1
ATOM 5608 O O . GLY B 1 341 ? 72.306 48.170 71.260 1.00 28.36 341 GLY B O 1
ATOM 5609 N N . ARG B 1 342 ? 70.369 48.259 72.404 1.00 25.79 342 ARG B N 1
ATOM 5610 C CA . ARG B 1 342 ? 70.972 48.903 73.560 1.00 27.47 342 ARG B CA 1
ATOM 5611 C C . ARG B 1 342 ? 71.760 47.924 74.429 1.00 30.28 342 ARG B C 1
ATOM 5612 O O . ARG B 1 342 ? 72.707 48.338 75.100 1.00 32.04 342 ARG B O 1
ATOM 5620 N N . ILE B 1 343 ? 71.370 46.646 74.461 1.00 29.08 343 ILE B N 1
ATOM 5621 C CA . ILE B 1 343 ? 72.047 45.656 75.295 1.00 30.79 343 ILE B CA 1
ATOM 5622 C C . ILE B 1 343 ? 73.107 44.860 74.553 1.00 34.48 343 ILE B C 1
ATOM 5623 O O . ILE B 1 343 ? 73.898 44.161 75.201 1.00 38.76 343 ILE B O 1
ATOM 5628 N N . TRP B 1 344 ? 73.127 44.909 73.224 1.00 33.80 344 TRP B N 1
ATOM 5629 C CA . TRP B 1 344 ? 74.137 44.203 72.444 1.00 38.65 344 TRP B CA 1
ATOM 5630 C C . TRP B 1 344 ? 75.543 44.644 72.842 1.00 40.36 344 TRP B C 1
ATOM 5631 O O . TRP B 1 344 ? 75.820 45.842 72.929 1.00 39.57 344 TRP B O 1
ATOM 5642 N N . MET B 1 345 ? 76.434 43.672 73.098 1.00 42.91 345 MET B N 1
ATOM 5643 C CA . MET B 1 345 ? 77.797 44.012 73.512 1.00 49.57 345 MET B CA 1
ATOM 5644 C C . MET B 1 345 ? 78.829 43.746 72.417 1.00 49.69 345 MET B C 1
ATOM 5645 O O . MET B 1 345 ? 79.044 42.582 72.051 1.00 49.80 345 MET B O 1
ATOM 5650 N N . PRO B 1 346 ? 79.494 44.772 71.877 1.00 52.14 346 PRO B N 1
ATOM 5651 C CA . PRO B 1 346 ? 80.555 44.525 70.883 1.00 53.45 346 PRO B CA 1
ATOM 5652 C C . PRO B 1 346 ? 81.687 43.655 71.421 1.00 56.19 346 PRO B C 1
ATOM 5653 O O . PRO B 1 346 ? 82.377 42.989 70.642 1.00 54.54 346 PRO B O 1
ATOM 5657 N N . LYS B 1 347 ? 81.875 43.641 72.739 1.00 59.89 347 LYS B N 1
ATOM 5658 C CA . LYS B 1 347 ? 83.021 42.982 73.353 1.00 54.18 347 LYS B CA 1
ATOM 5659 C C . LYS B 1 347 ? 82.873 41.471 73.269 1.00 52.57 347 LYS B C 1
ATOM 5660 O O . LYS B 1 347 ? 83.820 40.765 72.917 1.00 49.47 347 LYS B O 1
ATOM 5666 N N . ALA B 1 348 ? 81.671 40.966 73.578 1.00 51.62 348 ALA B N 1
ATOM 5667 C CA . ALA B 1 348 ? 81.367 39.542 73.606 1.00 49.47 348 ALA B CA 1
ATOM 5668 C C . ALA B 1 348 ? 80.355 39.068 72.581 1.00 46.95 348 ALA B C 1
ATOM 5669 O O . ALA B 1 348 ? 80.392 37.898 72.217 1.00 48.60 348 ALA B O 1
ATOM 5671 N N . ASP B 1 349 ? 79.437 39.909 72.131 1.00 47.36 349 ASP B N 1
ATOM 5672 C CA . ASP B 1 349 ? 78.367 39.361 71.315 1.00 46.36 349 ASP B CA 1
ATOM 5673 C C . ASP B 1 349 ? 78.783 39.232 69.857 1.00 42.88 349 ASP B C 1
ATOM 5674 O O . ASP B 1 349 ? 79.641 39.959 69.357 1.00 43.85 349 ASP B O 1
ATOM 5679 N N . LEU B 1 350 ? 78.100 38.334 69.162 1.00 41.19 350 LEU B N 1
ATOM 5680 C CA . LEU B 1 350 ? 78.282 38.198 67.729 1.00 42.73 350 LEU B CA 1
ATOM 5681 C C . LEU B 1 350 ? 77.801 39.458 67.010 1.00 42.39 350 LEU B C 1
ATOM 5682 O O . LEU B 1 350 ? 76.856 40.110 67.449 1.00 41.01 350 LEU B O 1
ATOM 5687 N N . PRO B 1 351 ? 78.437 39.823 65.902 1.00 44.05 351 PRO B N 1
ATOM 5688 C CA . PRO B 1 351 ? 77.865 40.875 65.050 1.00 43.53 351 PRO B CA 1
ATOM 5689 C C . PRO B 1 351 ? 76.494 40.453 64.529 1.00 41.06 351 PRO B C 1
ATOM 5690 O O . PRO B 1 351 ? 76.217 39.269 64.333 1.00 40.54 351 PRO B O 1
ATOM 5694 N N . LEU B 1 352 ? 75.620 41.439 64.329 1.00 40.11 352 LEU B N 1
ATOM 5695 C CA . LEU B 1 352 ? 74.232 41.193 63.951 1.00 37.26 352 LEU B CA 1
ATOM 5696 C C . LEU B 1 352 ? 73.994 41.615 62.512 1.00 37.17 352 LEU B C 1
ATOM 5697 O O . LEU B 1 352 ? 74.423 42.694 62.095 1.00 36.78 352 LEU B O 1
ATOM 5702 N N . HIS B 1 353 ? 73.330 40.760 61.753 1.00 36.53 353 HIS B N 1
ATOM 5703 C CA . HIS B 1 353 ? 72.789 41.142 60.454 1.00 36.79 353 HIS B CA 1
ATOM 5704 C C . HIS B 1 353 ? 71.273 41.148 60.576 1.00 34.13 353 HIS B C 1
ATOM 5705 O O . HIS B 1 353 ? 70.666 40.108 60.839 1.00 35.46 353 HIS B O 1
ATOM 5712 N N . ILE B 1 354 ? 70.669 42.319 60.411 1.00 34.47 354 ILE B N 1
ATOM 5713 C CA . ILE B 1 354 ? 69.249 42.507 60.666 1.00 33.35 354 ILE B CA 1
ATOM 5714 C C . ILE B 1 354 ? 68.492 42.457 59.348 1.00 32.71 354 ILE B C 1
ATOM 5715 O O . ILE B 1 354 ? 68.843 43.160 58.390 1.00 34.82 354 ILE B O 1
ATOM 5720 N N . TYR B 1 355 ? 67.459 41.625 59.301 1.00 31.83 355 TYR B N 1
ATOM 5721 C CA . TYR B 1 355 ? 66.606 41.431 58.138 1.00 33.77 355 TYR B CA 1
ATOM 5722 C C . TYR B 1 355 ? 65.264 42.105 58.364 1.00 33.14 355 TYR B C 1
ATOM 5723 O O . TYR B 1 355 ? 64.826 42.289 59.501 1.00 31.30 355 TYR B O 1
ATOM 5732 N N . ASP B 1 356 ? 64.601 42.451 57.257 1.00 36.22 356 ASP B N 1
ATOM 5733 C CA . ASP B 1 356 ? 63.343 43.196 57.269 1.00 37.38 356 ASP B CA 1
ATOM 5734 C C . ASP B 1 356 ? 62.384 42.589 56.256 1.00 39.09 356 ASP B C 1
ATOM 5735 O O . ASP B 1 356 ? 62.790 42.246 55.144 1.00 41.61 356 ASP B O 1
ATOM 5740 N N . GLU B 1 357 ? 61.112 42.466 56.630 1.00 42.89 357 GLU B N 1
ATOM 5741 C CA . GLU B 1 357 ? 60.114 41.864 55.743 1.00 45.49 357 GLU B CA 1
ATOM 5742 C C . GLU B 1 357 ? 59.729 42.859 54.650 1.00 49.31 357 GLU B C 1
ATOM 5743 O O . GLU B 1 357 ? 59.091 43.881 54.922 1.00 50.70 357 GLU B O 1
ATOM 5749 N N . ASN B 1 358 ? 60.069 42.521 53.410 1.00 53.41 358 ASN B N 1
ATOM 5750 C CA . ASN B 1 358 ? 59.797 43.338 52.227 1.00 59.80 358 ASN B CA 1
ATOM 5751 C C . ASN B 1 358 ? 58.314 43.276 51.898 1.00 66.29 358 ASN B C 1
ATOM 5752 O O . ASN B 1 358 ? 57.813 42.234 51.464 1.00 68.22 358 ASN B O 1
ATOM 5757 N N . ARG B 1 359 ? 57.616 44.385 52.122 1.00 70.13 359 ARG B N 1
ATOM 5758 C CA . ARG B 1 359 ? 56.175 44.431 51.933 1.00 72.99 359 ARG B CA 1
ATOM 5759 C C . ARG B 1 359 ? 55.827 44.325 50.450 1.00 79.19 359 ARG B C 1
ATOM 5760 O O . ARG B 1 359 ? 56.438 44.987 49.604 1.00 80.16 359 ARG B O 1
ATOM 5768 N N . THR B 1 360 ? 54.859 43.457 50.151 1.00 81.92 360 THR B N 1
ATOM 5769 C CA . THR B 1 360 ? 54.289 43.192 48.828 1.00 87.69 360 THR B CA 1
ATOM 5770 C C . THR B 1 360 ? 55.189 42.323 47.954 1.00 89.13 360 THR B C 1
ATOM 5771 O O . THR B 1 360 ? 54.713 41.323 47.403 1.00 97.24 360 THR B O 1
ATOM 5775 N N . ALA B 1 361 ? 56.474 42.660 47.811 1.00 82.64 361 ALA B N 1
ATOM 5776 C CA . ALA B 1 361 ? 57.373 41.722 47.144 1.00 82.42 361 ALA B CA 1
ATOM 5777 C C . ALA B 1 361 ? 57.365 40.387 47.878 1.00 84.92 361 ALA B C 1
ATOM 5778 O O . ALA B 1 361 ? 57.114 39.335 47.278 1.00 89.86 361 ALA B O 1
ATOM 5780 N N . GLY B 1 362 ? 57.622 40.417 49.178 1.00 78.63 362 GLY B N 1
ATOM 5781 C CA . GLY B 1 362 ? 57.610 39.267 50.058 1.00 73.84 362 GLY B CA 1
ATOM 5782 C C . GLY B 1 362 ? 59.002 38.751 50.368 1.00 63.65 362 GLY B C 1
ATOM 5783 O O . GLY B 1 362 ? 59.936 38.861 49.563 1.00 64.12 362 GLY B O 1
ATOM 5784 N N . GLY B 1 363 ? 59.138 38.146 51.538 1.00 55.47 363 GLY B N 1
ATOM 5785 C CA . GLY B 1 363 ? 60.410 37.604 51.955 1.00 51.35 363 GLY B CA 1
ATOM 5786 C C . GLY B 1 363 ? 61.275 38.588 52.726 1.00 49.12 363 GLY B C 1
ATOM 5787 O O . GLY B 1 363 ? 61.081 39.804 52.700 1.00 52.22 363 GLY B O 1
ATOM 5788 N N . PHE B 1 364 ? 62.252 38.026 53.428 1.00 46.45 364 PHE B N 1
ATOM 5789 C CA . PHE B 1 364 ? 63.162 38.784 54.270 1.00 43.68 364 PHE B CA 1
ATOM 5790 C C . PHE B 1 364 ? 64.385 39.223 53.470 1.00 43.29 364 PHE B C 1
ATOM 5791 O O . PHE B 1 364 ? 64.892 38.480 52.625 1.00 43.64 364 PHE B O 1
ATOM 5799 N N . PHE B 1 365 ? 64.852 40.442 53.728 1.00 39.29 365 PHE B N 1
ATOM 5800 C CA . PHE B 1 365 ? 66.054 40.940 53.086 1.00 38.62 365 PHE B CA 1
ATOM 5801 C C . PHE B 1 365 ? 66.942 41.617 54.115 1.00 38.15 365 PHE B C 1
ATOM 5802 O O . PHE B 1 365 ? 66.463 42.239 55.070 1.00 35.48 365 PHE B O 1
ATOM 5810 N N . HIS B 1 366 ? 68.248 41.469 53.910 1.00 37.70 366 HIS B N 1
ATOM 5811 C CA . HIS B 1 366 ? 69.239 42.037 54.814 1.00 37.49 366 HIS B CA 1
ATOM 5812 C C . HIS B 1 366 ? 69.332 43.553 54.608 1.00 36.95 366 HIS B C 1
ATOM 5813 O O . HIS B 1 366 ? 69.718 44.011 53.530 1.00 36.48 366 HIS B O 1
ATOM 5820 N N . ARG B 1 367 ? 68.994 44.330 55.641 1.00 34.12 367 ARG B N 1
ATOM 5821 C CA . ARG B 1 367 ? 68.953 45.785 55.529 1.00 33.70 367 ARG B CA 1
ATOM 5822 C C . ARG B 1 367 ? 69.992 46.516 56.370 1.00 36.18 367 ARG B C 1
ATOM 5823 O O . ARG B 1 367 ? 70.371 47.631 56.008 1.00 36.15 367 ARG B O 1
ATOM 5831 N N . HIS B 1 368 ? 70.479 45.926 57.461 1.00 34.73 368 HIS B N 1
ATOM 5832 C CA . HIS B 1 368 ? 71.402 46.629 58.338 1.00 33.77 368 HIS B CA 1
ATOM 5833 C C . HIS B 1 368 ? 72.246 45.613 59.093 1.00 34.69 368 HIS B C 1
ATOM 5834 O O . HIS B 1 368 ? 71.907 44.430 59.163 1.00 34.79 368 HIS B O 1
ATOM 5841 N N . SER B 1 369 ? 73.377 46.085 59.624 1.00 36.41 369 SER B N 1
ATOM 5842 C CA . SER B 1 369 ? 74.275 45.268 60.431 1.00 38.04 369 SER B CA 1
ATOM 5843 C C . SER B 1 369 ? 74.802 46.076 61.609 1.00 38.01 369 SER B C 1
ATOM 5844 O O . SER B 1 369 ? 74.973 47.290 61.514 1.00 39.44 369 SER B O 1
ATOM 5847 N N . LEU B 1 370 ? 75.077 45.387 62.717 1.00 40.64 370 LEU B N 1
ATOM 5848 C CA . LEU B 1 370 ? 75.823 45.946 63.838 1.00 41.23 370 LEU B CA 1
ATOM 5849 C C . LEU B 1 370 ? 77.152 45.212 63.970 1.00 42.67 370 LEU B C 1
ATOM 5850 O O . LEU B 1 370 ? 77.209 43.989 63.824 1.00 40.60 370 LEU B O 1
ATOM 5855 N N . GLY B 1 371 ? 78.223 45.966 64.214 1.00 45.78 371 GLY B N 1
ATOM 5856 C CA . GLY B 1 371 ? 79.544 45.393 64.400 1.00 45.71 371 GLY B CA 1
ATOM 5857 C C . GLY B 1 371 ? 80.204 44.943 63.104 1.00 53.66 371 GLY B C 1
ATOM 5858 O O . GLY B 1 371 ? 81.437 44.923 62.983 1.00 53.65 371 GLY B O 1
#